Protein AF-A0A7R9UDA8-F1 (afdb_monomer)

pLDDT: mean 71.73, std 18.83, range [32.84, 98.44]

Radius of gyration: 114.07 Å; Cα contacts (8 Å, |Δi|>4): 348; chains: 1; bounding box: 176×74×273 Å

Organism: NCBI:txid172671

Solvent-accessible surface area (backbone atoms only — not comparable to full-atom values): 27029 Å² total; per-residue (Å²): 139,82,84,81,83,89,74,96,81,90,88,86,89,82,79,84,80,85,74,85,75,61,75,66,60,62,48,55,53,52,56,51,51,52,54,54,52,52,52,50,54,52,49,57,59,60,64,73,51,57,72,69,60,62,49,51,56,56,52,55,59,50,58,61,54,57,66,71,72,62,65,92,50,64,70,59,53,66,65,70,74,67,72,68,72,77,65,58,56,64,74,73,64,74,66,51,79,62,58,55,47,50,55,50,51,56,66,73,43,57,65,68,59,62,54,54,62,73,73,48,59,72,71,56,43,43,68,76,46,40,70,61,43,54,52,52,51,55,54,36,59,74,71,72,54,50,73,68,57,50,53,52,50,50,50,52,52,53,36,63,72,34,79,79,38,42,58,55,49,52,53,49,53,51,49,53,51,49,50,53,50,51,51,52,50,52,52,50,52,48,52,55,53,49,51,54,50,50,54,51,50,52,53,51,51,52,51,50,51,53,52,52,53,50,52,53,50,55,49,50,53,51,49,55,54,48,55,50,50,52,52,54,49,52,55,49,53,67,55,45,56,61,49,53,56,48,50,54,54,48,51,54,52,50,51,52,51,50,51,50,52,52,52,51,52,52,52,51,51,52,52,51,53,50,51,53,51,51,52,50,50,51,48,51,52,56,68,63,52,56,57,68,58,54,51,52,49,51,53,50,51,50,55,49,52,53,50,50,52,52,51,50,52,49,51,50,52,53,47,52,51,48,52,62,57,71,25,69,64,50,53,49,51,51,50,52,54,50,56,52,51,53,57,53,50,61,65,58,71,76,72,68,67,60,74,43,74,49,97,61,66,44,78,65,40,78,66,49,50,54,62,46,75,52,75,32,77,57,96,64,65,81,57,36,43,29,37,32,36,38,38,43,39,46,39,61,46,69,38,82,52,64,39,36,34,33,42,28,29,63,42,90,85,41,76,54,69,43,76,79,40,77,56,74,43,90,56,76,56,79,51,80,48,82,49,77,42,81,41,72,47,43,80,63,91,80,73,60,40,46,33,39,36,43,48,46,77,59,65,80,38,40,32,40,36,35,27,43,41,30,35,31,36,67,126

Nearest PDB structures (foldseek):
  2zex-assembly1_A  TM=4.967E-01  e=1.883E-04  Caldanaerobius polysaccharolyticus
  2wze-assembly2_B  TM=4.282E-01  e=2.076E-03  Acetivibrio thermocellus
  3a7q-assembly1_A  TM=5.296E-01  e=6.608E-02  Mus musculus
  7uai-assembly1_D  TM=3.730E-01  e=2.861E-02  Homo sapiens

Structure (mmCIF, N/CA/C/O backbone):
data_AF-A0A7R9UDA8-F1
#
_entry.id   AF-A0A7R9UDA8-F1
#
loop_
_atom_site.group_PDB
_atom_site.id
_atom_site.type_symbol
_atom_site.label_atom_id
_atom_site.label_alt_id
_atom_site.label_comp_id
_atom_site.label_asym_id
_atom_site.label_entity_id
_atom_site.label_seq_id
_atom_site.pdbx_PDB_ins_code
_atom_site.Cartn_x
_atom_site.Cartn_y
_atom_site.Cartn_z
_atom_site.occupancy
_atom_site.B_iso_or_equiv
_atom_site.auth_seq_id
_atom_site.auth_comp_id
_atom_site.auth_asym_id
_atom_site.auth_atom_id
_atom_site.pdbx_PDB_model_num
ATOM 1 N N . MET A 1 1 ? -3.929 13.753 -5.496 1.00 44.19 1 MET A N 1
ATOM 2 C CA . MET A 1 1 ? -4.239 14.978 -6.263 1.00 44.19 1 MET A CA 1
ATOM 3 C C . MET A 1 1 ? -2.923 15.658 -6.591 1.00 44.19 1 MET A C 1
ATOM 5 O O . MET A 1 1 ? -2.402 16.424 -5.796 1.00 44.19 1 MET A O 1
ATOM 9 N N . THR A 1 2 ? -2.322 15.245 -7.699 1.00 35.75 2 THR A N 1
ATOM 10 C CA . THR A 1 2 ? -0.999 15.651 -8.178 1.00 35.75 2 THR A CA 1
ATOM 11 C C . THR A 1 2 ? -1.151 16.843 -9.120 1.00 35.75 2 THR A C 1
ATOM 13 O O . THR A 1 2 ? -1.861 16.753 -10.118 1.00 35.75 2 THR A O 1
ATOM 16 N N . GLN A 1 3 ? -0.514 17.969 -8.791 1.00 41.00 3 GLN A N 1
ATOM 17 C CA . GLN A 1 3 ? -0.331 19.085 -9.719 1.00 41.00 3 GLN A CA 1
ATOM 18 C C . GLN A 1 3 ? 0.902 18.803 -10.579 1.00 41.00 3 GLN A C 1
ATOM 20 O O . GLN A 1 3 ? 2.000 18.615 -10.059 1.00 41.00 3 GLN A O 1
ATOM 25 N N . GLY A 1 4 ? 0.674 18.717 -11.889 1.00 33.25 4 GLY A N 1
ATOM 26 C CA . GLY A 1 4 ? 1.687 18.466 -12.901 1.00 33.25 4 GLY A CA 1
ATOM 27 C C . GLY A 1 4 ? 2.492 19.717 -13.234 1.00 33.25 4 GLY A C 1
ATOM 28 O O . GLY A 1 4 ? 1.940 20.780 -13.516 1.00 33.25 4 GLY A O 1
ATOM 29 N N . THR A 1 5 ? 3.807 19.554 -13.232 1.00 37.69 5 THR A N 1
ATOM 30 C CA . THR A 1 5 ? 4.772 20.430 -13.887 1.00 37.69 5 THR A CA 1
ATOM 31 C C . THR A 1 5 ? 4.790 20.123 -15.384 1.00 37.69 5 THR A C 1
ATOM 33 O O . THR A 1 5 ? 4.957 18.981 -15.807 1.00 37.69 5 THR A O 1
ATOM 36 N N . GLN A 1 6 ? 4.574 21.163 -16.185 1.00 36.44 6 GLN A N 1
ATOM 37 C CA . GLN A 1 6 ? 4.659 21.144 -17.641 1.00 36.44 6 GLN A CA 1
ATOM 38 C C . GLN A 1 6 ? 6.121 21.020 -18.089 1.00 36.44 6 GLN A C 1
ATOM 40 O O . GLN A 1 6 ? 6.982 21.751 -17.604 1.00 36.44 6 GLN A O 1
ATOM 45 N N . ASN A 1 7 ? 6.373 20.132 -19.049 1.00 34.03 7 ASN A N 1
ATOM 46 C CA . ASN A 1 7 ? 7.594 20.076 -19.847 1.00 34.03 7 ASN A CA 1
ATOM 47 C C . ASN A 1 7 ? 7.190 20.306 -21.318 1.00 34.03 7 ASN A C 1
ATOM 49 O O . ASN A 1 7 ? 6.292 19.599 -21.782 1.00 34.03 7 ASN A O 1
ATOM 53 N N . PRO A 1 8 ? 7.767 21.278 -22.050 1.00 44.12 8 PRO A N 1
ATOM 54 C CA . PRO A 1 8 ? 7.424 21.539 -23.439 1.00 44.12 8 PRO A CA 1
ATOM 55 C C . PRO A 1 8 ? 8.455 20.869 -24.349 1.00 44.12 8 PRO A C 1
ATOM 57 O O . PRO A 1 8 ? 9.471 21.462 -24.694 1.00 44.12 8 PRO A O 1
ATOM 60 N N . LEU A 1 9 ? 8.205 19.626 -24.742 1.00 38.12 9 LEU A N 1
ATOM 61 C CA . LEU A 1 9 ? 8.928 18.985 -25.835 1.00 38.12 9 LEU A CA 1
ATOM 62 C C . LEU A 1 9 ? 7.934 18.074 -26.555 1.00 38.12 9 LEU A C 1
ATOM 64 O O . LEU A 1 9 ? 7.404 17.166 -25.922 1.00 38.12 9 LEU A O 1
ATOM 68 N N . CYS A 1 10 ? 7.702 18.382 -27.835 1.00 41.44 10 CYS A N 1
ATOM 69 C CA . CYS A 1 10 ? 6.831 17.740 -28.836 1.00 41.44 10 CYS A CA 1
ATOM 70 C C . CYS A 1 10 ? 5.704 18.669 -29.305 1.00 41.44 10 CYS A C 1
ATOM 72 O O . CYS A 1 10 ? 4.589 18.577 -28.816 1.00 41.44 10 CYS A O 1
ATOM 74 N N . ASP A 1 11 ? 6.043 19.571 -30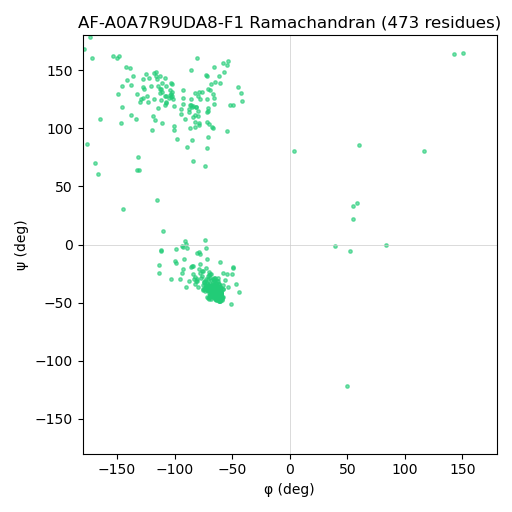.233 1.00 40.41 11 ASP A N 1
ATOM 75 C CA . ASP A 1 11 ? 5.172 20.054 -31.320 1.00 40.41 11 ASP A CA 1
ATOM 76 C C . ASP A 1 11 ? 5.986 21.007 -32.216 1.00 40.41 11 ASP A C 1
ATOM 78 O O . ASP A 1 11 ? 6.030 22.213 -31.987 1.00 40.41 11 ASP A O 1
ATOM 82 N N . ALA A 1 12 ? 6.698 20.456 -33.207 1.00 36.91 12 ALA A N 1
ATOM 83 C CA . ALA A 1 12 ? 7.261 21.209 -34.339 1.00 36.91 12 ALA A CA 1
ATOM 84 C C . ALA A 1 12 ? 7.729 20.261 -35.464 1.00 36.91 12 ALA A C 1
ATOM 86 O O . ALA A 1 12 ? 8.903 20.224 -35.822 1.00 36.91 12 ALA A O 1
ATOM 87 N N . LEU A 1 13 ? 6.805 19.482 -36.027 1.00 39.75 13 LEU A N 1
ATOM 88 C CA . LEU A 1 13 ? 6.967 18.848 -37.340 1.00 39.75 13 LEU A CA 1
ATOM 89 C C . LEU A 1 13 ? 5.710 19.119 -38.168 1.00 39.75 13 LEU A C 1
ATOM 91 O O . LEU A 1 13 ? 4.952 18.214 -38.481 1.00 39.75 13 LEU A O 1
ATOM 95 N N . ASP A 1 14 ? 5.475 20.392 -38.474 1.00 44.47 14 ASP A N 1
ATOM 96 C CA . ASP A 1 14 ? 4.739 20.788 -39.674 1.00 44.47 14 ASP A CA 1
ATOM 97 C C . ASP A 1 14 ? 4.971 22.280 -39.925 1.00 44.47 14 ASP A C 1
ATOM 99 O O . ASP A 1 14 ? 4.534 23.150 -39.173 1.00 44.47 14 ASP A O 1
ATOM 103 N N . GLY A 1 15 ? 5.749 22.583 -40.959 1.00 34.72 15 GLY A N 1
ATOM 104 C CA . GLY A 1 15 ? 6.199 23.938 -41.258 1.00 34.72 15 GLY A CA 1
ATOM 105 C C . GLY A 1 15 ? 6.841 23.992 -42.631 1.00 34.72 15 GLY A C 1
ATOM 106 O O . GLY A 1 15 ? 8.056 24.109 -42.757 1.00 34.72 15 GLY A O 1
ATOM 107 N N . GLY A 1 16 ? 6.002 23.841 -43.657 1.00 36.88 16 GLY A N 1
ATOM 108 C CA . GLY A 1 16 ? 6.375 23.895 -45.064 1.00 36.88 16 GLY A CA 1
ATOM 109 C C . GLY A 1 16 ? 7.160 25.157 -45.419 1.00 36.88 16 GLY A C 1
ATOM 110 O O . GLY A 1 16 ? 6.670 26.279 -45.299 1.00 36.88 16 GLY A O 1
ATOM 111 N N . GLY A 1 17 ? 8.382 24.953 -45.908 1.00 32.84 17 GLY A N 1
ATOM 112 C CA . GLY A 1 17 ? 9.182 25.992 -46.534 1.00 32.84 17 GLY A CA 1
ATOM 113 C C . GLY A 1 17 ? 8.607 26.355 -47.900 1.00 32.84 17 GLY A C 1
ATOM 114 O O . GLY A 1 17 ? 8.781 25.622 -48.871 1.00 32.84 17 GLY A O 1
ATOM 115 N N . GLN A 1 18 ? 7.951 27.512 -47.988 1.00 42.88 18 GLN A N 1
ATOM 116 C CA . GLN A 1 18 ? 7.746 28.202 -49.256 1.00 42.88 18 GLN A CA 1
ATOM 117 C C . GLN A 1 18 ? 9.106 28.684 -49.781 1.00 42.88 18 GLN A C 1
ATOM 119 O O . GLN A 1 18 ? 9.616 29.718 -49.357 1.00 42.88 18 GLN A O 1
ATOM 124 N N . ARG A 1 19 ? 9.688 27.946 -50.731 1.00 39.59 19 ARG A N 1
ATOM 125 C CA . ARG A 1 19 ? 10.575 28.534 -51.739 1.00 39.59 19 ARG A CA 1
ATOM 126 C C . ARG A 1 19 ? 9.711 28.920 -52.930 1.00 39.59 19 ARG A C 1
ATOM 128 O O . ARG A 1 19 ? 9.198 28.067 -53.644 1.00 39.59 19 ARG A O 1
ATOM 135 N N . THR A 1 20 ? 9.520 30.219 -53.105 1.00 44.69 20 THR A N 1
ATOM 136 C CA . THR A 1 20 ? 9.028 30.806 -54.347 1.00 44.69 20 THR A CA 1
ATOM 137 C C . THR A 1 20 ? 10.139 30.686 -55.387 1.00 44.69 20 THR A C 1
ATOM 139 O O . THR A 1 20 ? 11.029 31.531 -55.438 1.00 44.69 20 THR A O 1
ATOM 142 N N . GLU A 1 21 ? 10.129 29.607 -56.165 1.00 45.47 21 GLU A N 1
ATOM 143 C CA . GLU A 1 21 ? 10.860 29.561 -57.430 1.00 45.47 21 GLU A CA 1
ATOM 144 C C . GLU A 1 21 ? 9.999 30.257 -58.485 1.00 45.47 21 GLU A C 1
ATOM 146 O O . GLU A 1 21 ? 8.851 29.879 -58.732 1.00 45.47 21 GLU A O 1
ATOM 151 N N . ASP A 1 22 ? 10.539 31.343 -59.030 1.00 52.31 22 ASP A N 1
ATOM 152 C CA . ASP A 1 22 ? 9.915 32.165 -60.056 1.00 52.31 22 ASP A CA 1
ATOM 153 C C . ASP A 1 22 ? 9.775 31.35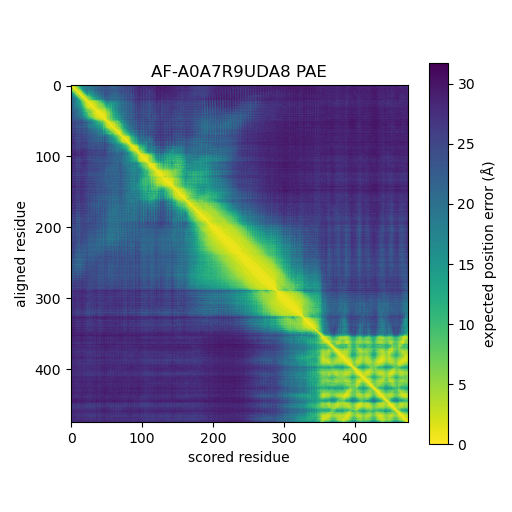0 -61.365 1.00 52.31 22 ASP A C 1
ATOM 155 O O . ASP A 1 22 ? 10.781 30.867 -61.900 1.00 52.31 22 ASP A O 1
ATOM 159 N N . PRO A 1 23 ? 8.556 31.156 -61.908 1.00 52.59 23 PRO A N 1
ATOM 160 C CA . PRO A 1 23 ? 8.326 30.353 -63.111 1.00 52.59 23 PRO A CA 1
ATOM 161 C C . PRO A 1 23 ? 9.038 30.858 -64.380 1.00 52.59 23 PRO A C 1
ATOM 163 O O . PRO A 1 23 ? 9.117 30.114 -65.363 1.00 52.59 23 PRO A O 1
ATOM 166 N N . GLU A 1 24 ? 9.543 32.098 -64.399 1.00 49.47 24 GLU A N 1
ATOM 167 C CA . GLU A 1 24 ? 10.284 32.641 -65.546 1.00 49.47 24 GLU A CA 1
ATOM 168 C C . GLU A 1 24 ? 11.756 32.193 -65.598 1.00 49.47 24 GLU A C 1
ATOM 170 O O . GLU A 1 24 ? 12.274 31.949 -66.694 1.00 49.47 24 GLU A O 1
ATOM 175 N N . GLU A 1 25 ? 12.418 31.960 -64.458 1.00 48.84 25 GLU A N 1
ATOM 176 C CA . GLU A 1 25 ? 13.809 31.470 -64.441 1.00 48.84 25 GLU A CA 1
ATOM 177 C C . GLU A 1 25 ? 13.907 30.018 -64.927 1.00 48.84 25 GLU A C 1
ATOM 179 O O . GLU A 1 25 ? 14.788 29.689 -65.731 1.00 48.84 25 GLU A O 1
ATOM 184 N N . LEU A 1 26 ? 12.942 29.172 -64.545 1.00 47.81 26 LEU A N 1
ATOM 185 C CA . LEU A 1 26 ? 12.867 27.773 -64.980 1.00 47.81 26 LEU A CA 1
ATOM 186 C C . LEU A 1 26 ? 12.613 27.633 -66.493 1.00 47.81 26 LEU A C 1
ATOM 188 O O . LEU A 1 26 ? 13.113 26.697 -67.119 1.00 47.81 26 LEU A O 1
ATOM 192 N N . ARG A 1 27 ? 11.889 28.581 -67.111 1.00 49.62 27 ARG A N 1
ATOM 193 C CA . ARG A 1 27 ? 11.684 28.623 -68.572 1.00 49.62 27 ARG A CA 1
ATOM 194 C C . ARG A 1 27 ? 12.949 29.018 -69.330 1.00 49.62 27 ARG A C 1
ATOM 196 O O . ARG A 1 27 ? 13.252 28.395 -70.344 1.00 49.62 27 ARG A O 1
ATOM 203 N N . SER A 1 28 ? 13.731 29.967 -68.812 1.00 50.25 28 SER A N 1
ATOM 204 C CA . SER A 1 28 ? 15.009 30.353 -69.432 1.00 50.25 28 SER A CA 1
ATOM 205 C C . SER A 1 28 ? 16.046 29.217 -69.405 1.00 50.25 28 SER A C 1
ATOM 207 O O . SER A 1 28 ? 16.807 29.037 -70.358 1.00 50.25 28 SER A O 1
ATOM 209 N N . PHE A 1 29 ? 16.025 28.395 -68.350 1.00 45.19 29 PHE A N 1
ATOM 210 C CA . PHE A 1 29 ? 16.909 27.238 -68.204 1.00 45.19 29 PHE A CA 1
ATOM 211 C C . PHE A 1 29 ? 16.524 26.086 -69.144 1.00 45.19 29 PHE A C 1
ATOM 213 O O . PHE A 1 29 ? 17.400 25.415 -69.695 1.00 45.19 29 PHE A O 1
ATOM 220 N N . LEU A 1 30 ? 15.223 25.882 -69.375 1.00 46.91 30 LEU A N 1
ATOM 221 C CA . LEU A 1 30 ? 14.712 24.878 -70.313 1.00 46.91 30 LEU A CA 1
ATOM 222 C C . LEU A 1 30 ? 14.959 25.270 -71.782 1.00 46.91 30 LEU A C 1
ATOM 224 O O . LEU A 1 30 ? 15.402 24.424 -72.560 1.00 46.91 30 LEU A O 1
ATOM 228 N N . ASP A 1 31 ? 14.812 26.548 -72.146 1.00 50.12 31 ASP A N 1
ATOM 229 C CA . ASP A 1 31 ? 15.118 27.034 -73.503 1.00 50.12 31 ASP A CA 1
ATOM 230 C C . ASP A 1 31 ? 16.634 27.005 -73.810 1.00 50.12 31 ASP A C 1
ATOM 232 O O . ASP A 1 31 ? 17.054 26.704 -74.935 1.00 50.12 31 ASP A O 1
ATOM 236 N N . ALA A 1 32 ? 17.486 27.231 -72.801 1.00 48.50 32 ALA A N 1
ATOM 237 C CA . ALA A 1 32 ? 18.937 27.061 -72.918 1.00 48.50 32 ALA A CA 1
ATOM 238 C C . ALA A 1 32 ? 19.347 25.579 -73.050 1.00 48.50 32 ALA A C 1
ATOM 240 O O . ALA A 1 32 ? 20.240 25.248 -73.840 1.00 48.50 32 ALA A O 1
ATOM 241 N N . ALA A 1 33 ? 18.670 24.670 -72.341 1.00 46.75 33 ALA A N 1
ATOM 242 C CA . ALA A 1 33 ? 18.905 23.230 -72.441 1.00 46.75 33 ALA A CA 1
ATOM 243 C C . ALA A 1 33 ? 18.505 22.663 -73.821 1.00 46.75 33 ALA A C 1
ATOM 245 O O . ALA A 1 33 ? 19.214 21.808 -74.366 1.00 46.75 33 ALA A O 1
ATOM 246 N N . ASP A 1 34 ? 17.443 23.182 -74.444 1.00 48.72 34 ASP A N 1
ATOM 247 C CA . ASP A 1 34 ? 17.029 22.788 -75.798 1.00 48.72 34 ASP A CA 1
ATOM 248 C C . ASP A 1 34 ? 17.975 23.304 -76.896 1.00 48.72 34 ASP A C 1
ATOM 250 O O . ASP A 1 34 ? 18.251 22.591 -77.872 1.00 48.72 34 ASP A O 1
ATOM 254 N N . GLY A 1 35 ? 18.576 24.484 -76.713 1.00 52.16 35 GLY A N 1
ATOM 255 C CA . GLY A 1 35 ? 19.642 24.993 -77.583 1.00 52.16 35 GLY A CA 1
ATOM 256 C C . GLY A 1 35 ? 20.900 24.115 -77.563 1.00 52.16 35 GLY A C 1
ATOM 257 O O . GLY A 1 35 ? 21.436 23.758 -78.620 1.00 52.16 35 GLY A O 1
ATOM 258 N N . VAL A 1 36 ? 21.332 23.689 -76.372 1.00 48.44 36 VAL A N 1
ATOM 259 C CA . VAL A 1 36 ? 22.502 22.810 -76.185 1.00 48.44 36 VAL A CA 1
ATOM 260 C C . VAL A 1 36 ? 22.250 21.417 -76.769 1.00 48.44 36 VAL A C 1
ATOM 262 O O . VAL A 1 36 ? 23.113 20.859 -77.454 1.00 48.44 36 VAL A O 1
ATOM 265 N N . ASN A 1 37 ? 21.042 20.877 -76.599 1.00 53.38 37 ASN A N 1
ATOM 266 C CA . ASN A 1 37 ? 20.671 19.584 -77.169 1.00 53.38 37 ASN A CA 1
ATOM 267 C C . ASN A 1 37 ? 20.568 19.612 -78.705 1.00 53.38 37 ASN A C 1
ATOM 269 O O . ASN A 1 37 ? 20.891 18.615 -79.351 1.00 53.38 37 ASN A O 1
ATOM 273 N N . ASN A 1 38 ? 20.194 20.742 -79.316 1.00 51.59 38 ASN A N 1
ATOM 274 C CA . ASN A 1 38 ? 20.154 20.902 -80.776 1.00 51.59 38 ASN A CA 1
ATOM 275 C C . ASN A 1 38 ? 21.566 20.993 -81.395 1.00 51.59 38 ASN A C 1
ATOM 277 O O . ASN A 1 38 ? 21.828 20.412 -82.451 1.00 51.59 38 ASN A O 1
ATOM 281 N N . VAL A 1 39 ? 22.511 21.647 -80.709 1.00 46.28 39 VAL A N 1
ATOM 282 C CA . VAL A 1 39 ? 23.929 21.680 -81.116 1.00 46.28 39 VAL A CA 1
ATOM 283 C C . VAL A 1 39 ? 24.576 20.300 -80.967 1.00 46.28 39 VAL A C 1
ATOM 285 O O . VAL A 1 39 ? 25.240 19.839 -81.898 1.00 46.28 39 VAL A O 1
ATOM 288 N N . ARG A 1 40 ? 24.306 19.588 -79.863 1.00 51.34 40 ARG A N 1
ATOM 289 C CA . ARG A 1 40 ? 24.783 18.213 -79.637 1.00 51.34 40 ARG A CA 1
ATOM 290 C C . ARG A 1 40 ? 24.278 17.246 -80.714 1.00 51.34 40 ARG A C 1
ATOM 292 O O . ARG A 1 40 ? 25.077 16.513 -81.289 1.00 51.34 40 ARG A O 1
ATOM 299 N N . ARG A 1 41 ? 22.992 17.317 -81.086 1.00 59.09 41 ARG A N 1
ATOM 300 C CA . ARG A 1 41 ? 22.403 16.478 -82.152 1.00 59.09 41 ARG A CA 1
ATOM 301 C C . ARG A 1 41 ? 23.014 16.754 -83.532 1.00 59.09 41 ARG A C 1
ATOM 303 O O . ARG A 1 41 ? 23.193 15.826 -84.318 1.00 59.09 41 ARG A O 1
ATOM 310 N N . LYS A 1 42 ? 23.363 18.011 -83.836 1.00 56.53 42 LYS A N 1
ATOM 311 C CA . LYS A 1 42 ? 24.047 18.381 -85.090 1.00 56.53 42 LYS A CA 1
ATOM 312 C C . LYS A 1 42 ? 25.517 17.953 -85.105 1.00 56.53 42 LYS A C 1
ATOM 314 O O . LYS A 1 42 ? 26.006 17.540 -86.155 1.00 56.53 42 LYS A O 1
ATOM 319 N N . MET A 1 43 ? 26.204 17.987 -83.960 1.00 46.56 43 MET A N 1
ATOM 320 C CA . MET A 1 43 ? 27.563 17.450 -83.840 1.00 46.56 43 MET A CA 1
ATOM 321 C C . MET A 1 43 ? 27.591 15.921 -83.967 1.00 46.56 43 MET A C 1
ATOM 323 O O . MET A 1 43 ? 28.394 15.409 -84.741 1.00 46.56 43 MET A O 1
ATOM 327 N N . GLU A 1 44 ? 26.650 15.198 -83.352 1.00 58.28 44 GLU A N 1
ATOM 328 C CA . GLU A 1 44 ? 26.516 13.739 -83.521 1.00 58.28 44 GLU A CA 1
ATOM 329 C C . GLU A 1 44 ? 26.173 13.332 -84.968 1.00 58.28 44 GLU A C 1
ATOM 331 O O . GLU A 1 44 ? 26.593 12.274 -85.442 1.00 58.28 44 GLU A O 1
ATOM 336 N N . GLN A 1 45 ? 25.434 14.167 -85.711 1.00 63.88 45 GLN A N 1
ATOM 337 C CA . GLN A 1 45 ? 25.172 13.943 -87.140 1.00 63.88 45 GLN A CA 1
ATOM 338 C C . GLN A 1 45 ? 26.411 14.185 -88.018 1.00 63.88 45 GLN A C 1
ATOM 340 O O . GLN A 1 45 ? 26.618 13.458 -88.990 1.00 63.88 45 GLN A O 1
ATOM 345 N N . LEU A 1 46 ? 27.263 15.154 -87.668 1.00 52.03 46 LEU A N 1
ATOM 346 C CA . LEU A 1 46 ? 28.547 15.388 -88.341 1.00 52.03 46 LEU A CA 1
ATOM 347 C C . LEU A 1 46 ? 29.581 14.306 -88.007 1.00 52.03 46 LEU A C 1
ATOM 349 O O . LEU A 1 46 ? 30.438 13.989 -88.835 1.00 52.03 46 LEU A O 1
ATOM 353 N N . GLU A 1 47 ? 29.501 13.711 -86.818 1.00 48.38 47 GLU A N 1
ATOM 354 C CA . GLU A 1 47 ? 30.438 12.688 -86.367 1.00 48.38 47 GLU A CA 1
ATOM 355 C C . GLU A 1 47 ? 30.250 11.352 -87.099 1.00 48.38 47 GLU A C 1
ATOM 357 O O . GLU A 1 47 ? 31.244 10.708 -87.436 1.00 48.38 47 GLU A O 1
ATOM 362 N N . LYS A 1 48 ? 29.005 11.024 -87.475 1.00 56.25 48 LYS A N 1
ATOM 363 C CA . LYS A 1 48 ? 28.611 9.813 -88.224 1.00 56.25 48 LYS A CA 1
ATOM 364 C C . LYS A 1 48 ? 29.004 9.804 -89.711 1.00 56.25 48 LYS A C 1
ATOM 366 O O . LYS A 1 48 ? 28.776 8.803 -90.390 1.00 56.25 48 LYS A O 1
ATOM 371 N N . LEU A 1 49 ? 29.594 10.878 -90.243 1.00 51.94 49 LEU A N 1
ATOM 372 C CA . LEU A 1 49 ? 30.087 10.896 -91.625 1.00 51.94 49 LEU A CA 1
ATOM 373 C C . LEU A 1 49 ? 31.415 10.122 -91.753 1.00 51.94 49 LEU A C 1
ATOM 375 O O . LEU A 1 49 ? 32.348 10.393 -90.990 1.00 51.94 49 LEU A O 1
ATOM 379 N N . PRO A 1 50 ? 31.560 9.214 -92.740 1.00 52.44 50 PRO A N 1
ATOM 380 C CA . PRO A 1 50 ? 32.810 8.495 -92.967 1.00 52.44 50 PRO A CA 1
ATOM 381 C C . PRO A 1 50 ? 33.947 9.472 -93.300 1.00 52.44 50 PRO A C 1
ATOM 383 O O . PRO A 1 50 ? 33.734 10.476 -93.981 1.00 52.44 50 PRO A O 1
ATOM 386 N N . ILE A 1 51 ? 35.167 9.155 -92.852 1.00 49.00 51 ILE A N 1
ATOM 387 C CA . ILE A 1 51 ? 36.377 10.008 -92.902 1.00 49.00 51 ILE A CA 1
ATOM 388 C C . ILE A 1 51 ? 36.598 10.667 -94.281 1.00 49.00 51 ILE A C 1
ATOM 390 O O . ILE A 1 51 ? 37.009 11.826 -94.359 1.00 49.00 51 ILE A O 1
ATOM 394 N N . ARG A 1 52 ? 36.235 9.983 -95.378 1.00 42.41 52 ARG A N 1
ATOM 395 C CA . ARG A 1 52 ? 36.276 10.533 -96.746 1.00 42.41 52 ARG A CA 1
ATOM 396 C C . ARG A 1 52 ? 35.399 11.780 -96.933 1.00 42.41 52 ARG A C 1
ATOM 398 O O . ARG A 1 52 ? 35.866 12.734 -97.539 1.00 42.41 52 ARG A O 1
ATOM 405 N N . GLY A 1 53 ? 34.186 11.820 -96.378 1.00 45.53 53 GLY A N 1
ATOM 406 C CA . GLY A 1 53 ? 33.263 12.956 -96.515 1.00 45.53 53 GLY A CA 1
ATOM 407 C C . GLY A 1 53 ? 33.726 14.215 -95.774 1.00 45.53 53 GLY A C 1
ATOM 408 O O . GLY A 1 53 ? 33.579 15.323 -96.291 1.00 45.53 53 GLY A O 1
ATOM 409 N N . LYS A 1 54 ? 34.368 14.050 -94.606 1.00 46.88 54 LYS A N 1
ATOM 410 C CA . LYS A 1 54 ? 34.964 15.161 -93.838 1.00 46.88 54 LYS A CA 1
ATOM 411 C C . LYS A 1 54 ? 36.159 15.786 -94.570 1.00 46.88 54 LYS A C 1
ATOM 413 O O . LYS A 1 54 ? 36.335 17.001 -94.528 1.00 46.88 54 LYS A O 1
ATOM 418 N N . LEU A 1 55 ? 36.942 14.977 -95.290 1.00 41.59 55 LEU A N 1
ATOM 419 C CA . LEU A 1 55 ? 38.091 15.445 -96.069 1.00 41.59 55 LEU A CA 1
ATOM 420 C C . LEU A 1 55 ? 37.660 16.183 -97.352 1.00 41.59 55 LEU A C 1
ATOM 422 O O . LEU A 1 55 ? 38.220 17.228 -97.676 1.00 41.59 55 LEU A O 1
ATOM 426 N N . THR A 1 56 ? 36.624 15.703 -98.052 1.00 43.03 56 THR A N 1
ATOM 427 C CA . THR A 1 56 ? 36.142 16.317 -99.306 1.00 43.03 56 THR A CA 1
ATOM 428 C C . THR A 1 56 ? 35.532 17.707 -99.093 1.00 43.03 56 THR A C 1
ATOM 430 O O . THR A 1 56 ? 35.783 18.606 -99.892 1.00 43.03 56 THR A O 1
ATOM 433 N N . LEU A 1 57 ? 34.800 17.928 -97.993 1.00 46.41 57 LEU A N 1
ATOM 434 C CA . LEU A 1 57 ? 34.224 19.240 -97.653 1.00 46.41 57 LEU A CA 1
ATOM 435 C C . LEU A 1 57 ? 35.292 20.275 -97.253 1.00 46.41 57 LEU A C 1
ATOM 437 O O . LEU A 1 57 ? 35.186 21.443 -97.624 1.00 46.41 57 LEU A O 1
ATOM 441 N N . ARG A 1 58 ? 36.361 19.844 -96.568 1.00 47.78 58 ARG A N 1
ATOM 442 C CA . ARG A 1 58 ? 37.492 20.714 -96.192 1.00 47.78 58 ARG A CA 1
ATOM 443 C C . ARG A 1 58 ? 38.377 21.073 -97.395 1.00 47.78 58 ARG A C 1
ATOM 445 O O . ARG A 1 58 ? 38.837 22.206 -97.497 1.00 47.78 58 ARG A O 1
ATOM 452 N N . ILE A 1 59 ? 38.552 20.146 -98.342 1.00 42.75 59 ILE A N 1
ATOM 453 C CA . ILE A 1 59 ? 39.260 20.392 -99.612 1.00 42.75 59 ILE A CA 1
ATOM 454 C C . ILE A 1 59 ? 38.439 21.317 -100.531 1.00 42.75 59 ILE A C 1
ATOM 456 O O . ILE A 1 59 ? 39.005 22.224 -101.140 1.00 42.75 59 ILE A O 1
ATOM 460 N N . ALA A 1 60 ? 37.110 21.161 -100.583 1.00 40.44 60 ALA A N 1
ATOM 461 C CA . ALA A 1 60 ? 36.231 22.024 -101.377 1.00 40.44 60 ALA A CA 1
ATOM 462 C C . ALA A 1 60 ? 36.185 23.475 -100.856 1.00 40.44 60 ALA A C 1
ATOM 464 O O . ALA A 1 60 ? 36.220 24.410 -101.654 1.00 40.44 60 ALA A O 1
ATOM 465 N N . ALA A 1 61 ? 36.183 23.677 -99.533 1.00 41.03 61 ALA A N 1
ATOM 466 C CA . ALA A 1 61 ? 36.213 25.013 -98.932 1.00 41.03 61 ALA A CA 1
ATOM 467 C C . ALA A 1 61 ? 37.561 25.737 -99.145 1.00 41.03 61 ALA A C 1
ATOM 469 O O . ALA A 1 61 ? 37.581 26.928 -99.454 1.00 41.03 61 ALA A O 1
ATOM 470 N N . ASN A 1 62 ? 38.690 25.018 -99.076 1.00 41.78 62 ASN A N 1
ATOM 471 C CA . ASN A 1 62 ? 40.022 25.600 -99.296 1.00 41.78 62 ASN A CA 1
ATOM 472 C C . ASN A 1 62 ? 40.348 25.840 -100.783 1.00 41.78 62 ASN A C 1
ATOM 474 O O . ASN A 1 62 ? 41.059 26.789 -101.113 1.00 41.78 62 ASN A O 1
ATOM 478 N N . SER A 1 63 ? 39.781 25.050 -101.700 1.00 34.53 63 SER A N 1
ATOM 479 C CA . SER A 1 63 ? 39.934 25.235 -103.151 1.00 34.53 63 SER A CA 1
ATOM 480 C C . SER A 1 63 ? 39.322 26.547 -103.666 1.00 34.53 63 SER A C 1
ATOM 482 O O . SER A 1 63 ? 39.841 27.120 -104.627 1.00 34.53 63 SER A O 1
ATOM 484 N N . VAL A 1 64 ? 38.245 27.034 -103.040 1.00 38.25 64 VAL A N 1
ATOM 485 C CA . VAL A 1 64 ? 37.573 28.290 -103.421 1.00 38.25 64 VAL A CA 1
ATOM 486 C C . VAL A 1 64 ? 38.292 29.513 -102.835 1.00 38.25 64 VAL A C 1
ATOM 488 O O . VAL A 1 64 ? 38.348 30.557 -103.481 1.00 38.25 64 VAL A O 1
ATOM 491 N N . ALA A 1 65 ? 38.923 29.379 -101.664 1.00 39.62 65 ALA A N 1
ATOM 492 C CA . ALA A 1 65 ? 39.675 30.461 -101.025 1.00 39.62 65 ALA A CA 1
ATOM 493 C C . ALA A 1 65 ? 41.039 30.727 -101.695 1.00 39.62 65 ALA A C 1
ATOM 495 O O . ALA A 1 65 ? 41.409 31.880 -101.901 1.00 39.62 65 ALA A O 1
ATOM 496 N N . VAL A 1 66 ? 41.764 29.684 -102.116 1.00 39.88 66 VAL A N 1
ATOM 497 C CA . VAL A 1 66 ? 43.108 29.828 -102.716 1.00 39.88 66 VAL A CA 1
ATOM 498 C C . VAL A 1 66 ? 43.061 30.444 -104.123 1.00 39.88 66 VAL A C 1
ATOM 500 O O . VAL A 1 66 ? 43.966 31.185 -104.505 1.00 39.88 66 VAL A O 1
ATOM 503 N N . LYS A 1 67 ? 41.975 30.231 -104.877 1.00 39.47 67 LYS A N 1
ATOM 504 C CA . LYS A 1 67 ? 41.806 30.797 -106.228 1.00 39.47 67 LYS A CA 1
ATOM 505 C C . LYS A 1 67 ? 41.521 32.309 -106.228 1.00 39.47 67 LYS A C 1
ATOM 507 O O . LYS A 1 67 ? 41.776 32.966 -107.231 1.00 39.47 67 LYS A O 1
ATOM 512 N N . ASN A 1 68 ? 41.048 32.856 -105.106 1.00 41.97 68 ASN A N 1
ATOM 513 C CA . ASN A 1 68 ? 40.767 34.287 -104.945 1.00 41.97 68 ASN A CA 1
ATOM 514 C C . ASN A 1 68 ? 41.955 35.091 -104.382 1.00 41.97 68 ASN A C 1
ATOM 516 O O . ASN A 1 68 ? 41.920 36.316 -104.444 1.00 41.97 68 ASN A O 1
ATOM 520 N N . ILE A 1 69 ? 43.000 34.434 -103.859 1.00 42.50 69 ILE A N 1
ATOM 521 C CA . ILE A 1 69 ? 44.140 35.109 -103.206 1.00 42.50 69 ILE A CA 1
ATOM 522 C C . ILE A 1 69 ? 45.324 35.346 -104.168 1.00 42.50 69 ILE A C 1
ATOM 524 O O . ILE A 1 69 ? 46.021 36.342 -104.019 1.00 42.50 69 ILE A O 1
ATOM 528 N N . PHE A 1 70 ? 45.535 34.505 -105.189 1.00 38.38 70 PHE A N 1
ATOM 529 C CA . PHE A 1 70 ? 46.741 34.551 -106.045 1.00 38.38 70 PHE A CA 1
ATOM 530 C C . PHE A 1 70 ? 46.486 34.914 -107.522 1.00 38.38 70 PHE A C 1
ATOM 532 O O . PHE A 1 70 ? 47.120 34.365 -108.424 1.00 38.38 70 PHE A O 1
ATOM 539 N N . GLY A 1 71 ? 45.563 35.840 -107.806 1.00 52.09 71 GLY A N 1
ATOM 540 C CA . GLY A 1 71 ? 45.397 36.377 -109.169 1.00 52.09 71 GLY A CA 1
ATOM 541 C C . GLY A 1 71 ? 46.708 36.932 -109.763 1.00 52.09 71 GLY A C 1
ATOM 542 O O . GLY A 1 71 ? 47.607 37.273 -109.011 1.00 52.09 71 GLY A O 1
ATOM 543 N N . ASN A 1 72 ? 46.810 37.021 -111.098 1.00 39.47 72 ASN A N 1
ATOM 544 C CA . ASN A 1 72 ? 47.813 37.698 -111.962 1.00 39.47 72 ASN A CA 1
ATOM 545 C C . ASN A 1 72 ? 49.334 37.688 -111.618 1.00 39.47 72 ASN A C 1
ATOM 547 O O . ASN A 1 72 ? 50.119 38.210 -112.410 1.00 39.47 72 ASN A O 1
ATOM 551 N N . GLU A 1 73 ? 49.797 37.092 -110.517 1.00 46.06 73 GLU A N 1
ATOM 552 C CA . GLU A 1 73 ? 51.220 37.022 -110.132 1.00 46.06 73 GLU A CA 1
ATOM 553 C C . GLU A 1 73 ? 51.888 35.685 -110.478 1.00 46.06 73 GLU A C 1
ATOM 555 O O . GLU A 1 73 ? 53.114 35.605 -110.552 1.00 46.06 73 GLU A O 1
ATOM 560 N N . HIS A 1 74 ? 51.098 34.660 -110.802 1.00 43.72 74 HIS A N 1
ATOM 561 C CA . HIS A 1 74 ? 51.592 33.369 -111.285 1.00 43.72 74 HIS A CA 1
ATOM 562 C C . HIS A 1 74 ? 52.444 33.512 -112.568 1.00 43.72 74 HIS A C 1
ATOM 564 O O . HIS A 1 74 ? 53.510 32.908 -112.686 1.00 43.72 74 HIS A O 1
ATOM 570 N N . ASP A 1 75 ? 52.056 34.408 -113.481 1.00 41.47 75 ASP A N 1
ATOM 571 C CA . ASP A 1 75 ? 52.757 34.612 -114.761 1.00 41.47 75 ASP A CA 1
ATOM 572 C C . ASP A 1 75 ? 54.041 35.458 -114.627 1.00 41.47 75 ASP A C 1
ATOM 574 O O . ASP A 1 75 ? 54.963 35.353 -115.445 1.00 41.47 75 ASP A O 1
ATOM 578 N N . LYS A 1 76 ? 54.155 36.255 -113.554 1.00 43.88 76 LYS A N 1
ATOM 579 C CA . LYS A 1 76 ? 55.369 37.023 -113.222 1.00 43.88 76 LYS A CA 1
ATOM 580 C C . LYS A 1 76 ? 56.431 36.163 -112.528 1.00 43.88 76 LYS A C 1
ATOM 582 O O . LYS A 1 76 ? 57.621 36.402 -112.715 1.00 43.88 76 LYS A O 1
ATOM 587 N N . LEU A 1 77 ? 56.025 35.129 -111.786 1.00 41.56 77 LEU A N 1
ATOM 588 C CA . LEU A 1 77 ? 56.960 34.188 -111.157 1.00 41.56 77 LEU A CA 1
ATOM 589 C C . LEU A 1 77 ? 57.589 33.228 -112.181 1.00 41.56 77 LEU A C 1
ATOM 591 O O . LEU A 1 77 ? 58.786 32.949 -112.118 1.00 41.56 77 LEU A O 1
ATOM 595 N N . CYS A 1 78 ? 56.815 32.769 -113.171 1.00 37.44 78 CYS A N 1
ATOM 596 C CA . CYS A 1 78 ? 57.313 31.874 -114.221 1.00 37.44 78 CYS A CA 1
ATOM 597 C C . CYS A 1 78 ? 58.313 32.544 -115.181 1.00 37.44 78 CYS A C 1
ATOM 599 O O . CYS A 1 78 ? 59.162 31.859 -115.746 1.00 37.44 78 CYS A O 1
ATOM 601 N N . SER A 1 79 ? 58.261 33.871 -115.338 1.00 40.72 79 SER A N 1
ATOM 602 C CA . SER A 1 79 ? 59.187 34.635 -116.189 1.00 40.72 79 SER A CA 1
ATOM 603 C C . SER A 1 79 ? 60.492 35.037 -115.478 1.00 40.72 79 SER A C 1
ATOM 605 O O . SER A 1 79 ? 61.499 35.265 -116.146 1.00 40.72 79 SER A O 1
ATOM 607 N N . ALA A 1 80 ? 60.524 35.043 -114.139 1.00 43.66 80 ALA A N 1
ATOM 608 C CA . ALA A 1 80 ? 61.724 35.329 -113.343 1.00 43.66 80 ALA A CA 1
ATOM 609 C C . ALA A 1 80 ? 62.630 34.100 -113.097 1.00 43.66 80 ALA A C 1
ATOM 611 O O . ALA A 1 80 ? 63.803 34.257 -112.764 1.00 43.66 80 ALA A O 1
ATOM 612 N N . LEU A 1 81 ? 62.112 32.878 -113.274 1.00 37.59 81 LEU A N 1
ATOM 613 C CA . LEU A 1 81 ? 62.809 31.629 -112.927 1.00 37.59 81 LEU A CA 1
ATOM 614 C C . LEU A 1 81 ? 63.628 30.988 -114.068 1.00 37.59 81 LEU A C 1
ATOM 616 O O . LEU A 1 81 ? 64.311 29.997 -113.820 1.00 37.59 81 LEU A O 1
ATOM 620 N N . PHE A 1 82 ? 63.630 31.550 -115.286 1.00 39.84 82 PHE A N 1
ATOM 621 C CA . PHE A 1 82 ? 64.374 30.992 -116.431 1.00 39.84 82 PHE A CA 1
ATOM 622 C C . PHE A 1 82 ? 65.232 32.026 -117.197 1.00 39.84 82 PHE A C 1
ATOM 624 O O . PHE A 1 82 ? 64.880 32.422 -118.310 1.00 39.84 82 PHE A O 1
ATOM 631 N N . PRO A 1 83 ? 66.391 32.460 -116.662 1.00 39.97 83 PRO A N 1
ATOM 632 C CA . PRO A 1 83 ? 67.434 33.111 -117.453 1.00 39.97 83 PRO A CA 1
ATOM 633 C C . PRO A 1 83 ? 68.308 32.088 -118.218 1.00 39.97 83 PRO A C 1
ATOM 635 O O . PRO A 1 83 ? 68.339 30.902 -117.901 1.00 39.97 83 PRO A O 1
ATOM 638 N N . LYS A 1 84 ? 69.003 32.564 -119.266 1.00 42.44 84 LYS A N 1
ATOM 639 C CA . LYS A 1 84 ? 69.736 31.781 -120.289 1.00 42.44 84 LYS A CA 1
ATOM 640 C C . LYS A 1 84 ? 70.606 30.631 -119.708 1.00 42.44 84 LYS A C 1
ATOM 642 O O . LYS A 1 84 ? 71.388 30.890 -118.794 1.00 42.44 84 LYS A O 1
ATOM 647 N N . PRO A 1 85 ? 70.588 29.406 -120.284 1.00 37.38 85 PRO A N 1
ATOM 648 C CA . PRO A 1 85 ? 71.103 28.195 -119.618 1.00 37.38 85 PRO A CA 1
ATOM 649 C C . PRO A 1 85 ? 72.617 28.167 -119.358 1.00 37.38 85 PRO A C 1
ATOM 651 O O . PRO A 1 85 ? 73.066 27.533 -118.408 1.00 37.38 85 PRO A O 1
ATOM 654 N N . ALA A 1 86 ? 73.414 28.850 -120.183 1.00 36.41 86 ALA A N 1
ATOM 655 C CA . ALA A 1 86 ? 74.873 28.729 -120.146 1.00 36.41 86 ALA A CA 1
ATOM 656 C C . ALA A 1 86 ? 75.527 29.428 -118.937 1.00 36.41 86 ALA A C 1
ATOM 658 O O . ALA A 1 86 ? 76.529 28.943 -118.427 1.00 36.41 86 ALA A O 1
ATOM 659 N N . ALA A 1 87 ? 74.944 30.523 -118.435 1.00 46.03 87 ALA A N 1
ATOM 660 C CA . ALA A 1 87 ? 75.500 31.262 -117.295 1.00 46.03 87 ALA A CA 1
ATOM 661 C C . ALA A 1 87 ? 75.096 30.660 -115.933 1.00 46.03 87 ALA A C 1
ATOM 663 O O . ALA A 1 87 ? 75.813 30.804 -114.949 1.00 46.03 87 ALA A O 1
ATOM 664 N N . PHE A 1 88 ? 73.965 29.947 -115.872 1.00 46.44 88 PHE A N 1
ATOM 665 C CA . PHE A 1 88 ? 73.438 29.362 -114.633 1.00 46.44 88 PHE A CA 1
ATOM 666 C C . PHE A 1 88 ? 74.221 28.121 -114.171 1.00 46.44 88 PHE A C 1
ATOM 668 O O . PHE A 1 88 ? 74.362 27.883 -112.972 1.00 46.44 88 PHE A O 1
ATOM 675 N N . LEU A 1 89 ? 74.756 27.338 -115.113 1.00 42.84 89 LEU A N 1
ATOM 676 C CA . LEU A 1 89 ? 75.498 26.111 -114.803 1.00 42.84 89 LEU A CA 1
ATOM 677 C C . LEU A 1 89 ? 76.920 26.381 -114.289 1.00 42.84 89 LEU A C 1
ATOM 679 O O . LEU A 1 89 ? 77.441 25.581 -113.517 1.00 42.84 89 LEU A O 1
ATOM 683 N N . GLN A 1 90 ? 77.526 27.509 -114.668 1.00 47.53 90 GLN A N 1
ATOM 684 C CA . GLN A 1 90 ? 78.904 27.850 -114.302 1.00 47.53 90 GLN A CA 1
ATOM 685 C C . GLN A 1 90 ? 79.015 28.459 -112.893 1.00 47.53 90 GLN A C 1
ATOM 687 O O . GLN A 1 90 ? 79.983 28.195 -112.189 1.00 47.53 90 GLN A O 1
ATOM 692 N N . ASP A 1 91 ? 78.006 29.220 -112.455 1.00 44.78 91 ASP A N 1
ATOM 693 C CA . ASP A 1 91 ? 78.096 30.047 -111.241 1.00 44.78 91 ASP A CA 1
ATOM 694 C C . ASP A 1 91 ? 77.566 29.355 -109.965 1.00 44.78 91 ASP A C 1
ATOM 696 O O . ASP A 1 91 ? 77.982 29.678 -108.856 1.00 44.78 91 ASP A O 1
ATOM 700 N N . ARG A 1 92 ? 76.664 28.363 -110.083 1.00 42.09 92 ARG A N 1
ATOM 701 C CA . ARG A 1 92 ? 75.974 27.772 -108.911 1.00 42.09 92 ARG A CA 1
ATOM 702 C C . ARG A 1 92 ? 76.307 26.317 -108.585 1.00 42.09 92 ARG A C 1
ATOM 704 O O . ARG A 1 92 ? 76.023 25.885 -107.471 1.00 42.09 92 ARG A O 1
ATOM 711 N N . LEU A 1 93 ? 76.879 25.560 -109.524 1.00 42.69 93 LEU A N 1
ATOM 712 C CA . LEU A 1 93 ? 77.174 24.132 -109.329 1.00 42.69 93 LEU A CA 1
ATOM 713 C C . LEU A 1 93 ? 78.632 23.838 -108.951 1.00 42.69 93 LEU A C 1
ATOM 715 O O . LEU A 1 93 ? 78.948 22.682 -108.692 1.00 42.69 93 LEU A O 1
ATOM 719 N N . GLY A 1 94 ? 79.512 24.848 -108.899 1.00 42.44 94 GLY A N 1
ATOM 720 C CA . GLY A 1 94 ? 80.916 24.654 -108.514 1.00 42.44 94 GLY A CA 1
ATOM 721 C C . GLY A 1 94 ? 81.630 23.603 -109.370 1.00 42.44 94 GLY A C 1
ATOM 722 O O . GLY A 1 94 ? 82.461 22.852 -108.863 1.00 42.44 94 GLY A O 1
ATOM 723 N N . LEU A 1 95 ? 81.251 23.500 -110.648 1.00 44.22 95 LEU A N 1
ATOM 724 C CA . LEU A 1 95 ? 81.819 22.532 -111.577 1.00 44.22 95 LEU A CA 1
ATOM 725 C C . LEU A 1 95 ? 83.253 22.959 -111.887 1.00 44.22 95 LEU A C 1
ATOM 727 O O . LEU A 1 95 ? 83.495 24.056 -112.388 1.00 44.22 95 LEU A O 1
ATOM 731 N N . THR A 1 96 ? 84.197 22.097 -111.525 1.00 45.31 96 THR A N 1
ATOM 732 C CA . THR A 1 96 ? 85.627 22.291 -111.746 1.00 45.31 96 THR A CA 1
ATOM 733 C C . THR A 1 96 ? 85.929 22.471 -113.234 1.00 45.31 96 THR A C 1
ATOM 735 O O . THR A 1 96 ? 85.188 22.007 -114.106 1.00 45.31 96 THR A O 1
ATOM 738 N N . ASP A 1 97 ? 87.054 23.132 -113.510 1.00 53.97 97 ASP A N 1
ATOM 739 C CA . ASP A 1 97 ? 87.584 23.469 -114.840 1.00 53.97 97 ASP A CA 1
ATOM 740 C C . ASP A 1 97 ? 87.612 22.264 -115.813 1.00 53.97 97 ASP A C 1
ATOM 742 O O . ASP A 1 97 ? 87.612 22.427 -117.031 1.00 53.97 97 ASP A O 1
ATOM 746 N N . ASP A 1 98 ? 87.555 21.041 -115.284 1.00 51.00 98 ASP A N 1
ATOM 747 C CA . ASP A 1 98 ? 87.613 19.790 -116.034 1.00 51.00 98 ASP A CA 1
ATOM 748 C C . ASP A 1 98 ? 86.242 19.299 -116.541 1.00 51.00 98 ASP A C 1
ATOM 750 O O . ASP A 1 98 ? 86.165 18.789 -117.657 1.00 51.00 98 ASP A O 1
ATOM 754 N N . ILE A 1 99 ? 85.125 19.551 -115.840 1.00 49.53 99 ILE A N 1
ATOM 755 C CA . ILE A 1 99 ? 83.778 19.240 -116.376 1.00 49.53 99 ILE A CA 1
ATOM 756 C C . ILE A 1 99 ? 83.378 20.262 -117.450 1.00 49.53 99 ILE A C 1
ATOM 758 O O . ILE A 1 99 ? 82.741 19.907 -118.444 1.00 49.53 99 ILE A O 1
ATOM 762 N N . GLY A 1 100 ? 83.827 21.513 -117.305 1.00 54.72 100 GLY A N 1
ATOM 763 C CA . GLY A 1 100 ? 83.749 22.522 -118.363 1.00 54.72 100 GLY A CA 1
ATOM 764 C C . GLY A 1 100 ? 84.530 22.109 -119.615 1.00 54.72 100 GLY A C 1
ATOM 765 O O . GLY A 1 100 ? 83.999 22.220 -120.717 1.00 54.72 100 GLY A O 1
ATOM 766 N N . LYS A 1 101 ? 85.738 21.543 -119.460 1.00 56.28 101 LYS A N 1
ATOM 767 C CA . LYS A 1 101 ? 86.531 20.985 -120.573 1.00 56.28 101 LYS A CA 1
ATOM 768 C C . LYS A 1 101 ? 85.880 19.764 -121.213 1.00 56.28 101 LYS A C 1
ATOM 770 O O . LYS A 1 101 ? 85.933 19.659 -122.430 1.00 56.28 101 LYS A O 1
ATOM 775 N N . VAL A 1 102 ? 85.223 18.884 -120.452 1.00 52.84 102 VAL A N 1
ATOM 776 C CA . VAL A 1 102 ? 84.467 17.750 -121.021 1.00 52.84 102 VAL A CA 1
ATOM 777 C C . VAL A 1 102 ? 83.239 18.240 -121.790 1.00 52.84 102 VAL A C 1
ATOM 779 O O . VAL A 1 102 ? 83.004 17.787 -122.905 1.00 52.84 102 VAL A O 1
ATOM 782 N N . ALA A 1 103 ? 82.486 19.205 -121.256 1.00 52.66 103 ALA A N 1
ATOM 783 C CA . ALA A 1 103 ? 81.347 19.797 -121.960 1.00 52.66 103 ALA A CA 1
ATOM 784 C C . ALA A 1 103 ? 81.781 20.548 -123.234 1.00 52.66 103 ALA A C 1
ATOM 786 O O . ALA A 1 103 ? 81.130 20.414 -124.269 1.00 52.66 103 ALA A O 1
ATOM 787 N N . GLN A 1 104 ? 82.906 21.270 -123.187 1.00 54.25 104 GLN A N 1
ATOM 788 C CA . GLN A 1 104 ? 83.506 21.946 -124.340 1.00 54.25 104 GLN A CA 1
ATOM 789 C C . GLN A 1 104 ? 84.066 20.938 -125.361 1.00 54.25 104 GLN A C 1
ATOM 791 O O . GLN A 1 104 ? 83.819 21.082 -126.551 1.00 54.25 104 GLN A O 1
ATOM 796 N N . TRP A 1 105 ? 84.722 19.860 -124.916 1.00 63.03 105 TRP A N 1
ATOM 797 C CA . TRP A 1 105 ? 85.193 18.759 -125.767 1.00 63.03 105 TRP A CA 1
ATOM 798 C C . TRP A 1 105 ? 84.030 18.027 -126.454 1.00 63.03 105 TRP A C 1
ATOM 800 O O . TRP A 1 105 ? 84.119 17.697 -127.635 1.00 63.03 105 TRP A O 1
ATOM 810 N N . MET A 1 106 ? 82.912 17.821 -125.747 1.00 54.47 106 MET A N 1
ATOM 811 C CA . MET A 1 106 ? 81.681 17.255 -126.315 1.00 54.47 106 MET A CA 1
ATOM 812 C C . MET A 1 106 ? 80.975 18.213 -127.283 1.00 54.47 106 MET A C 1
ATOM 814 O O . MET A 1 106 ? 80.258 17.747 -128.162 1.00 54.47 106 MET A O 1
ATOM 818 N N . TYR A 1 107 ? 81.162 19.525 -127.127 1.00 56.53 107 TYR A N 1
ATOM 819 C CA . TYR A 1 107 ? 80.642 20.544 -128.040 1.00 56.53 107 TYR A CA 1
ATOM 820 C C . TYR A 1 107 ? 81.516 20.687 -129.301 1.00 56.53 107 TYR A C 1
ATOM 822 O O . TYR A 1 107 ? 80.989 20.861 -130.397 1.00 56.53 107 TYR A O 1
ATOM 830 N N . ASP A 1 108 ? 82.840 20.559 -129.160 1.00 56.38 108 ASP A N 1
ATOM 831 C CA . ASP A 1 108 ? 83.818 20.655 -130.254 1.00 56.38 108 ASP A CA 1
ATOM 832 C C . ASP A 1 108 ? 83.888 19.373 -131.109 1.00 56.38 108 ASP A C 1
ATOM 834 O O . ASP A 1 108 ? 84.260 19.414 -132.286 1.00 56.38 108 ASP A O 1
ATOM 838 N N . LYS A 1 109 ? 83.517 18.214 -130.550 1.00 59.53 109 LYS A N 1
ATOM 839 C CA . LYS A 1 109 ? 83.332 16.968 -131.305 1.00 59.53 109 LYS A CA 1
ATOM 840 C C . LYS A 1 109 ? 81.905 16.912 -131.841 1.00 59.53 109 LYS A C 1
ATOM 842 O O . LYS A 1 109 ? 80.958 16.823 -131.072 1.00 59.53 109 LYS A O 1
ATOM 847 N N . ASP A 1 110 ? 81.770 16.916 -133.169 1.00 54.12 110 ASP A N 1
ATOM 848 C CA . ASP A 1 110 ? 80.487 16.872 -133.879 1.00 54.12 110 ASP A CA 1
ATOM 849 C C . ASP A 1 110 ? 79.516 15.871 -133.222 1.00 54.12 110 ASP A C 1
ATOM 851 O O . ASP A 1 110 ? 79.853 14.690 -133.068 1.00 54.12 110 ASP A O 1
ATOM 855 N N . CYS A 1 111 ? 78.322 16.338 -132.830 1.00 54.88 111 CYS A N 1
ATOM 856 C CA . CYS A 1 111 ? 77.271 15.560 -132.163 1.00 54.88 111 CYS A CA 1
ATOM 857 C C . CYS A 1 111 ? 76.958 14.243 -132.892 1.00 54.88 111 CYS A C 1
ATOM 859 O O . CYS A 1 111 ? 76.514 13.273 -132.272 1.00 54.88 111 CYS A O 1
ATOM 861 N N . HIS A 1 112 ? 77.224 14.181 -134.201 1.00 55.25 112 HIS A N 1
ATOM 862 C CA . HIS A 1 112 ? 77.125 12.954 -134.981 1.00 55.25 112 HIS A CA 1
ATOM 863 C C . HIS A 1 112 ? 78.064 11.841 -134.475 1.00 55.25 112 HIS A C 1
ATOM 865 O O . HIS A 1 112 ? 77.668 10.680 -134.418 1.00 55.25 112 HIS A O 1
ATOM 871 N N . THR A 1 113 ? 79.275 12.182 -134.034 1.00 58.69 113 THR A N 1
ATOM 872 C CA . THR A 1 113 ? 80.291 11.239 -133.537 1.00 58.69 113 THR A CA 1
ATOM 873 C C . THR A 1 113 ? 79.891 10.646 -132.186 1.00 58.69 113 THR A C 1
ATOM 875 O O . THR A 1 113 ? 79.931 9.431 -132.010 1.00 58.69 113 THR A O 1
ATOM 878 N N . LEU A 1 114 ? 79.413 11.478 -131.254 1.00 58.09 114 LEU A N 1
ATOM 879 C CA . LEU A 1 114 ? 78.941 11.023 -129.939 1.00 58.09 114 LEU A CA 1
ATOM 880 C C . LEU A 1 114 ? 77.656 10.186 -130.045 1.00 58.09 114 LEU A C 1
ATOM 882 O O . LEU A 1 114 ? 77.498 9.194 -129.335 1.00 58.09 114 LEU A O 1
ATOM 886 N N . TYR A 1 115 ? 76.765 10.526 -130.980 1.00 57.41 115 TYR A N 1
ATOM 887 C CA . TYR A 1 115 ? 75.589 9.710 -131.279 1.00 57.41 115 TYR A CA 1
ATOM 888 C C . TYR A 1 115 ? 75.961 8.343 -131.875 1.00 57.41 115 TYR A C 1
ATOM 890 O O . TYR A 1 115 ? 75.377 7.327 -131.497 1.00 57.41 115 TYR A O 1
ATOM 898 N N . GLN A 1 116 ? 76.959 8.286 -132.766 1.00 58.56 116 GLN A N 1
ATOM 899 C CA . GLN A 1 116 ? 77.461 7.015 -133.298 1.00 58.56 116 GLN A CA 1
ATOM 900 C C . GLN A 1 116 ? 78.077 6.153 -132.185 1.00 58.56 116 GLN A C 1
ATOM 902 O O . GLN A 1 116 ? 77.827 4.952 -132.169 1.00 58.56 116 GLN A O 1
ATOM 907 N N . LEU A 1 117 ? 78.785 6.740 -131.210 1.00 60.59 117 LEU A N 1
ATOM 908 C CA . LEU A 1 117 ? 79.328 6.002 -130.058 1.00 60.59 117 LEU A CA 1
ATOM 909 C C . LEU A 1 117 ? 78.234 5.359 -129.183 1.00 60.59 117 LEU A C 1
ATOM 911 O O . LEU A 1 117 ? 78.449 4.286 -128.635 1.00 60.59 117 LEU A O 1
ATOM 915 N N . GLY A 1 118 ? 77.045 5.960 -129.084 1.00 63.03 118 GLY A N 1
ATOM 916 C CA . GLY A 1 118 ? 75.916 5.389 -128.335 1.00 63.03 118 GLY A CA 1
ATOM 917 C C . GLY A 1 118 ? 75.156 4.263 -129.053 1.00 63.03 118 GLY A C 1
ATOM 918 O O . GLY A 1 118 ? 74.272 3.658 -128.450 1.00 63.03 118 GLY A O 1
ATOM 919 N N . LYS A 1 119 ? 75.456 3.995 -130.333 1.00 61.56 119 LYS A N 1
ATOM 920 C CA . LYS A 1 119 ? 74.695 3.062 -131.185 1.00 61.56 119 LYS A CA 1
ATOM 921 C C . LYS A 1 119 ? 75.322 1.668 -131.307 1.00 61.56 119 LYS A C 1
ATOM 923 O O . LYS A 1 119 ? 74.648 0.749 -131.767 1.00 61.56 119 LYS A O 1
ATOM 928 N N . TYR A 1 120 ? 76.593 1.513 -130.943 1.00 65.38 120 TYR A N 1
ATOM 929 C CA . TYR A 1 120 ? 77.326 0.254 -131.079 1.00 65.38 120 TYR A CA 1
ATOM 930 C C . TYR A 1 120 ? 77.660 -0.339 -129.708 1.00 65.38 120 TYR A C 1
ATOM 932 O O . TYR A 1 120 ? 77.964 0.394 -128.769 1.00 65.38 120 TYR A O 1
ATOM 940 N N . ASP A 1 121 ? 77.637 -1.668 -129.604 1.00 69.75 121 ASP A N 1
ATOM 941 C CA . ASP A 1 121 ? 78.075 -2.369 -128.397 1.00 69.75 121 ASP A CA 1
ATOM 942 C C . ASP A 1 121 ? 79.586 -2.180 -128.164 1.00 69.75 121 ASP A C 1
ATOM 944 O O . ASP A 1 121 ? 80.363 -2.012 -129.107 1.00 69.75 121 ASP A O 1
ATOM 948 N N . GLU A 1 122 ? 80.012 -2.251 -126.898 1.00 70.50 122 GLU A N 1
ATOM 949 C CA . GLU A 1 122 ? 81.406 -2.065 -126.448 1.00 70.50 122 GLU A CA 1
ATOM 950 C C . GLU A 1 122 ? 82.470 -2.789 -127.311 1.00 70.50 122 GLU A C 1
ATOM 952 O O . GLU A 1 122 ? 83.483 -2.158 -127.628 1.00 70.50 122 GLU A O 1
ATOM 957 N N . PRO A 1 123 ? 82.267 -4.039 -127.791 1.00 73.94 123 PRO A N 1
ATOM 958 C CA . PRO A 1 123 ? 83.232 -4.702 -128.672 1.00 73.94 123 PRO A CA 1
ATOM 959 C C . PRO A 1 123 ? 83.428 -3.981 -130.013 1.00 73.94 123 PRO A C 1
ATOM 961 O O . PRO A 1 123 ? 84.550 -3.875 -130.502 1.00 73.94 123 PRO A O 1
ATOM 964 N N . VAL A 1 124 ? 82.348 -3.444 -130.586 1.00 73.88 124 VAL A N 1
ATOM 965 C CA . VAL A 1 124 ? 82.352 -2.765 -131.892 1.00 73.88 124 VAL A CA 1
ATOM 966 C C . VAL A 1 124 ? 82.973 -1.374 -131.778 1.00 73.88 124 VAL A C 1
ATOM 968 O O . VAL A 1 124 ? 83.666 -0.924 -132.689 1.00 73.88 124 VAL A O 1
ATOM 971 N N . LEU A 1 125 ? 82.771 -0.694 -130.647 1.00 70.50 125 LEU A N 1
ATOM 972 C CA . LEU A 1 125 ? 83.433 0.582 -130.363 1.00 70.50 125 LEU A CA 1
ATOM 973 C C . LEU A 1 125 ? 84.945 0.406 -130.211 1.00 70.50 125 LEU A C 1
ATOM 975 O O . LEU A 1 125 ? 85.712 1.198 -130.759 1.00 70.50 125 LEU A O 1
ATOM 979 N N . LYS A 1 126 ? 85.367 -0.667 -129.535 1.00 76.38 126 LYS A N 1
ATOM 980 C CA . LYS A 1 126 ? 86.780 -1.007 -129.370 1.00 76.38 126 LYS A CA 1
ATOM 981 C C . LYS A 1 126 ? 87.448 -1.382 -130.697 1.00 76.38 126 LYS A C 1
ATOM 983 O O . LYS A 1 126 ? 88.591 -1.001 -130.919 1.00 76.38 126 LYS A O 1
ATOM 988 N N . GLU A 1 127 ? 86.735 -2.061 -131.596 1.00 76.88 127 GLU A N 1
ATOM 989 C CA . GLU A 1 127 ? 87.229 -2.376 -132.944 1.00 76.88 127 GLU A CA 1
ATOM 990 C C . GLU A 1 127 ? 87.343 -1.128 -133.836 1.00 76.88 127 GLU A C 1
ATOM 992 O O . GLU A 1 127 ? 88.358 -0.940 -134.502 1.00 76.88 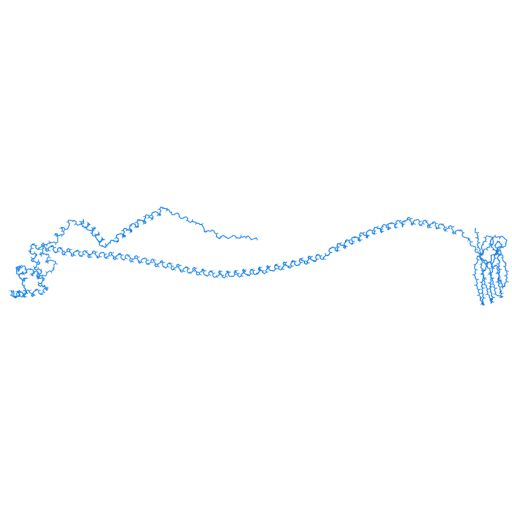127 GLU A O 1
ATOM 997 N N . LYS A 1 128 ? 86.329 -0.248 -133.839 1.00 72.38 128 LYS A N 1
ATOM 998 C CA . LYS A 1 128 ? 86.306 0.933 -134.722 1.00 72.38 128 LYS A CA 1
ATOM 999 C C . LYS A 1 128 ? 87.221 2.070 -134.284 1.00 72.38 128 LYS A C 1
ATOM 1001 O O . LYS A 1 128 ? 87.769 2.754 -135.143 1.00 72.38 128 LYS A O 1
ATOM 1006 N N . PHE A 1 129 ? 87.322 2.317 -132.982 1.00 71.75 129 PHE A N 1
ATOM 1007 C CA . PHE A 1 129 ? 88.009 3.495 -132.441 1.00 71.75 129 PHE A CA 1
ATOM 1008 C C . PHE A 1 129 ? 89.297 3.140 -131.691 1.00 71.75 129 PHE A C 1
ATO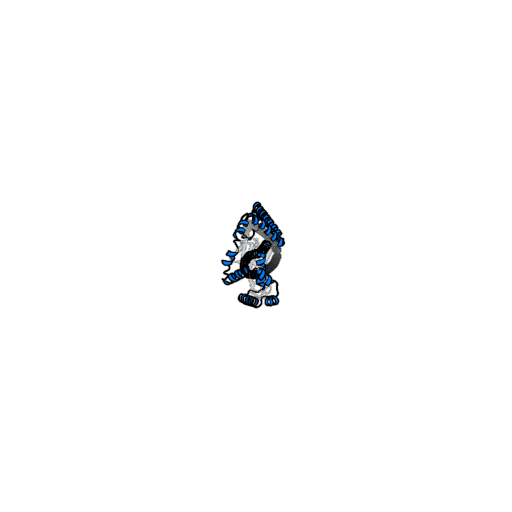M 1010 O O . PHE A 1 129 ? 90.044 4.038 -131.307 1.00 71.75 129 PHE A O 1
ATOM 1017 N N . GLY A 1 130 ? 89.587 1.845 -131.513 1.00 78.62 130 GLY A N 1
ATOM 1018 C CA . GLY A 1 130 ? 90.860 1.350 -130.997 1.00 78.62 130 GLY A CA 1
ATOM 1019 C C . GLY A 1 130 ? 91.307 2.057 -129.717 1.00 78.62 130 GLY A C 1
ATOM 1020 O O . GLY A 1 130 ? 90.606 2.064 -128.704 1.00 78.62 130 GLY A O 1
ATOM 1021 N N . GLU A 1 131 ? 92.492 2.659 -129.784 1.00 72.38 131 GLU A N 1
ATOM 1022 C CA . GLU A 1 131 ? 93.169 3.323 -128.667 1.00 72.38 131 GLU A CA 1
ATOM 1023 C C . GLU A 1 131 ? 92.412 4.561 -128.141 1.00 72.38 131 GLU A C 1
ATOM 1025 O O . GLU A 1 131 ? 92.459 4.847 -126.943 1.00 72.38 131 GLU A O 1
ATOM 1030 N N . GLU A 1 132 ? 91.637 5.256 -128.987 1.00 71.25 132 GLU A N 1
ATOM 1031 C CA . GLU A 1 132 ? 90.836 6.416 -128.562 1.00 71.25 132 GLU A CA 1
ATOM 1032 C C . GLU A 1 132 ? 89.691 6.013 -127.620 1.00 71.25 132 GLU A C 1
ATOM 1034 O O . GLU A 1 132 ? 89.395 6.739 -126.670 1.00 71.25 132 GLU A O 1
ATOM 1039 N N . TYR A 1 133 ? 89.078 4.840 -127.825 1.00 75.44 133 TYR A N 1
ATOM 1040 C CA . TYR A 1 133 ? 88.009 4.340 -126.952 1.00 75.44 133 TYR A CA 1
ATOM 1041 C C . TYR A 1 133 ? 88.529 3.973 -125.556 1.00 75.44 133 TYR A C 1
ATOM 1043 O O . TYR A 1 133 ? 87.896 4.306 -124.553 1.00 75.44 133 TYR A O 1
ATOM 1051 N N . GLU A 1 134 ? 89.696 3.326 -125.469 1.00 77.06 134 GLU A N 1
ATOM 1052 C CA . GLU A 1 134 ? 90.293 2.955 -124.178 1.00 77.06 134 GLU A CA 1
ATOM 1053 C C . GLU A 1 134 ? 90.809 4.176 -123.404 1.00 77.06 134 GLU A C 1
ATOM 1055 O O . GLU A 1 134 ? 90.646 4.233 -122.182 1.00 77.06 134 GLU A O 1
ATOM 1060 N N . ASN A 1 135 ? 91.328 5.204 -124.087 1.00 78.06 135 ASN A N 1
ATOM 1061 C CA . ASN A 1 135 ? 91.640 6.480 -123.436 1.00 78.06 135 ASN A CA 1
ATOM 1062 C C . ASN A 1 135 ? 90.376 7.144 -122.869 1.00 78.06 135 ASN A C 1
ATOM 1064 O O . ASN A 1 135 ? 90.369 7.529 -121.698 1.00 78.06 135 ASN A O 1
ATOM 1068 N N . LEU A 1 136 ? 89.277 7.189 -123.637 1.00 72.38 136 LEU A N 1
ATOM 1069 C CA . LEU A 1 136 ? 88.008 7.754 -123.162 1.00 72.38 136 LEU A CA 1
ATOM 1070 C C . LEU A 1 136 ? 87.448 6.995 -121.956 1.00 72.38 136 LEU A C 1
ATOM 1072 O O . LEU A 1 136 ? 86.982 7.591 -120.986 1.00 72.38 136 LEU A O 1
ATOM 1076 N N . ARG A 1 137 ? 87.504 5.661 -122.007 1.00 75.38 137 ARG A N 1
ATOM 1077 C CA . ARG A 1 137 ? 87.060 4.792 -120.917 1.00 75.38 137 ARG A CA 1
ATOM 1078 C C . ARG A 1 137 ? 87.882 5.024 -119.652 1.00 75.38 137 ARG A C 1
ATOM 1080 O O . ARG A 1 137 ? 87.318 5.052 -118.559 1.00 75.38 137 ARG A O 1
ATOM 1087 N N . THR A 1 138 ? 89.194 5.193 -119.795 1.00 78.88 138 THR A N 1
ATOM 1088 C CA . THR A 1 138 ? 90.105 5.415 -118.667 1.00 78.88 138 THR A CA 1
ATOM 1089 C C . THR A 1 138 ? 89.869 6.779 -118.019 1.00 78.88 138 THR A C 1
ATOM 1091 O O . THR A 1 138 ? 89.900 6.877 -116.793 1.00 78.88 138 THR A O 1
ATOM 1094 N N . GLU A 1 139 ? 89.570 7.820 -118.801 1.00 75.69 139 GLU A N 1
ATOM 1095 C CA . GLU A 1 139 ? 89.180 9.125 -118.250 1.00 75.69 139 GLU A CA 1
ATOM 1096 C C . GLU A 1 139 ? 87.806 9.088 -117.573 1.00 75.69 139 GLU A C 1
ATOM 1098 O O . GLU A 1 139 ? 87.670 9.548 -116.441 1.00 75.69 139 GLU A O 1
ATOM 1103 N N . LEU A 1 140 ? 86.807 8.443 -118.181 1.00 71.19 140 LEU A N 1
ATOM 1104 C CA . LEU A 1 140 ? 85.474 8.298 -117.579 1.00 71.19 140 LEU A CA 1
ATOM 1105 C C . LEU A 1 140 ? 85.486 7.472 -116.285 1.00 71.19 140 LEU A C 1
ATOM 1107 O O . LEU A 1 140 ? 84.734 7.762 -115.351 1.00 71.19 140 LEU A O 1
ATOM 1111 N N . ALA A 1 141 ? 86.362 6.466 -116.197 1.00 72.75 141 ALA A N 1
ATOM 1112 C CA . ALA A 1 141 ? 86.543 5.672 -114.988 1.00 72.75 141 ALA A CA 1
ATOM 1113 C C . ALA A 1 141 ? 87.111 6.493 -113.815 1.00 72.75 141 ALA A C 1
ATOM 1115 O O . ALA A 1 141 ? 86.768 6.202 -112.666 1.00 72.75 141 ALA A O 1
ATOM 1116 N N . LYS A 1 142 ? 87.924 7.533 -114.075 1.00 78.69 142 LYS A N 1
ATOM 1117 C CA . LYS A 1 142 ? 88.457 8.424 -113.024 1.00 78.69 142 LYS A CA 1
ATOM 1118 C C . LYS A 1 142 ? 87.355 9.252 -112.354 1.00 78.69 142 LYS A C 1
ATOM 1120 O O . LYS A 1 142 ? 87.397 9.432 -111.142 1.00 78.69 142 LYS A O 1
ATOM 1125 N N . GLU A 1 143 ? 86.332 9.650 -113.108 1.00 69.50 143 GLU A N 1
ATOM 1126 C CA . GLU A 1 143 ? 85.228 10.499 -112.629 1.00 69.50 143 GLU A CA 1
ATOM 1127 C C . GLU A 1 143 ? 84.025 9.714 -112.064 1.00 69.50 143 GLU A C 1
ATOM 1129 O O . GLU A 1 143 ? 83.010 10.295 -111.685 1.00 69.50 143 GLU A O 1
ATOM 1134 N N . LYS A 1 144 ? 84.099 8.373 -111.990 1.00 72.88 144 LYS A N 1
ATOM 1135 C CA . LYS A 1 144 ? 82.989 7.483 -111.569 1.00 72.88 144 LYS A CA 1
ATOM 1136 C C . LYS A 1 144 ? 81.685 7.668 -112.368 1.00 72.88 144 LYS A C 1
ATOM 1138 O O . LYS A 1 144 ? 80.611 7.274 -111.904 1.00 72.88 144 LYS A O 1
ATOM 1143 N N . ILE A 1 145 ? 81.749 8.211 -113.583 1.00 67.88 145 ILE A N 1
ATOM 1144 C CA . ILE A 1 145 ? 80.573 8.388 -114.440 1.00 67.88 145 ILE A CA 1
ATOM 1145 C C . ILE A 1 145 ? 80.376 7.105 -115.246 1.00 67.88 145 ILE A C 1
ATOM 1147 O O . ILE A 1 145 ? 81.200 6.736 -116.080 1.00 67.88 145 ILE A O 1
ATOM 1151 N N . SER A 1 146 ? 79.274 6.389 -115.002 1.00 69.44 146 SER A N 1
ATOM 1152 C CA . SER A 1 146 ? 78.982 5.185 -115.783 1.00 69.44 146 SER A CA 1
ATOM 1153 C C . SER A 1 146 ? 78.561 5.550 -117.210 1.00 69.44 146 SER A C 1
ATOM 1155 O O . SER A 1 146 ? 77.838 6.522 -117.430 1.00 69.44 146 SER A O 1
ATOM 1157 N N . VAL A 1 147 ? 78.931 4.722 -118.191 1.00 63.59 147 VAL A N 1
ATOM 1158 C CA . VAL A 1 147 ? 78.538 4.883 -119.609 1.00 63.59 147 VAL A CA 1
ATOM 1159 C C . VAL A 1 147 ? 77.003 4.972 -119.778 1.00 63.59 147 VAL A C 1
ATOM 1161 O O . VAL A 1 147 ? 76.500 5.627 -120.692 1.00 63.59 147 VAL A O 1
ATOM 1164 N N . LYS A 1 148 ? 76.227 4.406 -118.836 1.00 63.88 148 LYS A N 1
ATOM 1165 C CA . LYS A 1 148 ? 74.759 4.557 -118.765 1.00 63.88 148 LYS A CA 1
ATOM 1166 C C . LYS A 1 148 ? 74.302 5.978 -118.402 1.00 63.88 148 LYS A C 1
ATOM 1168 O O . LYS A 1 148 ? 73.314 6.453 -118.949 1.00 63.88 148 LYS A O 1
ATOM 1173 N N . HIS A 1 149 ? 75.014 6.675 -117.516 1.00 67.06 149 HIS A N 1
ATOM 1174 C CA . HIS A 1 149 ? 74.731 8.087 -117.233 1.00 67.06 149 HIS A CA 1
ATOM 1175 C C . HIS A 1 149 ? 75.085 8.970 -118.428 1.00 67.06 149 HIS A C 1
ATOM 1177 O O . HIS A 1 149 ? 74.356 9.912 -118.722 1.00 67.06 149 HIS A O 1
ATOM 1183 N N . MET A 1 150 ? 76.148 8.630 -119.160 1.00 63.62 150 MET A N 1
ATOM 1184 C CA . MET A 1 150 ? 76.544 9.359 -120.363 1.00 63.62 150 MET A CA 1
ATOM 1185 C C . MET A 1 150 ? 75.518 9.209 -121.490 1.00 63.62 150 MET A C 1
ATOM 1187 O O . MET A 1 150 ? 75.133 10.199 -122.096 1.00 63.62 150 MET A O 1
ATOM 1191 N N . THR A 1 151 ? 74.992 8.003 -121.715 1.00 66.19 151 THR A N 1
ATOM 1192 C CA . THR A 1 151 ? 73.918 7.775 -122.700 1.00 66.19 151 THR A CA 1
ATOM 1193 C C . THR A 1 151 ? 72.613 8.473 -122.312 1.00 66.19 151 THR A C 1
ATOM 1195 O O . THR A 1 151 ? 71.962 9.053 -123.179 1.00 66.19 151 THR A O 1
ATOM 1198 N N . TRP A 1 152 ? 72.260 8.508 -121.021 1.00 69.38 152 TRP A N 1
ATOM 1199 C CA . TRP A 1 152 ? 71.102 9.269 -120.536 1.00 69.38 152 TRP A CA 1
ATOM 1200 C C . TRP A 1 152 ? 71.295 10.787 -120.697 1.00 69.38 152 TRP A C 1
ATOM 1202 O O . TRP A 1 152 ? 70.402 11.468 -121.198 1.00 69.38 152 TRP A O 1
ATOM 1212 N N . MET A 1 153 ? 72.480 11.317 -120.371 1.00 66.12 153 MET A N 1
ATOM 1213 C CA . MET A 1 153 ? 72.801 12.739 -120.552 1.00 66.12 153 MET A CA 1
ATOM 1214 C C . MET A 1 153 ? 72.930 13.138 -122.028 1.00 66.12 153 MET A C 1
ATOM 1216 O O . MET A 1 153 ? 72.456 14.207 -122.397 1.00 66.12 153 MET A O 1
ATOM 1220 N N . SER A 1 154 ? 73.468 12.277 -122.897 1.00 65.12 154 SER A N 1
ATOM 1221 C CA . SER A 1 154 ? 73.468 12.483 -124.351 1.00 65.12 154 SER A CA 1
ATOM 1222 C C . SER A 1 154 ? 72.055 12.460 -124.928 1.00 65.12 154 SER A C 1
ATOM 1224 O O . SER A 1 154 ? 71.766 13.239 -125.831 1.00 65.12 154 SER A O 1
ATOM 1226 N N . TRP A 1 155 ? 71.152 11.629 -124.395 1.00 70.69 155 TRP A N 1
ATOM 1227 C CA . TRP A 1 155 ? 69.746 11.641 -124.802 1.00 70.69 155 TRP A CA 1
ATOM 1228 C C . TRP A 1 155 ? 69.046 12.935 -124.370 1.00 70.69 155 TRP A C 1
ATOM 1230 O O . TRP A 1 155 ? 68.318 13.524 -125.163 1.00 70.69 155 TRP A O 1
ATOM 1240 N N . ILE A 1 156 ? 69.327 13.435 -123.161 1.00 63.19 156 ILE A N 1
ATOM 1241 C CA . ILE A 1 156 ? 68.822 14.732 -122.680 1.00 63.19 156 ILE A CA 1
ATOM 1242 C C . ILE A 1 156 ? 69.398 15.895 -123.489 1.00 63.19 156 ILE A C 1
ATOM 1244 O O . ILE A 1 156 ? 68.651 16.799 -123.848 1.00 63.19 156 ILE A O 1
ATOM 1248 N N . ALA A 1 157 ? 70.693 15.873 -123.813 1.00 63.00 157 ALA A N 1
ATOM 1249 C CA . ALA A 1 157 ? 71.340 16.891 -124.638 1.00 63.00 157 ALA A CA 1
ATOM 1250 C C . ALA A 1 157 ? 70.813 16.878 -126.085 1.00 63.00 157 ALA A C 1
ATOM 1252 O O . ALA A 1 157 ? 70.573 17.925 -126.681 1.00 63.00 157 ALA A O 1
ATOM 1253 N N . TRP A 1 158 ? 70.564 15.693 -126.647 1.00 71.12 158 TRP A N 1
ATOM 1254 C CA . TRP A 1 158 ? 69.970 15.546 -127.976 1.00 71.12 158 TRP A CA 1
ATOM 1255 C C . TRP A 1 158 ? 68.500 15.992 -128.008 1.00 71.12 158 TRP A C 1
ATOM 1257 O O . TRP A 1 158 ? 68.088 16.709 -128.925 1.00 71.12 158 TRP A O 1
ATOM 1267 N N . ALA A 1 159 ? 67.720 15.626 -126.986 1.00 59.50 159 ALA A N 1
ATOM 1268 C CA . ALA A 1 159 ? 66.330 16.045 -126.828 1.00 59.50 159 ALA A CA 1
ATOM 1269 C C . ALA A 1 159 ? 66.209 17.553 -126.542 1.00 59.50 159 ALA A C 1
ATOM 1271 O O . ALA A 1 159 ? 65.281 18.195 -127.025 1.00 59.50 159 ALA A O 1
ATOM 1272 N N . SER A 1 160 ? 67.156 18.156 -125.818 1.00 59.59 160 SER A N 1
ATOM 1273 C CA . SER A 1 160 ? 67.176 19.603 -125.584 1.00 59.59 160 SER A CA 1
ATOM 1274 C C . SER A 1 160 ? 67.628 20.399 -126.811 1.00 59.59 160 SER A C 1
ATOM 1276 O O . SER A 1 160 ? 67.243 21.557 -126.940 1.00 59.59 160 SER A O 1
ATOM 1278 N N . ALA A 1 161 ? 68.363 19.796 -127.752 1.00 61.75 161 ALA A N 1
ATOM 1279 C CA . ALA A 1 161 ? 68.730 20.425 -129.023 1.00 61.75 161 ALA A CA 1
ATOM 1280 C C . ALA A 1 161 ? 67.591 20.433 -130.066 1.00 61.75 161 ALA A C 1
ATOM 1282 O O . ALA A 1 161 ? 67.647 21.200 -131.026 1.00 61.75 161 ALA A O 1
ATOM 1283 N N . HIS A 1 162 ? 66.548 19.611 -129.889 1.00 61.44 162 HIS A N 1
ATOM 1284 C CA . HIS A 1 162 ? 65.412 19.539 -130.813 1.00 61.44 162 HIS A CA 1
ATOM 1285 C C . HIS A 1 162 ? 64.198 20.326 -130.279 1.00 61.44 162 HIS A C 1
ATOM 1287 O O . HIS A 1 162 ? 63.638 19.960 -129.242 1.00 61.44 162 HIS A O 1
ATOM 1293 N N . PRO A 1 163 ? 63.709 21.357 -131.000 1.00 66.69 163 PRO A N 1
ATOM 1294 C CA . PRO A 1 163 ? 62.608 22.214 -130.539 1.00 66.69 163 PRO A CA 1
ATOM 1295 C C . PRO A 1 163 ? 61.317 21.460 -130.184 1.00 66.69 163 PRO A C 1
ATOM 1297 O O . PRO A 1 163 ? 60.581 21.866 -129.288 1.00 66.69 163 PRO A O 1
ATOM 1300 N N . SER A 1 164 ? 61.046 20.336 -130.853 1.00 67.62 164 SER A N 1
ATOM 1301 C CA . SER A 1 164 ? 59.866 19.500 -130.603 1.00 67.62 164 SER A CA 1
ATOM 1302 C C . SER A 1 164 ? 59.907 18.765 -129.258 1.00 67.62 164 SER A C 1
ATOM 1304 O O . SER A 1 164 ? 58.858 18.514 -128.667 1.00 67.62 164 SER A O 1
ATOM 1306 N N . TYR A 1 165 ? 61.097 18.445 -128.745 1.00 63.38 165 TYR A N 1
ATOM 1307 C CA . TYR A 1 165 ? 61.270 17.699 -127.495 1.00 63.38 165 TYR A CA 1
ATOM 1308 C C . TYR A 1 165 ? 61.430 18.606 -126.273 1.00 63.38 165 TYR A C 1
ATOM 1310 O O . TYR A 1 165 ? 61.105 18.180 -125.166 1.00 63.38 165 TYR A O 1
ATOM 1318 N N . GLN A 1 166 ? 61.827 19.869 -126.458 1.00 61.03 166 GLN A N 1
ATOM 1319 C CA . GLN A 1 166 ? 61.855 20.862 -125.377 1.00 61.03 166 GLN A CA 1
ATOM 1320 C C . GLN A 1 166 ? 60.473 21.060 -124.735 1.00 61.03 166 GLN A C 1
ATOM 1322 O O . GLN A 1 166 ? 60.368 21.161 -123.514 1.00 61.03 166 GLN A O 1
ATOM 1327 N N . ILE A 1 167 ? 59.402 21.038 -125.538 1.00 64.50 167 ILE A N 1
ATOM 1328 C CA . ILE A 1 167 ? 58.024 21.158 -125.039 1.00 64.50 167 ILE A CA 1
ATOM 1329 C C . ILE A 1 167 ? 57.635 19.913 -124.227 1.00 64.50 167 ILE A C 1
ATOM 1331 O O . ILE A 1 167 ? 57.130 20.034 -123.114 1.00 64.50 167 ILE A O 1
ATOM 1335 N N . ALA A 1 168 ? 57.918 18.711 -124.738 1.00 61.97 168 ALA A N 1
ATOM 1336 C CA . ALA A 1 168 ? 57.593 17.458 -124.052 1.00 61.97 168 ALA A CA 1
ATOM 1337 C C . ALA A 1 168 ? 58.391 17.274 -122.747 1.00 61.97 168 ALA A C 1
ATOM 1339 O O . ALA A 1 168 ? 57.835 16.848 -121.735 1.00 61.97 168 ALA A O 1
ATOM 1340 N N . PHE A 1 169 ? 59.675 17.640 -122.743 1.00 63.31 169 PHE A N 1
ATOM 1341 C CA . PHE A 1 169 ? 60.524 17.567 -121.556 1.00 63.31 169 PHE A CA 1
ATOM 1342 C C . PHE A 1 169 ? 60.148 18.633 -120.520 1.00 63.31 169 PHE A C 1
ATOM 1344 O O . PHE A 1 169 ? 60.110 18.331 -119.331 1.00 63.31 169 PHE A O 1
ATOM 1351 N N . GLY A 1 170 ? 59.783 19.844 -120.956 1.00 64.12 170 GLY A N 1
ATOM 1352 C CA . GLY A 1 170 ? 59.222 20.874 -120.080 1.00 64.12 170 GLY A CA 1
ATOM 1353 C C . GLY A 1 170 ? 57.928 20.417 -119.401 1.00 64.12 170 GLY A C 1
ATOM 1354 O O . GLY A 1 170 ? 57.780 20.580 -118.191 1.00 64.12 170 GLY A O 1
ATOM 1355 N N . LEU A 1 171 ? 57.032 19.755 -120.143 1.00 65.75 171 LEU A N 1
ATOM 1356 C CA . LEU A 1 171 ? 55.800 19.175 -119.596 1.00 65.75 171 LEU A CA 1
ATOM 1357 C C . LEU A 1 171 ? 56.079 18.013 -118.627 1.00 65.75 171 LEU A C 1
ATOM 1359 O O . LEU A 1 171 ? 55.435 17.924 -117.581 1.00 65.75 171 LEU A O 1
ATOM 1363 N N . PHE A 1 172 ? 57.055 17.149 -118.920 1.00 66.88 172 PHE A N 1
ATOM 1364 C CA . PHE A 1 172 ? 57.426 16.038 -118.038 1.00 66.88 172 PHE A CA 1
ATOM 1365 C C . PHE A 1 172 ? 58.114 16.518 -116.753 1.00 66.88 172 PHE A C 1
ATOM 1367 O O . PHE A 1 172 ? 57.718 16.122 -115.659 1.00 66.88 172 PHE A O 1
ATOM 1374 N N . ALA A 1 173 ? 59.090 17.421 -116.859 1.00 63.72 173 ALA A N 1
ATOM 1375 C CA . ALA A 1 173 ? 59.764 18.016 -115.708 1.00 63.72 173 ALA A CA 1
ATOM 1376 C C . ALA A 1 173 ? 58.780 18.810 -114.833 1.00 63.72 173 ALA A C 1
ATOM 1378 O O . ALA A 1 173 ? 58.793 18.665 -113.613 1.00 63.72 173 ALA A O 1
ATOM 1379 N N . SER A 1 174 ? 57.862 19.566 -115.448 1.00 67.75 174 SER A N 1
ATOM 1380 C CA . SER A 1 174 ? 56.768 20.237 -114.738 1.00 67.75 174 SER A CA 1
ATOM 1381 C C . SER A 1 174 ? 55.863 19.236 -114.008 1.00 67.75 174 SER A C 1
ATOM 1383 O O . SER A 1 174 ? 55.527 19.456 -112.846 1.00 67.75 174 SER A O 1
ATOM 1385 N N . SER A 1 175 ? 55.546 18.096 -114.630 1.00 70.44 175 SER A N 1
ATOM 1386 C CA . SER A 1 175 ? 54.726 17.041 -114.017 1.00 70.44 175 SER A CA 1
ATOM 1387 C C . SER A 1 175 ? 55.425 16.362 -112.834 1.00 70.44 175 SER A C 1
ATOM 1389 O O . SER A 1 175 ? 54.802 16.141 -111.799 1.00 70.44 175 SER A O 1
ATOM 1391 N N . VAL A 1 176 ? 56.724 16.065 -112.942 1.00 69.94 176 VAL A N 1
ATOM 1392 C CA . VAL A 1 176 ? 57.508 15.450 -111.854 1.00 69.94 176 VAL A CA 1
ATOM 1393 C C . VAL A 1 176 ? 57.677 16.417 -110.682 1.00 69.94 176 VAL A C 1
ATOM 1395 O O . VAL A 1 176 ? 57.488 16.020 -109.533 1.00 69.94 176 VAL A O 1
ATOM 1398 N N . VAL A 1 177 ? 57.964 17.693 -110.952 1.00 70.75 177 VAL A N 1
ATOM 1399 C CA . VAL A 1 177 ? 58.038 18.732 -109.913 1.00 70.75 177 VAL A CA 1
ATOM 1400 C C . VAL A 1 177 ? 56.667 18.952 -109.268 1.00 70.75 177 VAL A C 1
ATOM 1402 O O . VAL A 1 177 ? 56.583 19.047 -108.048 1.00 70.75 177 VAL A O 1
ATOM 1405 N N . SER A 1 178 ? 55.585 18.951 -110.051 1.00 72.75 178 SER A N 1
ATOM 1406 C CA . SER A 1 178 ? 54.214 19.067 -109.541 1.00 72.75 178 SER A CA 1
ATOM 1407 C C . SER A 1 178 ? 53.823 17.882 -108.649 1.00 72.75 178 SER A C 1
ATOM 1409 O O . SER A 1 178 ? 53.252 18.086 -107.576 1.00 72.75 178 SER A O 1
ATOM 1411 N N . LEU A 1 179 ? 54.186 16.651 -109.026 1.00 75.56 179 LEU A N 1
ATOM 1412 C CA . LEU A 1 179 ? 53.962 15.454 -108.208 1.00 75.56 179 LEU A CA 1
ATOM 1413 C C . LEU A 1 179 ? 54.801 15.469 -106.925 1.00 75.56 179 LEU A C 1
ATOM 1415 O O . LEU A 1 179 ? 54.266 15.202 -105.850 1.00 75.56 179 LEU A O 1
ATOM 1419 N N . GLY A 1 180 ? 56.086 15.826 -107.010 1.00 76.88 180 GLY A N 1
ATOM 1420 C CA . GLY A 1 180 ? 56.961 15.954 -105.841 1.00 76.88 180 GLY A CA 1
ATOM 1421 C C . GLY A 1 180 ? 56.475 17.031 -104.869 1.00 76.88 180 GLY A C 1
ATOM 1422 O O . GLY A 1 180 ? 56.399 16.793 -103.666 1.00 76.88 180 GLY A O 1
ATOM 1423 N N . PHE A 1 181 ? 56.052 18.182 -105.392 1.00 74.69 181 PHE A N 1
ATOM 1424 C CA . PHE A 1 181 ? 55.465 19.260 -104.601 1.00 74.69 181 PHE A CA 1
ATOM 1425 C C . PHE A 1 181 ? 54.127 18.849 -103.972 1.00 74.69 181 PHE A C 1
ATOM 1427 O O . PHE A 1 181 ? 53.888 19.131 -102.802 1.00 74.69 181 PHE A O 1
ATOM 1434 N N . SER A 1 182 ? 53.289 18.103 -104.698 1.00 76.50 182 SER A N 1
ATOM 1435 C CA . SER A 1 182 ? 52.029 17.564 -104.168 1.00 76.50 182 SER A CA 1
ATOM 1436 C C . SER A 1 182 ? 52.258 16.561 -103.032 1.00 76.50 182 SER A C 1
ATOM 1438 O O . SER A 1 182 ? 51.544 16.592 -102.032 1.00 76.50 182 SER A O 1
ATOM 1440 N N . LEU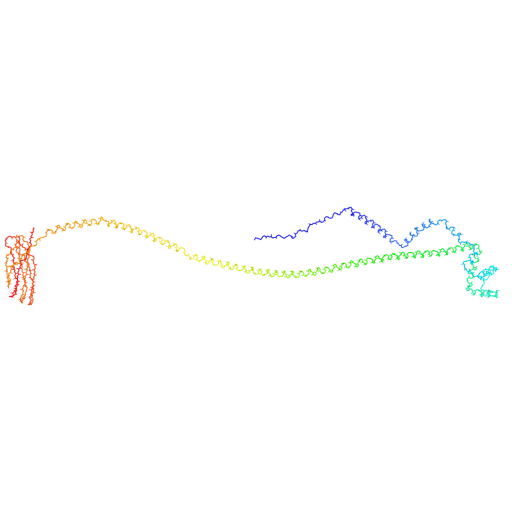 A 1 183 ? 53.266 15.688 -103.145 1.00 80.00 183 LEU A N 1
ATOM 1441 C CA . LEU A 1 183 ? 53.646 14.765 -102.071 1.00 80.00 183 LEU A CA 1
ATOM 1442 C C . LEU A 1 183 ? 54.195 15.509 -100.850 1.00 80.00 183 LEU A C 1
ATOM 1444 O O . LEU A 1 183 ? 53.825 15.175 -99.726 1.00 80.00 183 LEU A O 1
ATOM 1448 N N . LEU A 1 184 ? 55.018 16.539 -101.061 1.00 78.06 184 LEU A N 1
ATOM 1449 C CA . LEU A 1 184 ? 55.562 17.360 -99.981 1.00 78.06 184 LEU A CA 1
ATOM 1450 C C . LEU A 1 184 ? 54.460 18.144 -99.260 1.00 78.06 184 LEU A C 1
ATOM 1452 O O . LEU A 1 184 ? 54.432 18.152 -98.034 1.00 78.06 184 LEU A O 1
ATOM 1456 N N . LEU A 1 185 ? 53.508 18.727 -99.995 1.00 80.44 185 LEU A N 1
ATOM 1457 C CA . LEU A 1 185 ? 52.336 19.379 -99.409 1.00 80.44 185 LEU A CA 1
ATOM 1458 C C . LEU A 1 185 ? 51.465 18.394 -98.622 1.00 80.44 185 LEU A C 1
ATOM 1460 O O . LEU A 1 185 ? 51.051 18.714 -97.512 1.00 80.44 185 LEU A O 1
ATOM 1464 N N . ASN A 1 186 ? 51.223 17.188 -99.144 1.00 79.81 186 ASN A N 1
ATOM 1465 C CA . ASN A 1 186 ? 50.471 16.158 -98.420 1.00 79.81 186 ASN A CA 1
ATOM 1466 C C . ASN A 1 186 ? 51.187 15.711 -97.138 1.00 79.81 186 ASN A C 1
ATOM 1468 O O . ASN A 1 186 ? 50.536 15.543 -96.108 1.00 79.81 186 ASN A O 1
ATOM 1472 N N . TYR A 1 187 ? 52.513 15.556 -97.178 1.00 83.19 187 TYR A N 1
ATOM 1473 C CA . TYR A 1 187 ? 53.315 15.252 -95.993 1.00 83.19 187 TYR A CA 1
ATOM 1474 C C . TYR A 1 187 ? 53.236 16.383 -94.961 1.00 83.19 187 TYR A C 1
ATOM 1476 O O . TYR A 1 187 ? 53.010 16.127 -93.784 1.00 83.19 187 TYR A O 1
ATOM 1484 N N . LEU A 1 188 ? 53.341 17.637 -95.399 1.00 81.38 188 LEU A N 1
ATOM 1485 C CA . LEU A 1 188 ? 53.288 18.806 -94.521 1.00 81.38 188 LEU A CA 1
ATOM 1486 C C . LEU A 1 188 ? 51.896 18.963 -93.883 1.00 81.38 188 LEU A C 1
ATOM 1488 O O . LEU A 1 188 ? 51.792 19.193 -92.681 1.00 81.38 188 LEU A O 1
ATOM 1492 N N . VAL A 1 189 ? 50.821 18.730 -94.646 1.00 83.88 189 VAL A N 1
ATOM 1493 C CA . VAL A 1 189 ? 49.445 18.671 -94.121 1.00 83.88 189 VAL A CA 1
ATOM 1494 C C . VAL A 1 189 ? 49.276 17.529 -93.117 1.00 83.88 189 VAL A C 1
ATOM 1496 O O . VAL A 1 189 ? 48.620 17.719 -92.095 1.00 83.88 189 VAL A O 1
ATOM 1499 N N . PHE A 1 190 ? 49.869 16.358 -93.370 1.00 86.00 190 PHE A N 1
ATOM 1500 C CA . PHE A 1 190 ? 49.838 15.238 -92.429 1.00 86.00 190 PHE A CA 1
ATOM 1501 C C . PHE A 1 190 ? 50.572 15.568 -91.124 1.00 86.00 190 PHE A C 1
ATOM 1503 O O . PHE A 1 190 ? 50.022 15.329 -90.053 1.00 86.00 190 PHE A O 1
ATOM 1510 N N . VAL A 1 191 ? 51.764 16.168 -91.200 1.00 84.56 191 VAL A N 1
ATOM 1511 C CA . VAL A 1 191 ? 52.536 16.588 -90.020 1.00 84.56 191 VAL A CA 1
ATOM 1512 C C . VAL A 1 191 ? 51.762 17.626 -89.207 1.00 84.56 191 VAL A C 1
ATOM 1514 O O . VAL A 1 191 ? 51.564 17.413 -88.016 1.00 84.56 191 VAL A O 1
ATOM 1517 N N . ILE A 1 192 ? 51.219 18.669 -89.847 1.00 84.00 192 ILE A N 1
ATOM 1518 C CA . ILE A 1 192 ? 50.374 19.669 -89.171 1.00 84.00 192 ILE A CA 1
ATOM 1519 C C . ILE A 1 192 ? 49.138 19.005 -88.544 1.00 84.00 192 ILE A C 1
ATOM 1521 O O . ILE A 1 192 ? 48.734 19.335 -87.431 1.00 84.00 192 ILE A O 1
ATOM 1525 N N . SER A 1 193 ? 48.503 18.057 -89.238 1.00 86.31 193 SER A N 1
ATOM 1526 C CA . SER A 1 193 ? 47.351 17.329 -88.694 1.00 86.31 193 SER A CA 1
ATOM 1527 C C . SER A 1 193 ? 47.731 16.454 -87.496 1.00 86.31 193 SER A C 1
ATOM 1529 O O . SER A 1 193 ? 46.924 16.302 -86.578 1.00 86.31 193 SER A O 1
ATOM 1531 N N . SER A 1 194 ? 48.929 15.869 -87.502 1.00 84.62 194 SER A N 1
ATOM 1532 C CA . SER A 1 194 ? 49.451 15.071 -86.393 1.00 84.62 194 SER A CA 1
ATOM 1533 C C . SER A 1 194 ? 49.784 15.943 -85.187 1.00 84.62 194 SER A C 1
ATOM 1535 O O . SER A 1 194 ? 49.454 15.558 -84.073 1.00 84.62 194 SER A O 1
ATOM 1537 N N . GLU A 1 195 ? 50.384 17.115 -85.396 1.00 87.81 195 GLU A N 1
ATOM 1538 C CA . GLU A 1 195 ? 50.694 18.082 -84.336 1.00 87.81 195 GLU A CA 1
ATOM 1539 C C . GLU A 1 195 ? 49.414 18.555 -83.638 1.00 87.81 195 GLU A C 1
ATOM 1541 O O . GLU A 1 195 ? 49.278 18.390 -82.431 1.00 87.81 195 GLU A O 1
ATOM 1546 N N . ASN A 1 196 ? 48.396 18.951 -84.412 1.00 87.00 196 ASN A N 1
ATOM 1547 C CA . ASN A 1 196 ? 47.081 19.287 -83.854 1.00 87.00 196 ASN A CA 1
ATOM 1548 C C . ASN A 1 196 ? 46.450 18.120 -83.069 1.00 87.00 196 ASN A C 1
ATOM 1550 O O . ASN A 1 196 ? 45.757 18.344 -82.082 1.00 87.00 196 ASN A O 1
ATOM 1554 N N . SER A 1 197 ? 46.666 16.872 -83.506 1.00 88.94 197 SER A N 1
ATOM 1555 C CA . SER A 1 197 ? 46.149 15.692 -82.794 1.00 88.94 197 SER A CA 1
ATOM 1556 C C . SER A 1 197 ? 46.883 15.465 -81.468 1.00 88.94 197 SER A C 1
ATOM 1558 O O . SER A 1 197 ? 46.262 15.094 -80.472 1.00 88.94 197 SER A O 1
ATOM 1560 N N . ILE A 1 198 ? 48.194 15.716 -81.436 1.00 90.81 198 ILE A N 1
ATOM 1561 C CA . ILE A 1 198 ? 49.012 15.644 -80.220 1.00 90.81 198 ILE A CA 1
ATOM 1562 C C . ILE A 1 198 ? 48.570 16.719 -79.224 1.00 90.81 198 ILE A C 1
ATOM 1564 O O . ILE A 1 198 ? 48.351 16.390 -78.061 1.00 90.81 198 ILE A O 1
ATOM 1568 N N . ASP A 1 199 ? 48.337 17.951 -79.679 1.00 92.06 199 ASP A N 1
ATOM 1569 C CA . ASP A 1 199 ? 47.843 19.038 -78.825 1.00 92.06 199 ASP A CA 1
ATOM 1570 C C . ASP A 1 199 ? 46.481 18.698 -78.205 1.00 92.06 199 ASP A C 1
ATOM 1572 O O . ASP A 1 199 ? 46.266 18.901 -77.007 1.00 92.06 199 ASP A O 1
ATOM 1576 N N . THR A 1 200 ? 45.565 18.113 -78.991 1.00 90.75 200 THR A N 1
ATOM 1577 C CA . THR A 1 200 ? 44.266 17.665 -78.462 1.00 90.75 200 THR A CA 1
ATOM 1578 C C . THR A 1 200 ? 44.412 16.548 -77.433 1.00 90.75 200 THR A C 1
ATOM 1580 O O . THR A 1 200 ? 43.778 16.607 -76.382 1.00 90.75 200 THR A O 1
ATOM 1583 N N . LEU A 1 201 ? 45.293 15.573 -77.675 1.00 92.19 201 LEU A N 1
ATOM 1584 C CA . LEU A 1 201 ? 45.555 14.499 -76.715 1.00 92.19 201 LEU A CA 1
ATOM 1585 C C . LEU A 1 201 ? 46.191 15.037 -75.432 1.00 92.19 201 LEU A C 1
ATOM 1587 O O . LEU A 1 201 ? 45.843 14.586 -74.346 1.00 92.19 201 LEU A O 1
ATOM 1591 N N . GLN A 1 202 ? 47.090 16.016 -75.530 1.00 92.62 202 GLN A N 1
ATOM 1592 C CA . GLN A 1 202 ? 47.695 16.645 -74.362 1.00 92.62 202 GLN A CA 1
ATOM 1593 C C . GLN A 1 202 ? 46.657 17.418 -73.540 1.00 92.62 202 GLN A C 1
ATOM 1595 O O . GLN A 1 202 ? 46.664 17.336 -72.310 1.00 92.62 202 GLN A O 1
ATOM 1600 N N . ALA A 1 203 ? 45.729 18.119 -74.198 1.00 92.69 203 ALA A N 1
ATOM 1601 C CA . ALA A 1 203 ? 44.611 18.775 -73.528 1.00 92.69 203 ALA A CA 1
ATOM 1602 C C . ALA A 1 203 ? 43.692 17.765 -72.816 1.00 92.69 203 ALA A C 1
ATOM 1604 O O . ALA A 1 203 ? 43.329 17.983 -71.658 1.00 92.69 203 ALA A O 1
ATOM 1605 N N . ASP A 1 204 ? 43.371 16.641 -73.462 1.00 92.94 204 ASP A N 1
ATOM 1606 C CA . ASP A 1 204 ? 42.552 15.578 -72.870 1.00 92.94 204 ASP A CA 1
ATOM 1607 C C . ASP A 1 204 ? 43.255 14.897 -71.687 1.00 92.94 204 ASP A C 1
ATOM 1609 O O . ASP A 1 204 ? 42.633 14.673 -70.648 1.00 92.94 204 ASP A O 1
ATOM 1613 N N . VAL A 1 205 ? 44.561 14.629 -71.790 1.00 93.94 205 VAL A N 1
ATOM 1614 C CA . VAL A 1 205 ? 45.371 14.086 -70.686 1.00 93.94 205 VAL A CA 1
ATOM 1615 C C . VAL A 1 205 ? 45.407 15.055 -69.507 1.00 93.94 205 VAL A C 1
ATOM 1617 O O . VAL A 1 205 ? 45.217 14.630 -68.369 1.00 93.94 205 VAL A O 1
ATOM 1620 N N . ASN A 1 206 ? 45.584 16.354 -69.756 1.00 93.88 206 ASN A N 1
ATOM 1621 C CA . ASN A 1 206 ? 45.550 17.364 -68.697 1.00 93.88 206 ASN A CA 1
ATOM 1622 C C . ASN A 1 206 ? 44.176 17.412 -68.017 1.00 93.88 206 ASN A C 1
ATOM 1624 O O . ASN A 1 206 ? 44.098 17.438 -66.789 1.00 93.88 206 ASN A O 1
ATOM 1628 N N . LYS A 1 207 ? 43.091 17.355 -68.800 1.00 94.06 207 LYS A N 1
ATOM 1629 C CA . LYS A 1 207 ? 41.721 17.312 -68.278 1.00 94.06 207 LYS A CA 1
ATOM 1630 C C . LYS A 1 207 ? 41.475 16.067 -67.425 1.00 94.06 207 LYS A C 1
ATOM 1632 O O . LYS A 1 207 ? 40.920 16.190 -66.335 1.00 94.06 207 LYS A O 1
ATOM 1637 N N . LEU A 1 208 ? 41.908 14.892 -67.886 1.00 95.19 208 LEU A N 1
ATOM 1638 C CA . LEU A 1 208 ? 41.836 13.651 -67.110 1.00 95.19 208 LEU A CA 1
ATOM 1639 C C . LEU A 1 208 ? 42.661 13.750 -65.825 1.00 95.19 208 LEU A C 1
ATOM 1641 O O . LEU A 1 208 ? 42.187 13.334 -64.774 1.00 95.19 208 LEU A O 1
ATOM 1645 N N . GLY A 1 209 ? 43.850 14.356 -65.879 1.00 94.38 209 GLY A N 1
ATOM 1646 C CA . GLY A 1 209 ? 44.675 14.617 -64.700 1.00 94.38 209 GLY A CA 1
ATOM 1647 C C . GLY A 1 209 ? 43.949 15.468 -63.656 1.00 94.38 209 GLY A C 1
ATOM 1648 O O . GLY A 1 209 ? 43.925 15.111 -62.481 1.00 94.38 209 GLY A O 1
ATOM 1649 N N . THR A 1 210 ? 43.283 16.547 -64.080 1.00 94.81 210 THR A N 1
ATOM 1650 C CA . THR A 1 210 ? 42.460 17.374 -63.183 1.00 94.81 210 THR A CA 1
ATOM 1651 C C . THR A 1 210 ? 41.267 16.601 -62.615 1.00 94.81 210 THR A C 1
ATOM 1653 O O . THR A 1 210 ? 40.995 16.701 -61.423 1.00 94.81 210 THR A O 1
ATOM 1656 N N . GLN A 1 211 ? 40.573 15.803 -63.433 1.00 95.31 211 GLN A N 1
ATOM 1657 C CA . GLN A 1 211 ? 39.440 14.987 -62.976 1.00 95.31 211 GLN A CA 1
ATOM 1658 C C . GLN A 1 211 ? 39.864 13.919 -61.962 1.00 95.31 211 GLN A C 1
ATOM 1660 O O . GLN A 1 211 ? 39.183 13.731 -60.959 1.00 95.31 211 GLN A O 1
ATOM 1665 N N . ILE A 1 212 ? 40.999 13.254 -62.191 1.00 95.38 212 ILE A N 1
ATOM 1666 C CA . ILE A 1 212 ? 41.572 12.289 -61.245 1.00 95.38 212 ILE A CA 1
ATOM 1667 C C . ILE A 1 212 ? 41.939 12.987 -59.933 1.00 95.38 212 ILE A C 1
ATOM 1669 O O . ILE A 1 212 ? 41.630 12.460 -58.869 1.00 95.38 212 ILE A O 1
ATOM 1673 N N . GLY A 1 213 ? 42.537 14.181 -59.997 1.00 96.06 213 GLY A N 1
ATOM 1674 C CA . GLY A 1 213 ? 42.841 14.975 -58.805 1.00 96.06 213 GLY A CA 1
ATOM 1675 C C . GLY A 1 213 ? 41.590 15.330 -57.996 1.00 96.06 213 GLY A C 1
ATOM 1676 O O . GLY A 1 213 ? 41.592 15.182 -56.778 1.00 96.06 213 GLY A O 1
ATOM 1677 N N . GLN A 1 214 ? 40.499 15.723 -58.661 1.00 95.38 214 GLN A N 1
ATOM 1678 C CA . GLN A 1 214 ? 39.231 16.004 -57.981 1.00 95.38 214 GLN A CA 1
ATOM 1679 C C . GLN A 1 214 ? 38.644 14.746 -57.330 1.00 95.38 214 GLN A C 1
ATOM 1681 O O . GLN A 1 214 ? 38.274 14.786 -56.164 1.00 95.38 214 GLN A O 1
ATOM 1686 N N . LEU A 1 215 ? 38.633 13.613 -58.039 1.00 95.69 215 LEU A N 1
ATOM 1687 C CA . LEU A 1 215 ? 38.140 12.347 -57.488 1.00 95.69 215 LEU A CA 1
ATOM 1688 C C . LEU A 1 215 ? 38.945 11.881 -56.268 1.00 95.69 215 LEU A C 1
ATOM 1690 O O . LEU A 1 215 ? 38.380 11.286 -55.357 1.00 95.69 215 LEU A O 1
ATOM 1694 N N . GLN A 1 216 ? 40.253 12.146 -56.231 1.00 95.44 216 GLN A N 1
ATOM 1695 C CA . GLN A 1 216 ? 41.079 11.853 -55.057 1.00 95.44 216 GLN A CA 1
ATOM 1696 C C . GLN A 1 216 ? 40.693 12.714 -53.850 1.00 95.44 216 GLN A C 1
ATOM 1698 O O . GLN A 1 216 ? 40.669 12.202 -52.734 1.00 95.44 216 GLN A O 1
ATOM 1703 N N . LEU A 1 217 ? 40.374 13.995 -54.063 1.00 95.75 217 LEU A N 1
ATOM 1704 C CA . LEU A 1 217 ? 39.891 14.875 -52.997 1.00 95.75 217 LEU A CA 1
ATOM 1705 C C . LEU A 1 217 ? 38.507 14.448 -52.500 1.00 95.75 217 LEU A C 1
ATOM 1707 O O . LEU A 1 217 ? 38.310 14.344 -51.293 1.00 95.75 217 LEU A O 1
ATOM 1711 N N . ASP A 1 218 ? 37.588 14.132 -53.413 1.00 96.00 218 ASP A N 1
ATOM 1712 C CA . ASP A 1 218 ? 36.245 13.664 -53.062 1.00 96.00 218 ASP A CA 1
ATOM 1713 C C . ASP A 1 218 ? 36.307 12.340 -52.272 1.00 96.00 218 ASP A C 1
ATOM 1715 O O . ASP A 1 218 ? 35.558 12.146 -51.316 1.00 96.00 218 ASP A O 1
ATOM 1719 N N . LEU A 1 219 ? 37.235 11.440 -52.626 1.00 95.94 219 LEU A N 1
ATOM 1720 C CA . LEU A 1 219 ? 37.463 10.190 -51.897 1.00 95.94 219 LEU A CA 1
ATOM 1721 C C . LEU A 1 219 ? 38.017 10.430 -50.484 1.00 95.94 219 LEU A C 1
ATOM 1723 O O . LEU A 1 219 ? 37.604 9.746 -49.551 1.00 95.94 219 LEU A O 1
ATOM 1727 N N . LEU A 1 220 ? 38.937 11.385 -50.317 1.00 96.62 220 LEU A N 1
ATOM 1728 C CA . LEU A 1 220 ? 39.471 11.748 -49.000 1.00 96.62 220 LEU A CA 1
ATOM 1729 C C . LEU A 1 220 ? 38.390 12.349 -48.097 1.00 96.62 220 LEU A C 1
ATOM 1731 O O . LEU A 1 220 ? 38.321 12.002 -46.922 1.00 96.62 220 LEU A O 1
ATOM 1735 N N . GLU A 1 221 ? 37.529 13.204 -48.648 1.00 96.50 221 GLU A N 1
ATOM 1736 C CA . GLU A 1 221 ? 36.389 13.764 -47.917 1.00 96.50 221 GLU A CA 1
ATOM 1737 C C . GLU A 1 221 ? 35.394 12.668 -47.513 1.00 96.50 221 GLU A C 1
ATOM 1739 O O . GLU A 1 221 ? 34.949 12.622 -46.368 1.00 96.50 221 GLU A O 1
ATOM 1744 N N . ALA A 1 222 ? 35.090 11.733 -48.418 1.00 95.56 222 ALA A N 1
ATOM 1745 C CA . ALA A 1 222 ? 34.230 10.595 -48.106 1.00 95.56 222 ALA A CA 1
ATOM 1746 C C . ALA A 1 222 ? 34.823 9.705 -46.999 1.00 95.56 222 ALA A C 1
ATOM 1748 O O . ALA A 1 222 ? 34.088 9.269 -46.115 1.00 95.56 222 ALA A O 1
ATOM 1749 N N . GLN A 1 223 ? 36.139 9.464 -47.012 1.00 96.69 223 GLN A N 1
ATOM 1750 C CA . GLN A 1 223 ? 36.815 8.714 -45.951 1.00 96.69 223 GLN A CA 1
ATOM 1751 C C . GLN A 1 223 ? 36.719 9.443 -44.608 1.00 96.69 223 GLN A C 1
ATOM 1753 O O . GLN A 1 223 ? 36.373 8.829 -43.608 1.00 96.69 223 GLN A O 1
ATOM 1758 N N . PHE A 1 224 ? 36.941 10.758 -44.591 1.00 96.12 224 PHE A N 1
ATOM 1759 C CA . PHE A 1 224 ? 36.809 11.556 -43.374 1.00 96.12 224 PHE A CA 1
ATOM 1760 C C . PHE A 1 224 ? 35.384 11.514 -42.797 1.00 96.12 224 PHE A C 1
ATOM 1762 O O . PHE A 1 224 ? 35.198 11.412 -41.585 1.00 96.12 224 PHE A O 1
ATOM 1769 N N . GLN A 1 225 ? 34.363 11.556 -43.657 1.00 96.88 225 GLN A N 1
ATOM 1770 C CA . GLN A 1 225 ? 32.969 11.420 -43.230 1.00 96.88 225 GLN A CA 1
ATOM 1771 C C . GLN A 1 225 ? 32.656 10.020 -42.690 1.00 96.88 225 GLN A C 1
ATOM 1773 O O . GLN A 1 225 ? 31.892 9.908 -41.734 1.00 96.88 225 GLN A O 1
ATOM 1778 N N . LEU A 1 226 ? 33.244 8.969 -43.272 1.00 96.75 226 LEU A N 1
ATOM 1779 C CA . LEU A 1 226 ? 33.116 7.603 -42.763 1.00 96.75 226 LEU A CA 1
ATOM 1780 C C . LEU A 1 226 ? 33.757 7.452 -41.383 1.00 96.75 226 LEU A C 1
ATOM 1782 O O . LEU A 1 226 ? 33.100 6.932 -40.488 1.00 96.75 226 LEU A O 1
ATOM 1786 N N . ASP A 1 227 ? 34.973 7.964 -41.194 1.00 97.00 227 ASP A N 1
ATOM 1787 C CA . ASP A 1 227 ? 35.672 7.904 -39.906 1.00 97.00 227 ASP A CA 1
ATOM 1788 C C . ASP A 1 227 ? 34.857 8.621 -38.810 1.00 97.00 227 ASP A C 1
ATOM 1790 O O . ASP A 1 227 ? 34.717 8.126 -37.693 1.00 97.00 227 ASP A O 1
ATOM 1794 N N . LYS A 1 228 ? 34.242 9.764 -39.145 1.00 96.56 228 LYS A N 1
ATOM 1795 C CA . LYS A 1 228 ? 33.357 10.484 -38.222 1.00 96.56 228 LYS A CA 1
ATOM 1796 C C . LYS A 1 228 ? 32.079 9.704 -37.900 1.00 96.56 228 LYS A C 1
ATOM 1798 O O . LYS A 1 228 ? 31.641 9.704 -36.756 1.00 96.56 228 LYS A O 1
ATOM 1803 N N . LEU A 1 229 ? 31.467 9.058 -38.893 1.00 96.94 229 LEU A N 1
ATOM 1804 C CA . LEU A 1 229 ? 30.289 8.219 -38.664 1.00 96.94 229 LEU A CA 1
ATOM 1805 C C . LEU A 1 229 ? 30.617 7.012 -37.781 1.00 96.94 229 LEU A C 1
ATOM 1807 O O . LEU A 1 229 ? 29.785 6.625 -36.969 1.00 96.94 229 LEU A O 1
ATOM 1811 N N . GLU A 1 230 ? 31.806 6.427 -37.923 1.00 97.19 230 GLU A N 1
ATOM 1812 C CA . GLU A 1 230 ? 32.277 5.339 -37.062 1.00 97.19 230 GLU A CA 1
ATOM 1813 C C . GLU A 1 230 ? 32.446 5.811 -35.608 1.00 97.19 230 GLU A C 1
ATOM 1815 O O . GLU A 1 230 ? 31.977 5.140 -34.691 1.00 97.19 230 GLU A O 1
ATOM 1820 N N . GLU A 1 231 ? 33.010 7.004 -35.395 1.00 97.19 231 GLU A N 1
ATOM 1821 C CA . GLU A 1 231 ? 33.088 7.633 -34.068 1.00 97.19 231 GLU A CA 1
ATOM 1822 C C . GLU A 1 231 ? 31.695 7.926 -33.480 1.00 97.19 231 GLU A C 1
ATOM 1824 O O . GLU A 1 231 ? 31.433 7.616 -32.317 1.00 97.19 231 GLU A O 1
ATOM 1829 N N . ASP A 1 232 ? 30.778 8.482 -34.278 1.00 97.06 232 ASP A N 1
ATOM 1830 C CA . ASP A 1 232 ? 29.402 8.755 -33.851 1.00 97.06 232 ASP A CA 1
ATOM 1831 C C . ASP A 1 232 ? 28.664 7.454 -33.473 1.00 97.06 232 ASP A C 1
ATOM 1833 O O . ASP A 1 232 ? 27.941 7.428 -32.476 1.00 97.06 232 ASP A O 1
ATOM 1837 N N . ILE A 1 233 ? 28.863 6.363 -34.226 1.00 96.38 233 ILE A N 1
ATOM 1838 C CA . ILE A 1 233 ? 28.297 5.041 -33.911 1.00 96.38 233 ILE A CA 1
ATOM 1839 C C . ILE A 1 233 ? 28.863 4.507 -32.595 1.00 96.38 233 ILE A C 1
ATOM 1841 O O . ILE A 1 233 ? 28.078 4.086 -31.748 1.00 96.38 233 ILE A O 1
ATOM 1845 N N . GLN A 1 234 ? 30.181 4.572 -32.387 1.00 97.12 234 GLN A N 1
ATOM 1846 C CA . GLN A 1 234 ? 30.796 4.105 -31.142 1.00 97.12 234 GLN A CA 1
ATOM 1847 C C . GLN A 1 234 ? 30.263 4.873 -29.927 1.00 97.12 234 GLN A C 1
ATOM 1849 O O . GLN A 1 234 ? 29.939 4.270 -28.910 1.00 97.12 234 GLN A O 1
ATOM 1854 N N . ASN A 1 235 ? 30.107 6.196 -30.040 1.00 96.19 235 ASN A N 1
ATOM 1855 C CA . ASN A 1 235 ? 29.528 7.007 -28.967 1.00 96.19 235 ASN A CA 1
ATOM 1856 C C . ASN A 1 235 ? 28.070 6.615 -28.670 1.00 96.19 235 ASN A C 1
ATOM 1858 O O . ASN A 1 235 ? 27.658 6.602 -27.513 1.00 96.19 235 ASN A O 1
ATOM 1862 N N . ILE A 1 236 ? 27.284 6.286 -29.703 1.00 97.06 236 ILE A N 1
ATOM 1863 C CA . ILE A 1 236 ? 25.910 5.797 -29.523 1.00 97.06 236 ILE A CA 1
ATOM 1864 C C . ILE A 1 236 ? 25.907 4.438 -28.818 1.00 97.06 236 ILE A C 1
ATOM 1866 O O . ILE A 1 236 ? 25.095 4.239 -27.919 1.00 97.06 236 ILE A O 1
ATOM 1870 N N . GLU A 1 237 ? 26.786 3.510 -29.200 1.00 95.75 237 GLU A N 1
ATOM 1871 C CA . GLU A 1 237 ? 26.914 2.207 -28.533 1.00 95.75 237 GLU A CA 1
ATOM 1872 C C . GLU A 1 237 ? 27.286 2.377 -27.051 1.00 95.75 237 GLU A C 1
ATOM 1874 O O . GLU A 1 237 ? 26.610 1.825 -26.180 1.00 95.75 237 GLU A O 1
ATOM 1879 N N . ASP A 1 238 ? 28.262 3.240 -26.759 1.00 96.00 238 ASP A N 1
ATOM 1880 C CA . ASP A 1 238 ? 28.699 3.561 -25.395 1.00 96.00 238 ASP A CA 1
ATOM 1881 C C . ASP A 1 238 ? 27.583 4.210 -24.544 1.00 96.00 238 ASP A C 1
ATOM 1883 O O . ASP A 1 238 ? 27.567 4.049 -23.321 1.00 96.00 238 ASP A O 1
ATOM 1887 N N . ASP A 1 239 ? 26.636 4.926 -25.164 1.00 96.75 239 ASP A N 1
ATOM 1888 C CA . ASP A 1 239 ? 25.463 5.518 -24.502 1.00 96.75 239 ASP A CA 1
ATOM 1889 C C . ASP A 1 239 ? 24.297 4.523 -24.332 1.00 96.75 239 ASP A C 1
ATOM 1891 O O . ASP A 1 239 ? 23.513 4.633 -23.380 1.00 96.75 239 ASP A O 1
ATOM 1895 N N . VAL A 1 240 ? 24.156 3.546 -25.232 1.00 96.88 240 VAL A N 1
ATOM 1896 C CA . VAL A 1 240 ? 23.084 2.538 -25.190 1.00 96.88 240 VAL A CA 1
ATOM 1897 C C . VAL A 1 240 ? 23.305 1.543 -24.051 1.00 96.88 240 VAL A C 1
ATOM 1899 O O . VAL A 1 240 ? 22.377 1.309 -23.274 1.00 96.88 240 VAL A O 1
ATOM 1902 N N . ASP A 1 241 ? 24.524 1.038 -23.870 1.00 96.25 241 ASP A N 1
ATOM 1903 C CA . ASP A 1 241 ? 24.873 0.093 -22.798 1.00 96.25 241 ASP A CA 1
ATOM 1904 C C . ASP A 1 241 ? 24.432 0.551 -21.382 1.00 96.25 241 ASP A C 1
ATOM 1906 O O . ASP A 1 241 ? 23.747 -0.194 -20.666 1.00 96.25 241 ASP A O 1
ATOM 1910 N N . PRO A 1 242 ? 24.747 1.780 -20.917 1.00 95.94 242 PRO A N 1
ATOM 1911 C CA . PRO A 1 242 ? 24.300 2.251 -19.610 1.00 95.94 242 PRO A CA 1
ATOM 1912 C C . PRO A 1 242 ? 22.789 2.506 -19.556 1.00 95.94 242 PRO A C 1
ATOM 1914 O O . PRO A 1 242 ? 22.209 2.453 -18.465 1.00 95.94 242 PRO A O 1
ATOM 1917 N N . LEU A 1 243 ? 22.128 2.793 -20.683 1.00 96.75 243 LEU A N 1
ATOM 1918 C CA . LEU A 1 243 ? 20.669 2.900 -20.733 1.00 96.75 243 LEU A CA 1
ATOM 1919 C C . LEU A 1 243 ? 20.001 1.536 -20.549 1.00 96.75 243 LEU A C 1
ATOM 1921 O O . LEU A 1 243 ? 19.048 1.455 -19.770 1.00 96.75 243 LEU A O 1
ATOM 1925 N N . GLU A 1 244 ? 20.517 0.479 -21.175 1.00 96.31 244 GLU A N 1
ATOM 1926 C CA . GLU A 1 244 ? 20.047 -0.896 -20.964 1.00 96.31 244 GLU A CA 1
ATOM 1927 C C . GLU A 1 244 ? 20.218 -1.313 -19.498 1.00 96.31 244 GLU A C 1
ATOM 1929 O O . GLU A 1 244 ? 19.250 -1.711 -18.847 1.00 96.31 244 GLU A O 1
ATOM 1934 N N . ALA A 1 245 ? 21.392 -1.072 -18.906 1.00 95.88 245 ALA A N 1
ATOM 1935 C CA . ALA A 1 245 ? 21.629 -1.363 -17.490 1.00 95.88 245 ALA A CA 1
ATOM 1936 C C . ALA A 1 245 ? 20.686 -0.582 -16.547 1.00 95.88 245 ALA A C 1
ATOM 1938 O O . ALA A 1 245 ? 20.237 -1.093 -15.514 1.00 95.88 245 ALA A O 1
ATOM 1939 N N . ARG A 1 246 ? 20.355 0.675 -16.883 1.00 96.81 246 ARG A N 1
ATOM 1940 C CA . ARG A 1 246 ? 19.369 1.473 -16.132 1.00 96.81 246 ARG A CA 1
ATOM 1941 C C . ARG A 1 246 ? 17.956 0.922 -16.286 1.00 96.81 246 ARG A C 1
ATOM 1943 O O . ARG A 1 246 ? 17.209 0.956 -15.307 1.00 96.81 246 ARG A O 1
ATOM 1950 N N . LEU A 1 247 ? 17.586 0.452 -17.475 1.00 97.44 247 LEU A N 1
ATOM 1951 C CA . LEU A 1 247 ? 16.285 -0.155 -17.742 1.00 97.44 247 LEU A CA 1
ATOM 1952 C C . LEU A 1 247 ? 16.113 -1.459 -16.954 1.00 97.44 247 LEU A C 1
ATOM 1954 O O . LEU A 1 247 ? 15.083 -1.640 -16.302 1.00 97.44 247 LEU A O 1
ATOM 1958 N N . ASP A 1 248 ? 17.141 -2.305 -16.917 1.00 97.44 248 ASP A N 1
ATOM 1959 C CA . ASP A 1 248 ? 17.163 -3.522 -16.100 1.00 97.44 248 ASP A CA 1
ATOM 1960 C C . ASP A 1 248 ? 17.022 -3.193 -14.608 1.00 97.44 248 ASP A C 1
ATOM 1962 O O . ASP A 1 248 ? 16.188 -3.763 -13.899 1.00 97.44 248 ASP A O 1
ATOM 1966 N N . GLY A 1 249 ? 17.771 -2.194 -14.129 1.00 97.19 249 GLY A N 1
ATOM 1967 C CA . GLY A 1 249 ? 17.664 -1.715 -12.752 1.00 97.19 249 GLY A CA 1
ATOM 1968 C C . GLY A 1 249 ? 16.281 -1.144 -12.409 1.00 97.19 249 GLY A C 1
ATOM 1969 O O . GLY A 1 249 ? 15.802 -1.324 -11.287 1.00 97.19 249 GLY A O 1
ATOM 1970 N N . LEU A 1 250 ? 15.619 -0.462 -13.350 1.00 97.06 250 LEU A N 1
ATOM 1971 C CA . LEU A 1 250 ? 14.236 -0.008 -13.177 1.00 97.06 250 LEU A CA 1
ATOM 1972 C C . LEU A 1 250 ? 13.263 -1.185 -13.120 1.00 97.06 250 LEU A C 1
ATOM 1974 O O . LEU A 1 250 ? 12.381 -1.184 -12.265 1.00 97.06 250 LEU A O 1
ATOM 1978 N N . THR A 1 251 ? 13.436 -2.176 -13.991 1.00 97.12 251 THR A N 1
ATOM 1979 C CA . THR A 1 251 ? 12.590 -3.376 -14.046 1.00 97.12 251 THR A CA 1
ATOM 1980 C C . THR A 1 251 ? 12.624 -4.117 -12.711 1.00 97.12 251 THR A C 1
ATOM 1982 O O . THR A 1 251 ? 11.574 -4.348 -12.117 1.00 97.12 251 THR A O 1
ATOM 1985 N N . LEU A 1 252 ? 13.817 -4.342 -12.149 1.00 96.69 252 LEU A N 1
ATOM 1986 C CA . LEU A 1 252 ? 13.966 -4.966 -10.829 1.00 96.69 252 LEU A CA 1
ATOM 1987 C C . LEU A 1 252 ? 13.284 -4.169 -9.709 1.00 96.69 252 LEU A C 1
ATOM 1989 O O . LEU A 1 252 ? 12.641 -4.750 -8.837 1.00 96.69 252 LEU A O 1
ATOM 1993 N N . LYS A 1 253 ? 13.385 -2.833 -9.730 1.00 97.25 253 LYS A N 1
ATOM 1994 C CA . LYS A 1 253 ? 12.696 -1.980 -8.745 1.00 97.25 253 LYS A CA 1
ATOM 1995 C C . LYS A 1 253 ? 11.178 -2.043 -8.886 1.00 97.25 253 LYS A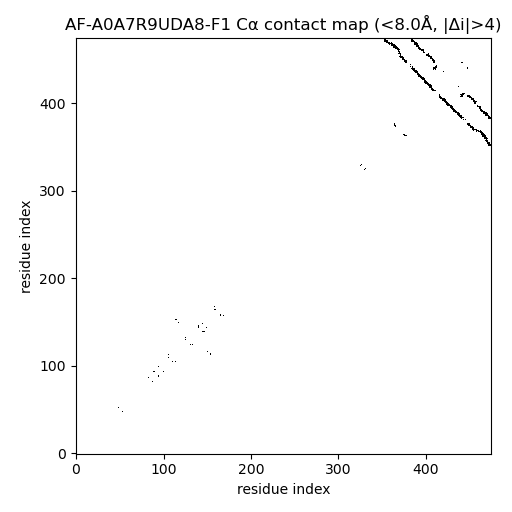 C 1
ATOM 1997 O O . LYS A 1 253 ? 10.475 -1.985 -7.876 1.00 97.25 253 LYS A O 1
ATOM 2002 N N . VAL A 1 254 ? 10.665 -2.121 -10.113 1.00 97.88 254 VAL A N 1
ATOM 2003 C CA . VAL A 1 254 ? 9.228 -2.276 -10.371 1.00 97.88 254 VAL A CA 1
ATOM 2004 C C . VAL A 1 254 ? 8.747 -3.621 -9.835 1.00 97.88 254 VAL A C 1
ATOM 2006 O O . VAL A 1 254 ? 7.741 -3.645 -9.128 1.00 97.88 254 VAL A O 1
ATOM 2009 N N . ASP A 1 255 ? 9.489 -4.700 -10.079 1.00 97.69 255 ASP A N 1
ATOM 2010 C CA . ASP A 1 255 ? 9.167 -6.036 -9.570 1.00 97.69 255 ASP A CA 1
ATOM 2011 C C . ASP A 1 255 ? 9.166 -6.080 -8.034 1.00 97.69 255 ASP A C 1
ATOM 2013 O O . ASP A 1 255 ? 8.216 -6.575 -7.425 1.00 97.69 255 ASP A O 1
ATOM 2017 N N . GLU A 1 256 ? 10.178 -5.492 -7.387 1.00 97.81 256 GLU A N 1
ATOM 2018 C CA . GLU A 1 256 ? 10.235 -5.360 -5.924 1.00 97.81 256 GLU A CA 1
ATOM 2019 C C . GLU A 1 256 ? 9.046 -4.550 -5.384 1.00 97.81 256 GLU A C 1
ATOM 2021 O O . GLU A 1 256 ? 8.389 -4.942 -4.416 1.00 97.81 256 GLU A O 1
ATOM 2026 N N . THR A 1 257 ? 8.716 -3.435 -6.040 1.00 97.44 257 THR A N 1
ATOM 2027 C CA . THR A 1 257 ? 7.573 -2.600 -5.653 1.00 97.44 257 THR A CA 1
ATOM 2028 C C . THR A 1 257 ? 6.251 -3.355 -5.801 1.00 97.44 257 THR A C 1
ATOM 2030 O O . THR A 1 257 ? 5.386 -3.253 -4.931 1.00 97.44 257 THR A O 1
ATOM 2033 N N . LEU A 1 258 ? 6.089 -4.142 -6.868 1.00 97.38 258 LEU A N 1
ATOM 2034 C CA . LEU A 1 258 ? 4.902 -4.959 -7.108 1.00 97.38 258 LEU A CA 1
ATOM 2035 C C . LEU A 1 258 ? 4.764 -6.079 -6.067 1.00 97.38 258 LEU A C 1
ATOM 2037 O O . LEU A 1 258 ? 3.663 -6.323 -5.564 1.00 97.38 258 LEU A O 1
ATOM 2041 N N . ALA A 1 259 ? 5.873 -6.726 -5.702 1.00 97.12 259 ALA A N 1
ATOM 2042 C CA . ALA A 1 259 ? 5.902 -7.736 -4.650 1.00 97.12 259 ALA A CA 1
ATOM 2043 C C . ALA A 1 259 ? 5.489 -7.139 -3.294 1.00 97.12 259 ALA A C 1
ATOM 2045 O O . ALA A 1 259 ? 4.609 -7.682 -2.624 1.00 97.12 259 ALA A O 1
ATOM 2046 N N . ASN A 1 260 ? 6.039 -5.974 -2.938 1.00 97.75 260 ASN A N 1
ATOM 2047 C CA . ASN A 1 260 ? 5.679 -5.254 -1.714 1.00 97.75 260 ASN A CA 1
ATOM 2048 C C . ASN A 1 260 ? 4.202 -4.830 -1.705 1.00 97.75 260 ASN A C 1
ATOM 2050 O O . ASN A 1 260 ? 3.516 -5.004 -0.700 1.00 97.75 260 ASN A O 1
ATOM 2054 N N . ALA A 1 261 ? 3.682 -4.319 -2.825 1.00 97.06 261 ALA A N 1
ATOM 2055 C CA . ALA A 1 261 ? 2.270 -3.956 -2.948 1.00 97.06 261 ALA A CA 1
ATOM 2056 C C . ALA A 1 261 ? 1.343 -5.172 -2.783 1.00 97.06 261 ALA A C 1
ATOM 2058 O O . ALA A 1 261 ? 0.301 -5.074 -2.137 1.00 97.06 261 ALA A O 1
ATOM 2059 N N . THR A 1 262 ? 1.740 -6.328 -3.322 1.00 97.69 262 THR A N 1
ATOM 2060 C CA . THR A 1 262 ? 0.997 -7.588 -3.179 1.00 97.69 262 THR A CA 1
ATOM 2061 C C . THR A 1 262 ? 0.993 -8.074 -1.728 1.00 97.69 262 THR A C 1
ATOM 2063 O O . THR A 1 262 ? -0.054 -8.473 -1.220 1.00 97.69 262 THR A O 1
ATOM 2066 N N . ALA A 1 263 ? 2.136 -7.997 -1.037 1.00 97.75 263 ALA A N 1
ATOM 2067 C CA . ALA A 1 263 ? 2.238 -8.346 0.379 1.00 97.75 263 ALA A CA 1
ATOM 2068 C C . ALA A 1 263 ? 1.355 -7.438 1.253 1.00 97.75 263 ALA A C 1
ATOM 2070 O O . ALA A 1 263 ? 0.560 -7.936 2.048 1.00 97.75 263 ALA A O 1
ATOM 2071 N N . LEU A 1 264 ? 1.411 -6.120 1.034 1.00 98.19 264 LEU A N 1
ATOM 2072 C CA . LEU A 1 264 ? 0.562 -5.153 1.738 1.00 98.19 264 LEU A CA 1
ATOM 2073 C C . LEU A 1 264 ? -0.931 -5.392 1.487 1.00 98.19 264 LEU A C 1
ATOM 2075 O O . LEU A 1 264 ? -1.734 -5.278 2.409 1.00 98.19 264 LEU A O 1
ATOM 2079 N N . ALA A 1 265 ? -1.323 -5.741 0.259 1.00 97.69 265 ALA A N 1
ATOM 2080 C CA . ALA A 1 265 ? -2.712 -6.072 -0.046 1.00 97.69 265 ALA A CA 1
ATOM 2081 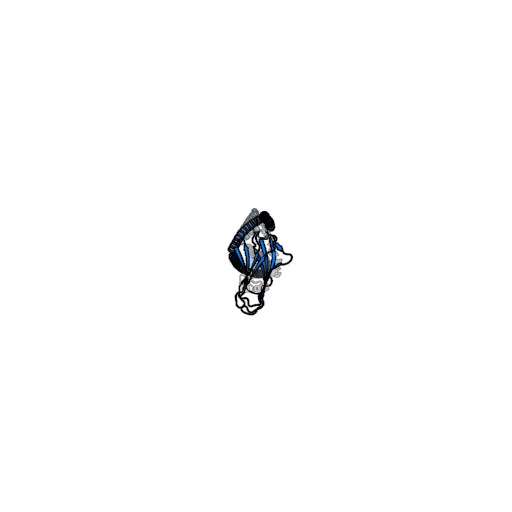C C . ALA A 1 265 ? -3.196 -7.301 0.747 1.00 97.69 265 ALA A C 1
ATOM 2083 O O . ALA A 1 265 ? -4.316 -7.296 1.255 1.00 97.69 265 ALA A O 1
ATOM 2084 N N . ALA A 1 266 ? -2.345 -8.322 0.899 1.00 97.44 266 ALA A N 1
ATOM 2085 C CA . ALA A 1 266 ? -2.658 -9.499 1.705 1.00 97.44 266 ALA A CA 1
ATOM 2086 C C . ALA A 1 266 ? -2.765 -9.167 3.206 1.00 97.44 266 ALA A C 1
ATOM 2088 O O . ALA A 1 266 ? -3.680 -9.648 3.873 1.00 97.44 266 ALA A O 1
ATOM 2089 N N . GLU A 1 267 ? -1.878 -8.316 3.734 1.00 98.44 267 GLU A N 1
ATOM 2090 C CA . GLU A 1 267 ? -1.950 -7.841 5.124 1.00 98.44 267 GLU A CA 1
ATOM 2091 C C . GLU A 1 267 ? -3.234 -7.044 5.401 1.00 98.44 267 GLU A C 1
ATOM 2093 O O . GLU A 1 267 ? -3.877 -7.251 6.430 1.00 98.44 267 GLU A O 1
ATOM 2098 N N . ILE A 1 268 ? -3.643 -6.166 4.477 1.00 98.12 268 ILE A N 1
ATOM 2099 C CA . ILE A 1 268 ? -4.890 -5.394 4.595 1.00 98.12 268 ILE A CA 1
ATOM 2100 C C . ILE A 1 268 ? -6.105 -6.322 4.662 1.00 98.12 268 ILE A C 1
ATOM 2102 O O . ILE A 1 268 ? -6.987 -6.100 5.493 1.00 98.12 268 ILE A O 1
ATOM 2106 N N . GLU A 1 269 ? -6.156 -7.359 3.823 1.00 98.44 269 GLU A N 1
ATOM 2107 C CA . GLU A 1 269 ? -7.270 -8.311 3.837 1.00 98.44 269 GLU A CA 1
ATOM 2108 C C . GLU A 1 269 ? -7.302 -9.113 5.147 1.00 98.44 269 GLU A C 1
ATOM 2110 O O . GLU A 1 269 ? -8.356 -9.233 5.767 1.00 98.44 269 GLU A O 1
ATOM 2115 N N . ALA A 1 270 ? -6.144 -9.547 5.656 1.00 97.94 270 ALA A N 1
ATOM 2116 C CA . ALA A 1 270 ? -6.062 -10.224 6.950 1.00 97.94 270 ALA A CA 1
ATOM 2117 C C . ALA A 1 270 ? -6.538 -9.336 8.119 1.00 97.94 270 ALA A C 1
ATOM 2119 O O . ALA A 1 270 ? -7.272 -9.795 8.995 1.00 97.94 270 ALA A O 1
ATOM 2120 N N . ILE A 1 271 ? -6.163 -8.050 8.130 1.00 98.12 271 ILE A N 1
ATOM 2121 C CA . ILE A 1 271 ? -6.640 -7.082 9.134 1.00 98.12 271 ILE A CA 1
ATOM 2122 C C . ILE A 1 271 ? -8.153 -6.884 9.022 1.00 98.12 271 ILE A C 1
ATOM 2124 O O . ILE A 1 271 ? -8.843 -6.767 10.039 1.00 98.12 271 ILE A O 1
ATOM 2128 N N . ARG A 1 272 ? -8.682 -6.836 7.797 1.00 98.25 272 ARG A N 1
ATOM 2129 C CA . ARG A 1 272 ? -10.116 -6.689 7.547 1.00 98.25 272 ARG A CA 1
ATOM 2130 C C . ARG A 1 272 ? -10.899 -7.880 8.091 1.00 98.25 272 ARG A C 1
ATOM 2132 O O . ARG A 1 272 ? -11.893 -7.667 8.783 1.00 98.25 272 ARG A O 1
ATOM 2139 N N . ASP A 1 273 ? -10.429 -9.094 7.824 1.00 98.00 273 ASP A N 1
ATOM 2140 C CA . ASP A 1 273 ? -11.030 -10.326 8.335 1.00 98.00 273 ASP A CA 1
ATOM 2141 C C . ASP A 1 273 ? -11.000 -10.367 9.866 1.00 98.00 273 ASP A C 1
ATOM 2143 O O . ASP A 1 273 ? -12.024 -10.641 10.496 1.00 98.00 273 ASP A O 1
ATOM 2147 N N . GLN A 1 274 ? -9.866 -10.005 10.478 1.00 98.31 274 GLN A N 1
ATOM 2148 C CA . GLN A 1 274 ? -9.755 -9.914 11.935 1.00 98.31 274 GLN A CA 1
ATOM 2149 C C . GLN A 1 274 ? -10.729 -8.881 12.513 1.00 98.31 274 GLN A C 1
ATOM 2151 O O . GLN A 1 274 ? -11.435 -9.166 13.474 1.00 98.31 274 GLN A O 1
ATOM 2156 N N . THR A 1 275 ? -10.826 -7.699 11.901 1.00 97.88 275 THR A N 1
ATOM 2157 C CA . THR A 1 275 ? -11.748 -6.641 12.344 1.00 97.88 275 THR A CA 1
ATOM 2158 C C . THR A 1 275 ? -13.206 -7.095 12.247 1.00 97.88 275 THR A C 1
ATOM 2160 O O . THR A 1 275 ? -14.013 -6.787 13.123 1.00 97.88 275 THR A O 1
ATOM 2163 N N . ALA A 1 276 ? -13.561 -7.837 11.194 1.00 97.94 276 ALA A N 1
ATOM 2164 C CA . ALA A 1 276 ? -14.896 -8.404 11.045 1.00 97.94 276 ALA A CA 1
ATOM 2165 C C . ALA A 1 276 ? -15.192 -9.450 12.132 1.00 97.94 276 ALA A C 1
ATOM 2167 O O . ALA A 1 276 ? -16.288 -9.442 12.696 1.00 97.94 276 ALA A O 1
ATOM 2168 N N . ALA A 1 277 ? -14.218 -10.306 12.457 1.00 97.62 277 ALA A N 1
ATOM 2169 C CA . ALA A 1 277 ? -14.331 -11.282 13.538 1.00 97.62 277 ALA A CA 1
ATOM 2170 C C . ALA A 1 277 ? -14.482 -10.605 14.911 1.00 97.62 277 ALA A C 1
ATOM 2172 O O . ALA A 1 277 ? -15.410 -10.931 15.649 1.00 97.62 277 ALA A O 1
ATOM 2173 N N . ASP A 1 278 ? -13.641 -9.615 15.216 1.00 97.81 278 ASP A N 1
ATOM 2174 C CA . ASP A 1 278 ? -13.700 -8.851 16.467 1.00 97.81 278 ASP A CA 1
ATOM 2175 C C . ASP A 1 278 ? -15.033 -8.103 16.598 1.00 97.81 278 ASP A C 1
ATOM 2177 O O . ASP A 1 278 ? -15.656 -8.103 17.658 1.00 97.81 278 ASP A O 1
ATOM 2181 N N . SER A 1 279 ? -15.522 -7.501 15.509 1.00 97.81 279 SER A N 1
ATOM 2182 C CA . SER A 1 279 ? -16.826 -6.833 15.501 1.00 97.81 279 SER A CA 1
ATOM 2183 C C . SER A 1 279 ? -17.976 -7.808 15.756 1.00 97.81 279 SER A C 1
ATOM 2185 O O . SER A 1 279 ? -18.944 -7.433 16.418 1.00 97.81 279 SER A O 1
ATOM 2187 N N . ALA A 1 280 ? -17.899 -9.031 15.227 1.00 97.00 280 ALA A N 1
ATOM 2188 C CA . ALA A 1 280 ? -18.901 -10.060 15.476 1.00 97.00 280 ALA A CA 1
ATOM 2189 C C . ALA A 1 280 ? -18.867 -10.537 16.937 1.00 97.00 280 ALA A C 1
ATOM 2191 O O . ALA A 1 280 ? -19.927 -10.717 17.534 1.00 97.00 280 ALA A O 1
ATOM 2192 N N . ASP A 1 281 ? -17.677 -10.688 17.526 1.00 97.62 281 ASP A N 1
ATOM 2193 C CA . ASP A 1 281 ? -17.519 -11.041 18.941 1.00 97.62 281 ASP A CA 1
ATOM 2194 C C . ASP A 1 281 ? -18.071 -9.947 19.862 1.00 97.62 281 ASP A C 1
ATOM 2196 O O . ASP A 1 281 ? -18.879 -10.229 20.744 1.00 97.62 281 ASP A O 1
ATOM 2200 N N . VAL A 1 282 ? -17.733 -8.678 19.606 1.00 96.88 282 VAL A N 1
ATOM 2201 C CA . VAL A 1 282 ? -18.281 -7.539 20.360 1.00 96.88 282 VAL A CA 1
ATOM 2202 C C . VAL A 1 282 ? -19.803 -7.485 20.249 1.00 96.88 282 VAL A C 1
ATOM 2204 O O . VAL A 1 282 ? -20.475 -7.249 21.252 1.00 96.88 282 VAL A O 1
ATOM 2207 N N . GLN A 1 283 ? -20.365 -7.730 19.061 1.00 95.31 283 GLN A N 1
ATOM 2208 C CA . GLN A 1 283 ? -21.816 -7.784 18.896 1.00 95.31 283 GLN A CA 1
ATOM 2209 C C . GLN A 1 283 ? -22.427 -8.942 19.691 1.00 95.31 283 GLN A C 1
ATOM 2211 O O . GLN A 1 283 ? -23.421 -8.738 20.380 1.00 95.31 283 GLN A O 1
ATOM 2216 N N . ALA A 1 284 ? -21.815 -10.128 19.671 1.00 92.69 284 ALA A N 1
ATOM 2217 C CA . ALA A 1 284 ? -22.274 -11.264 20.465 1.00 92.69 284 ALA A CA 1
ATOM 2218 C C . ALA A 1 284 ? -22.204 -10.979 21.976 1.00 92.69 284 ALA A C 1
ATOM 2220 O O . ALA A 1 284 ? -23.122 -11.338 22.715 1.00 92.69 284 ALA A O 1
ATOM 2221 N N . GLN A 1 285 ? -21.154 -10.295 22.443 1.00 93.88 285 GLN A N 1
ATOM 2222 C CA . GLN A 1 285 ? -21.056 -9.839 23.830 1.00 93.88 285 GLN A CA 1
ATOM 2223 C C . GLN A 1 285 ? -22.168 -8.839 24.162 1.00 93.88 285 GLN A C 1
ATOM 2225 O O . GLN A 1 285 ? -22.809 -8.977 25.203 1.00 93.88 285 GLN A O 1
ATOM 2230 N N . LEU A 1 286 ? -22.440 -7.877 23.277 1.00 90.56 286 LEU A N 1
ATOM 2231 C CA . LEU A 1 286 ? -23.520 -6.905 23.445 1.00 90.56 286 LEU A CA 1
ATOM 2232 C C . LEU A 1 286 ? -24.893 -7.589 23.511 1.00 90.56 286 LEU A C 1
ATOM 2234 O O . LEU A 1 286 ? -25.685 -7.267 24.388 1.00 90.56 286 LEU A O 1
ATOM 2238 N N . ASP A 1 287 ? -25.144 -8.565 22.639 1.00 90.19 287 ASP A N 1
ATOM 2239 C CA . ASP A 1 287 ? -26.385 -9.344 22.622 1.00 90.19 287 ASP A CA 1
ATOM 2240 C C . ASP A 1 287 ? -26.519 -10.227 23.877 1.00 90.19 287 ASP A C 1
ATOM 2242 O O . ASP A 1 287 ? -27.627 -10.497 24.341 1.00 90.19 287 ASP A O 1
ATOM 2246 N N . SER A 1 288 ? -25.394 -10.669 24.452 1.00 89.19 288 SER A N 1
ATOM 2247 C CA . SER A 1 288 ? -25.365 -11.429 25.708 1.00 89.19 288 SER A CA 1
ATOM 2248 C C . SER A 1 288 ? -25.584 -10.566 26.951 1.00 89.19 288 SER A C 1
ATOM 2250 O O . SER A 1 288 ? -26.005 -11.083 27.990 1.00 89.19 288 SER A O 1
ATOM 2252 N N . LEU A 1 289 ? -25.313 -9.257 26.866 1.00 90.69 289 LEU A N 1
ATOM 2253 C CA . LEU A 1 289 ? -25.682 -8.322 27.918 1.00 90.69 289 LEU A CA 1
ATOM 2254 C C . LEU A 1 289 ? -27.204 -8.253 27.939 1.00 90.69 289 LEU A C 1
ATOM 2256 O O . LEU A 1 289 ? -27.843 -7.609 27.112 1.00 90.69 289 LEU A O 1
ATOM 2260 N N . ASN A 1 290 ? -27.779 -8.967 28.899 1.00 82.94 290 ASN A N 1
ATOM 2261 C CA . ASN A 1 290 ? -29.209 -9.165 29.048 1.00 82.94 290 ASN A CA 1
ATOM 2262 C C . ASN A 1 290 ? -29.875 -7.878 29.569 1.00 82.94 290 ASN A C 1
ATOM 2264 O O . ASN A 1 290 ? -30.335 -7.810 30.709 1.00 82.94 290 ASN A O 1
ATOM 2268 N N . ILE A 1 291 ? -29.893 -6.824 28.745 1.00 88.25 291 ILE A N 1
ATOM 2269 C CA . ILE A 1 291 ? -30.506 -5.524 29.059 1.00 88.25 291 ILE A CA 1
ATOM 2270 C C . ILE A 1 291 ? -31.959 -5.732 29.490 1.00 88.25 291 ILE A C 1
ATOM 2272 O O . ILE A 1 291 ? -32.403 -5.110 30.448 1.00 88.25 291 ILE A O 1
ATOM 2276 N N . THR A 1 292 ? -32.654 -6.693 28.880 1.00 84.12 292 THR A N 1
ATOM 2277 C CA . THR A 1 292 ? -34.020 -7.076 29.249 1.00 84.12 292 THR A CA 1
ATOM 2278 C C . THR A 1 292 ? -34.138 -7.554 30.700 1.00 84.12 292 THR A C 1
ATOM 2280 O O . THR A 1 292 ? -35.119 -7.247 31.369 1.00 84.12 292 THR A O 1
ATOM 2283 N N . GLU A 1 293 ? -33.152 -8.278 31.233 1.00 86.81 293 GLU A N 1
ATOM 2284 C CA . GLU A 1 293 ? -33.159 -8.706 32.639 1.00 86.81 293 GLU A CA 1
ATOM 2285 C C . GLU A 1 293 ? -32.921 -7.532 33.590 1.00 86.81 293 GLU A C 1
ATOM 2287 O O . GLU A 1 293 ? -33.586 -7.433 34.621 1.00 86.81 293 GLU A O 1
ATOM 2292 N N . ILE A 1 294 ? -32.038 -6.600 33.220 1.00 88.69 294 ILE A N 1
ATOM 2293 C CA . ILE A 1 294 ? -31.836 -5.362 33.982 1.00 88.69 294 ILE A CA 1
ATOM 2294 C C . ILE A 1 294 ? -33.114 -4.515 33.971 1.00 88.69 294 ILE A C 1
ATOM 2296 O O . ILE A 1 294 ? -33.527 -4.042 35.026 1.00 88.69 294 ILE A O 1
ATOM 2300 N N . GLU A 1 295 ? -33.768 -4.357 32.820 1.00 91.75 295 GLU A N 1
ATOM 2301 C CA . GLU A 1 295 ? -35.045 -3.643 32.698 1.00 91.75 295 GLU A CA 1
ATOM 2302 C C . GLU A 1 295 ? -36.126 -4.276 33.586 1.00 91.75 295 GLU A C 1
ATOM 2304 O O . GLU A 1 295 ? -36.783 -3.574 34.353 1.00 91.75 295 GLU A O 1
ATOM 2309 N N . LEU A 1 296 ? -36.248 -5.609 33.582 1.00 90.69 296 LEU A N 1
ATOM 2310 C CA . LEU A 1 296 ? -37.184 -6.327 34.452 1.00 90.69 296 LEU A CA 1
ATOM 2311 C C . LEU A 1 296 ? -36.864 -6.152 35.944 1.00 90.69 296 LEU A C 1
ATOM 2313 O O . LEU A 1 296 ? -37.781 -6.018 36.760 1.00 90.69 296 LEU A O 1
ATOM 2317 N N . LEU A 1 297 ? -35.580 -6.145 36.316 1.00 93.19 297 LEU A N 1
ATOM 2318 C CA . LEU A 1 297 ? -35.151 -5.878 37.689 1.00 93.19 297 LEU A CA 1
ATOM 2319 C C . LEU A 1 297 ? -35.485 -4.443 38.108 1.00 93.19 297 LEU A C 1
ATOM 2321 O O . LEU A 1 297 ? -35.997 -4.242 39.209 1.00 93.19 297 LEU A O 1
ATOM 2325 N N . VAL A 1 298 ? -35.243 -3.458 37.239 1.00 95.75 298 VAL A N 1
ATOM 2326 C CA . VAL A 1 298 ? -35.586 -2.048 37.482 1.00 95.75 298 VAL A CA 1
ATOM 2327 C C . VAL A 1 298 ? -37.095 -1.883 37.661 1.00 95.75 298 VAL A C 1
ATOM 2329 O O . VAL A 1 298 ? -37.523 -1.266 38.638 1.00 95.75 298 VAL A O 1
ATOM 2332 N N . ASP A 1 299 ? -37.907 -2.502 36.804 1.00 95.25 299 ASP A N 1
ATOM 2333 C CA . ASP A 1 299 ? -39.367 -2.507 36.935 1.00 95.25 299 ASP A CA 1
ATOM 2334 C C . ASP A 1 299 ? -39.826 -3.145 38.255 1.00 95.25 299 ASP A C 1
ATOM 2336 O O . ASP A 1 299 ? -40.739 -2.645 38.920 1.00 95.25 299 ASP A O 1
ATOM 2340 N N . GLY A 1 300 ? -39.193 -4.248 38.663 1.00 95.31 300 GLY A N 1
ATOM 2341 C CA . GLY A 1 300 ? -39.468 -4.918 39.935 1.00 95.31 300 GLY A CA 1
ATOM 2342 C C . GLY A 1 300 ? -39.132 -4.050 41.150 1.00 95.31 300 GLY A C 1
ATOM 2343 O O . GLY A 1 300 ? -39.933 -3.948 42.087 1.00 95.31 300 GLY A O 1
ATOM 2344 N N . VAL A 1 301 ? -37.978 -3.380 41.124 1.00 96.25 301 VAL A N 1
ATOM 2345 C CA . VAL A 1 301 ? -37.580 -2.406 42.149 1.00 96.25 301 VAL A CA 1
ATOM 2346 C C . VAL A 1 301 ? -38.572 -1.247 42.195 1.00 96.25 301 VAL A C 1
ATOM 2348 O O . VAL A 1 301 ? -39.010 -0.883 43.285 1.00 96.25 301 VAL A O 1
ATOM 2351 N N . ASN A 1 302 ? -38.992 -0.716 41.043 1.00 96.06 302 ASN A N 1
ATOM 2352 C CA . ASN A 1 302 ? -39.941 0.392 40.988 1.00 96.06 302 ASN A CA 1
ATOM 2353 C C . ASN A 1 302 ? -41.304 0.011 41.597 1.00 96.06 302 ASN A C 1
ATOM 2355 O O . ASN A 1 302 ? -41.808 0.716 42.467 1.00 96.06 302 ASN A O 1
ATOM 2359 N N . LYS A 1 303 ? -41.849 -1.166 41.258 1.00 95.88 303 LYS A N 1
ATOM 2360 C CA . LYS A 1 303 ? -43.092 -1.687 41.870 1.00 95.88 303 LYS A CA 1
ATOM 2361 C C . LYS A 1 303 ? -42.975 -1.886 43.382 1.00 95.88 303 LYS A C 1
ATOM 2363 O O . LYS A 1 303 ? -43.928 -1.648 44.130 1.00 95.88 303 LYS A O 1
ATOM 2368 N N . THR A 1 304 ? -41.809 -2.338 43.842 1.00 96.00 304 THR A N 1
ATOM 2369 C CA . THR A 1 304 ? -41.531 -2.509 45.274 1.00 96.00 304 THR A CA 1
ATOM 2370 C C . THR A 1 304 ? -41.486 -1.154 45.980 1.00 96.00 304 THR A C 1
ATOM 2372 O O . THR A 1 304 ? -42.093 -0.996 47.038 1.00 96.00 304 THR A O 1
ATOM 2375 N N . ALA A 1 305 ? -40.822 -0.164 45.380 1.00 96.12 305 ALA A N 1
ATOM 2376 C CA . ALA A 1 305 ? -40.756 1.197 45.897 1.00 96.12 305 ALA A CA 1
ATOM 2377 C C . ALA A 1 305 ? -42.148 1.846 45.975 1.00 96.12 305 ALA A C 1
ATOM 2379 O O . ALA A 1 305 ? -42.496 2.401 47.014 1.00 96.12 305 ALA A O 1
ATOM 2380 N N . GLU A 1 306 ? -42.974 1.708 44.932 1.00 97.19 306 GLU A N 1
ATOM 2381 C CA . GLU A 1 306 ? -44.366 2.182 44.923 1.00 97.19 306 GLU A CA 1
ATOM 2382 C C . GLU A 1 306 ? -45.193 1.545 46.050 1.00 97.19 306 GLU A C 1
ATOM 2384 O O . GLU A 1 306 ? -45.887 2.245 46.788 1.00 97.19 306 GLU A O 1
ATOM 2389 N N . SER A 1 307 ? -45.069 0.227 46.243 1.00 96.25 307 SER A N 1
ATOM 2390 C CA . SER A 1 307 ? -45.773 -0.489 47.315 1.00 96.25 307 SER A CA 1
ATOM 2391 C C . SER A 1 307 ? -45.347 -0.004 48.705 1.00 96.25 307 SER A C 1
ATOM 2393 O O . SER A 1 307 ? -46.197 0.244 49.559 1.00 96.25 307 SER A O 1
ATOM 2395 N N . LEU A 1 308 ? -44.041 0.182 48.930 1.00 96.75 308 LEU A N 1
ATOM 2396 C CA . LEU A 1 308 ? -43.512 0.711 50.190 1.00 96.75 308 LEU A CA 1
ATOM 2397 C C . LEU A 1 308 ? -43.980 2.141 50.457 1.00 96.75 308 LEU A C 1
ATOM 2399 O O . LEU A 1 308 ? -44.276 2.473 51.602 1.00 96.75 308 LEU A O 1
ATOM 2403 N N . LEU A 1 309 ? -44.071 2.979 49.423 1.00 96.69 309 LEU A N 1
ATOM 2404 C CA . LEU A 1 309 ? -44.540 4.357 49.548 1.00 96.69 309 LEU A CA 1
ATOM 2405 C C . LEU A 1 309 ? -46.018 4.407 49.962 1.00 96.69 309 LEU A C 1
ATOM 2407 O O . LEU A 1 309 ? -46.391 5.184 50.839 1.00 96.69 309 LEU A O 1
ATOM 2411 N N . ILE A 1 310 ? -46.839 3.514 49.401 1.00 95.94 310 ILE A N 1
ATOM 2412 C CA . ILE A 1 310 ? -48.231 3.315 49.819 1.00 95.94 310 ILE A CA 1
ATOM 2413 C C . ILE A 1 310 ? -48.292 2.857 51.283 1.00 95.94 310 ILE A C 1
ATOM 2415 O O . ILE A 1 310 ? -49.023 3.444 52.079 1.00 95.94 310 ILE A O 1
ATOM 2419 N N . THR A 1 311 ? -47.507 1.846 51.674 1.00 95.75 311 THR A N 1
ATOM 2420 C CA . THR A 1 311 ? -47.460 1.375 53.071 1.00 95.75 311 THR A CA 1
ATOM 2421 C C . THR A 1 311 ? -47.011 2.474 54.033 1.00 95.75 311 THR A C 1
ATOM 2423 O O . THR A 1 311 ? -47.610 2.632 55.092 1.00 95.75 311 THR A O 1
ATOM 2426 N N . ALA A 1 312 ? -45.998 3.260 53.670 1.00 94.12 312 ALA A N 1
ATOM 2427 C CA . ALA A 1 312 ? -45.534 4.388 54.469 1.00 94.12 312 ALA A CA 1
ATOM 2428 C C . ALA A 1 312 ? -46.625 5.457 54.628 1.00 94.12 312 ALA A C 1
ATOM 2430 O O . ALA A 1 312 ? -46.800 5.981 55.723 1.00 94.12 312 ALA A O 1
ATOM 2431 N N . SER A 1 313 ? -47.400 5.731 53.573 1.00 95.88 313 SER A N 1
ATOM 2432 C CA . SER A 1 313 ? -48.551 6.637 53.649 1.00 95.88 313 SER A CA 1
ATOM 2433 C C . SER A 1 313 ? -49.624 6.124 54.610 1.00 95.88 313 SER A C 1
ATOM 2435 O O . SER A 1 313 ? -50.166 6.916 55.378 1.00 95.88 313 SER A O 1
ATOM 2437 N N . TYR A 1 314 ? -49.927 4.822 54.590 1.00 93.94 314 TYR A N 1
ATOM 2438 C CA . TYR A 1 314 ? -50.867 4.226 55.543 1.00 93.94 314 TYR A CA 1
ATOM 2439 C C . TYR A 1 314 ? -50.352 4.316 56.979 1.00 93.94 314 TYR A C 1
ATOM 2441 O O . TYR A 1 314 ? -51.079 4.772 57.851 1.00 93.94 314 TYR A O 1
ATOM 2449 N N . LEU A 1 315 ? -49.085 3.964 57.217 1.00 95.12 315 LEU A N 1
ATOM 2450 C CA . LEU A 1 315 ? -48.477 4.063 58.547 1.00 95.12 315 LEU A CA 1
ATOM 2451 C C . LEU A 1 315 ? -48.433 5.503 59.064 1.00 95.12 315 LEU A C 1
ATOM 2453 O O . LEU A 1 315 ? -48.636 5.720 60.253 1.00 95.12 315 LEU A O 1
ATOM 2457 N N . SER A 1 316 ? -48.180 6.481 58.190 1.00 96.06 316 SER A N 1
ATOM 2458 C CA . SER A 1 316 ? -48.243 7.898 58.554 1.00 96.06 316 SER A CA 1
ATOM 2459 C C . SER A 1 316 ? -49.654 8.288 58.989 1.00 96.06 316 SER A C 1
ATOM 2461 O O . SER A 1 316 ? -49.811 8.908 60.031 1.00 96.06 316 SER A O 1
ATOM 2463 N N . SER A 1 317 ? -50.678 7.869 58.239 1.00 94.69 317 SER A N 1
ATOM 2464 C CA . SER A 1 317 ? -52.078 8.117 58.600 1.00 94.69 317 SER A CA 1
ATOM 2465 C C . SER A 1 317 ? -52.463 7.448 59.922 1.00 94.69 317 SER A C 1
ATOM 2467 O O . SER A 1 317 ? -53.131 8.066 60.742 1.00 94.69 317 SER A O 1
ATOM 2469 N N . ASP A 1 318 ? -52.041 6.200 60.146 1.00 93.94 318 ASP A N 1
ATOM 2470 C CA . ASP A 1 318 ? -52.284 5.487 61.405 1.00 93.94 318 ASP A CA 1
ATOM 2471 C C . ASP A 1 318 ? -51.590 6.186 62.584 1.00 93.94 318 ASP A C 1
ATOM 2473 O O . ASP A 1 318 ? -52.116 6.208 63.698 1.00 93.94 318 ASP A O 1
ATOM 2477 N N . PHE A 1 319 ? -50.402 6.754 62.351 1.00 94.00 319 PHE A N 1
ATOM 2478 C CA . PHE A 1 319 ? -49.682 7.531 63.352 1.00 94.00 319 PHE A CA 1
ATOM 2479 C C . PHE A 1 319 ? -50.419 8.831 63.688 1.00 94.00 319 PHE A C 1
ATOM 2481 O O . PHE A 1 319 ? -50.601 9.111 64.871 1.00 94.00 319 PHE A O 1
ATOM 2488 N N . ASP A 1 320 ? -50.912 9.563 62.686 1.00 91.75 320 ASP A N 1
ATOM 2489 C CA . ASP A 1 320 ? -51.721 10.773 62.884 1.00 91.75 320 ASP A CA 1
ATOM 2490 C C . ASP A 1 320 ? -53.018 10.458 63.662 1.00 91.75 320 ASP A C 1
ATOM 2492 O O . ASP A 1 320 ? -53.403 11.185 64.581 1.00 91.75 320 ASP A O 1
ATOM 2496 N N . ASP A 1 321 ? -53.675 9.335 63.356 1.00 88.62 321 ASP A N 1
ATOM 2497 C CA . ASP A 1 321 ? -54.858 8.862 64.086 1.00 88.62 321 ASP A CA 1
ATOM 2498 C C . ASP A 1 321 ? -54.531 8.487 65.538 1.00 88.62 321 ASP A C 1
ATOM 2500 O O . ASP A 1 321 ? -55.288 8.808 66.462 1.00 88.62 321 ASP A O 1
ATOM 2504 N N . LEU A 1 322 ? -53.403 7.808 65.773 1.00 87.38 322 LEU A N 1
ATOM 2505 C CA . LEU A 1 322 ? -52.924 7.518 67.123 1.00 87.38 322 LEU A CA 1
ATOM 2506 C C . LEU A 1 322 ? -52.604 8.806 67.880 1.00 87.38 322 LEU A C 1
ATOM 2508 O O . LEU A 1 322 ? -52.996 8.921 69.039 1.00 87.38 322 LEU A O 1
ATOM 2512 N N . GLU A 1 323 ? -51.955 9.775 67.243 1.00 88.25 323 GLU A N 1
ATOM 2513 C CA . GLU A 1 323 ? -51.668 11.085 67.825 1.00 88.25 323 GLU A CA 1
ATOM 2514 C C . GLU A 1 323 ? -52.963 11.827 68.187 1.00 88.25 323 GLU A C 1
ATOM 2516 O O . GLU A 1 323 ? -53.079 12.357 69.292 1.00 88.25 323 GLU A O 1
ATOM 2521 N N . MET A 1 324 ? -53.991 11.777 67.333 1.00 80.88 324 MET A N 1
ATOM 2522 C CA . MET A 1 324 ? -55.315 12.324 67.650 1.00 80.88 324 MET A CA 1
ATOM 2523 C C . MET A 1 324 ? -56.001 11.601 68.812 1.00 80.88 324 MET A C 1
ATOM 2525 O O . MET A 1 324 ? -56.666 12.245 69.624 1.00 80.88 324 MET A O 1
ATOM 2529 N N . ARG A 1 325 ? -55.868 10.278 68.932 1.00 81.06 325 ARG A N 1
ATOM 2530 C CA . ARG A 1 325 ? -56.454 9.526 70.057 1.00 81.06 325 ARG A CA 1
ATOM 2531 C C . ARG A 1 325 ? -55.729 9.814 71.365 1.00 81.06 325 ARG A C 1
ATOM 2533 O O . ARG A 1 325 ? -56.366 10.153 72.352 1.00 81.06 325 ARG A O 1
ATOM 2540 N N . PHE A 1 326 ? -54.400 9.796 71.339 1.00 74.06 326 PHE A N 1
ATOM 2541 C CA . PHE A 1 326 ? -53.559 10.205 72.463 1.00 74.06 326 PHE A CA 1
ATOM 2542 C C . PHE A 1 326 ? -53.522 11.717 72.683 1.00 74.06 326 PHE A C 1
ATOM 2544 O O . PHE A 1 326 ? -52.803 12.182 73.572 1.00 74.06 326 PHE A O 1
ATOM 2551 N N . SER A 1 327 ? -54.300 12.482 71.914 1.00 73.25 327 SER A N 1
ATOM 2552 C CA . SER A 1 327 ? -54.406 13.915 72.106 1.00 73.25 327 SER A CA 1
ATOM 2553 C C . SER A 1 327 ? -54.807 14.229 73.540 1.00 73.25 327 SER A C 1
ATOM 2555 O O . SER A 1 327 ? -55.455 13.450 74.252 1.00 73.25 327 SER A O 1
ATOM 2557 N N . GLU A 1 328 ? -54.429 15.433 73.951 1.00 64.50 328 GLU A N 1
ATOM 2558 C CA . GLU A 1 328 ? -54.661 15.982 75.281 1.00 64.50 328 GLU A CA 1
ATOM 2559 C C . GLU A 1 328 ? -56.117 15.836 75.752 1.00 64.50 328 GLU A C 1
ATOM 2561 O O . GLU A 1 328 ? -56.361 15.851 76.952 1.00 64.50 328 GLU A O 1
ATOM 2566 N N . ALA A 1 329 ? -57.079 15.630 74.845 1.00 66.19 329 ALA A N 1
ATOM 2567 C CA . ALA A 1 329 ? -58.478 15.378 75.159 1.00 66.19 329 ALA A CA 1
ATOM 2568 C C . ALA A 1 329 ? -58.734 14.038 75.879 1.00 66.19 329 ALA A C 1
ATOM 2570 O O . ALA A 1 329 ? -59.496 14.020 76.849 1.00 66.19 329 ALA A O 1
ATOM 2571 N N . GLU A 1 330 ? -58.129 12.922 75.451 1.00 72.50 330 GLU A N 1
ATOM 2572 C CA . GLU A 1 330 ? -58.334 11.622 76.117 1.00 72.50 330 GLU A CA 1
ATOM 2573 C C . GLU A 1 330 ? -57.588 11.584 77.458 1.00 72.50 330 GLU A C 1
ATOM 2575 O O . GLU A 1 330 ? -58.139 11.130 78.466 1.00 72.50 330 GLU A O 1
ATOM 2580 N N . ILE A 1 331 ? -56.394 12.185 77.505 1.00 75.69 331 ILE A N 1
ATOM 2581 C CA . ILE A 1 331 ? -55.647 12.410 78.749 1.00 75.69 331 ILE A CA 1
ATOM 2582 C C . ILE A 1 331 ? -56.456 13.299 79.702 1.00 75.69 331 ILE A C 1
ATOM 2584 O O . ILE A 1 331 ? -56.660 12.913 80.848 1.00 75.69 331 ILE A O 1
ATOM 2588 N N . ALA A 1 332 ? -57.001 14.429 79.243 1.00 75.12 332 ALA A N 1
ATOM 2589 C CA . ALA A 1 332 ? -57.821 15.321 80.063 1.00 75.12 332 ALA A CA 1
ATOM 2590 C C . ALA A 1 332 ? -59.097 14.636 80.574 1.00 75.12 332 ALA A C 1
ATOM 2592 O O . ALA A 1 332 ? -59.475 14.819 81.731 1.00 75.12 332 ALA A O 1
ATOM 2593 N N . ASN A 1 333 ? -59.744 13.808 79.749 1.00 81.56 333 ASN A N 1
ATOM 2594 C CA . ASN A 1 333 ? -60.901 13.012 80.158 1.00 81.56 333 ASN A CA 1
ATOM 2595 C C . ASN A 1 333 ? -60.528 12.007 81.261 1.00 81.56 333 ASN A C 1
ATOM 2597 O O . ASN A 1 333 ? -61.188 11.943 82.301 1.00 81.56 333 ASN A O 1
ATOM 2601 N N . LEU A 1 334 ? -59.432 11.265 81.082 1.00 82.19 334 LEU A N 1
ATOM 2602 C CA . LEU A 1 334 ? -58.931 10.340 82.098 1.00 82.19 334 LEU A CA 1
ATOM 2603 C C . LEU A 1 334 ? -58.528 11.066 83.388 1.00 82.19 334 LEU A C 1
ATOM 2605 O O . LEU A 1 334 ? -58.884 10.600 84.470 1.00 82.19 334 LEU A O 1
ATOM 2609 N N . THR A 1 335 ? -57.870 12.224 83.294 1.00 82.69 335 THR A N 1
ATOM 2610 C CA . THR A 1 335 ? -57.538 13.067 84.449 1.00 82.69 335 THR A CA 1
ATOM 2611 C C . THR A 1 335 ? -58.796 13.489 85.206 1.00 82.69 335 THR A C 1
ATOM 2613 O O . THR A 1 335 ? -58.849 13.306 86.418 1.00 82.69 335 THR A O 1
ATOM 2616 N N . MET A 1 336 ? -59.844 13.955 84.516 1.00 80.56 336 MET A N 1
ATOM 2617 C CA . MET A 1 336 ? -61.116 14.310 85.162 1.00 80.56 336 MET A CA 1
ATOM 2618 C C . MET A 1 336 ? -61.756 13.120 85.887 1.00 80.56 336 MET A C 1
ATOM 2620 O O . MET A 1 336 ? -62.198 13.261 87.027 1.00 80.56 336 MET A O 1
ATOM 2624 N N . ARG A 1 337 ? -61.767 11.933 85.263 1.00 84.19 337 ARG A N 1
ATOM 2625 C CA . ARG A 1 337 ? -62.306 10.711 85.886 1.00 84.19 337 ARG A CA 1
ATOM 2626 C C . ARG A 1 337 ? -61.530 10.310 87.138 1.00 84.19 337 ARG A C 1
ATOM 2628 O O . ARG A 1 337 ? -62.148 9.891 88.112 1.00 84.19 337 ARG A O 1
ATOM 2635 N N . ILE A 1 338 ? -60.202 10.439 87.126 1.00 83.06 338 ILE A N 1
ATOM 2636 C CA . ILE A 1 338 ? -59.358 10.183 88.301 1.00 83.06 338 ILE A CA 1
ATOM 2637 C C . ILE A 1 338 ? -59.698 11.175 89.419 1.00 83.06 338 ILE A C 1
ATOM 2639 O O . ILE A 1 338 ? -59.973 10.745 90.536 1.00 83.06 338 ILE A O 1
ATOM 2643 N N . THR A 1 339 ? -59.800 12.471 89.112 1.00 81.75 339 THR A N 1
ATOM 2644 C CA . THR A 1 339 ? -60.158 13.499 90.104 1.00 81.75 339 THR A CA 1
ATOM 2645 C C . THR A 1 339 ? -61.552 13.280 90.714 1.00 81.75 339 THR A C 1
ATOM 2647 O O . THR A 1 339 ? -61.769 13.572 91.890 1.00 81.75 339 THR A O 1
ATOM 2650 N N . ASP A 1 340 ? -62.521 12.770 89.948 1.00 79.62 340 ASP A N 1
ATOM 2651 C CA . ASP A 1 340 ? -63.847 12.409 90.473 1.00 79.62 340 ASP A CA 1
ATOM 2652 C C . ASP A 1 340 ? -63.800 11.183 91.399 1.00 79.62 340 ASP A C 1
ATOM 2654 O O . ASP A 1 340 ? -64.464 11.169 92.439 1.00 79.62 340 ASP A O 1
ATOM 2658 N N . VAL A 1 341 ? -62.997 10.169 91.059 1.00 78.75 341 VAL A N 1
ATOM 2659 C CA . VAL A 1 341 ? -62.801 8.979 91.904 1.00 78.75 341 VAL A CA 1
ATOM 2660 C C . VAL A 1 341 ? -62.111 9.348 93.217 1.00 78.75 341 VAL A C 1
ATOM 2662 O O . VAL A 1 341 ? -62.538 8.886 94.274 1.00 78.75 341 VAL A O 1
ATOM 2665 N N . GLU A 1 342 ? -61.098 10.213 93.174 1.00 75.81 342 GLU A N 1
ATOM 2666 C CA . GLU A 1 342 ? -60.410 10.721 94.367 1.00 75.81 342 GLU A CA 1
ATOM 2667 C C . GLU A 1 342 ? -61.381 11.457 95.304 1.00 75.81 342 GLU A C 1
ATOM 2669 O O . GLU A 1 342 ? -61.441 11.144 96.494 1.00 75.81 342 GLU A O 1
ATOM 2674 N N . ARG A 1 343 ? -62.244 12.332 94.762 1.00 68.62 343 ARG A N 1
ATOM 2675 C CA . ARG A 1 343 ? -63.316 12.995 95.533 1.00 68.62 343 ARG A CA 1
ATOM 2676 C C . ARG A 1 343 ? -64.312 12.005 96.148 1.00 68.62 343 ARG A C 1
ATOM 2678 O O . ARG A 1 343 ? -64.779 12.213 97.267 1.00 68.62 343 ARG A O 1
ATOM 2685 N N . GLY A 1 344 ? -64.650 10.931 95.435 1.00 64.88 344 GLY A N 1
ATOM 2686 C CA . GLY A 1 344 ? -65.524 9.874 95.950 1.00 64.88 344 GLY A CA 1
ATOM 2687 C C . GLY A 1 344 ? -64.902 9.094 97.113 1.00 64.88 344 GLY A C 1
ATOM 2688 O O . GLY A 1 344 ? -65.602 8.725 98.057 1.00 64.88 344 GLY A O 1
ATOM 2689 N N . LEU A 1 345 ? -63.586 8.878 97.077 1.00 63.84 345 LEU A N 1
ATOM 2690 C CA . LEU A 1 345 ? -62.858 8.131 98.101 1.00 63.84 345 LEU A CA 1
ATOM 2691 C C . LEU A 1 345 ? -62.740 8.916 99.420 1.00 63.84 345 LEU A C 1
ATOM 2693 O O . LEU A 1 345 ? -62.933 8.338 100.492 1.00 63.84 345 LEU A O 1
ATOM 2697 N N . GLU A 1 346 ? -62.525 10.233 99.353 1.00 57.44 346 GLU A N 1
ATOM 2698 C CA . GLU A 1 346 ? -62.507 11.114 100.534 1.00 57.44 346 GLU A CA 1
ATOM 2699 C C . GLU A 1 346 ? -63.855 11.123 101.283 1.00 57.44 346 GLU A C 1
ATOM 2701 O O . GLU A 1 346 ? -63.886 11.153 102.517 1.00 57.44 346 GLU A O 1
ATOM 2706 N N . GLY A 1 347 ? -64.974 11.006 100.557 1.00 53.19 347 GLY A N 1
ATOM 2707 C CA . GLY A 1 347 ? -66.316 10.915 101.145 1.00 53.19 347 GLY A CA 1
ATOM 2708 C C . GLY A 1 347 ? -66.610 9.591 101.865 1.00 53.19 347 GLY A C 1
ATOM 2709 O O . GLY A 1 347 ? -67.399 9.561 102.808 1.00 53.19 347 GLY A O 1
ATOM 2710 N N . VAL A 1 348 ? -65.963 8.490 101.469 1.00 54.50 348 VAL A N 1
ATOM 2711 C CA . VAL A 1 348 ? -66.134 7.170 102.111 1.00 54.50 348 VAL A CA 1
ATOM 2712 C C . VAL A 1 348 ? -65.267 7.043 103.369 1.00 54.50 348 VAL A C 1
ATOM 2714 O O . VAL A 1 348 ? -65.642 6.363 104.327 1.00 54.50 348 VAL A O 1
ATOM 2717 N N . GLN A 1 349 ? -64.136 7.747 103.424 1.00 50.06 349 GLN A N 1
ATOM 2718 C CA . GLN A 1 349 ? -63.205 7.679 104.552 1.00 50.06 349 GLN A CA 1
ATOM 2719 C C . GLN A 1 349 ? -63.732 8.364 105.833 1.00 50.06 349 GLN A C 1
ATOM 2721 O O . GLN A 1 349 ? -63.207 8.121 106.918 1.00 50.06 349 GLN A O 1
ATOM 2726 N N . THR A 1 350 ? -64.811 9.151 105.745 1.00 50.75 350 THR A N 1
ATOM 2727 C CA . THR A 1 350 ? -65.444 9.854 106.879 1.00 50.75 350 THR A CA 1
ATOM 2728 C C . THR A 1 350 ? -66.602 9.095 107.553 1.00 50.75 350 THR A C 1
ATOM 2730 O O . THR A 1 350 ? -67.130 9.584 108.548 1.00 50.75 350 THR A O 1
ATOM 2733 N N . GLN A 1 351 ? -66.990 7.899 107.080 1.00 47.94 351 GLN A N 1
ATOM 2734 C CA . GLN A 1 351 ? -68.131 7.131 107.626 1.00 47.94 351 GLN A CA 1
ATOM 2735 C C . GLN A 1 351 ? -67.769 5.844 108.396 1.00 47.94 351 GLN A C 1
ATOM 2737 O O . GLN A 1 351 ? -68.657 5.056 108.721 1.00 47.94 351 GLN A O 1
ATOM 2742 N N . ASN A 1 352 ? -66.496 5.606 108.731 1.00 46.38 352 ASN A N 1
ATOM 2743 C CA . ASN A 1 352 ? -66.087 4.366 109.404 1.00 46.38 352 ASN A CA 1
ATOM 2744 C C . ASN A 1 352 ? -65.878 4.555 110.923 1.00 46.38 352 ASN A C 1
ATOM 2746 O O . ASN A 1 352 ? -65.116 5.414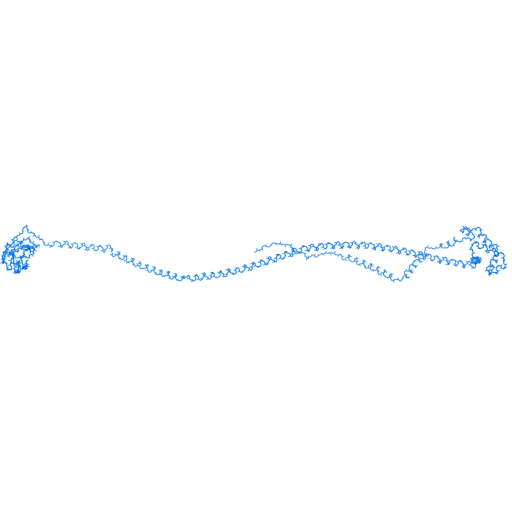 111.359 1.00 46.38 352 ASN A O 1
ATOM 2750 N N . SER A 1 353 ? -66.578 3.735 111.714 1.00 53.66 353 SER A N 1
ATOM 2751 C CA . SER A 1 353 ? -66.719 3.764 113.182 1.00 53.66 353 SER A CA 1
ATOM 2752 C C . SER A 1 353 ? -65.428 4.052 113.964 1.00 53.66 353 SER A C 1
ATOM 2754 O O . SER A 1 353 ? -64.422 3.358 113.790 1.00 53.66 353 SER A O 1
ATOM 2756 N N . THR A 1 354 ? -65.484 5.004 114.900 1.00 61.62 354 THR A N 1
ATOM 2757 C CA . THR A 1 354 ? -64.379 5.346 115.802 1.00 61.62 354 THR A CA 1
ATOM 2758 C C . THR A 1 354 ? -64.173 4.255 116.854 1.00 61.62 354 THR A C 1
ATOM 2760 O O . THR A 1 354 ? -65.011 3.983 117.715 1.00 61.62 354 THR A O 1
ATOM 2763 N N . TRP A 1 355 ? -63.021 3.597 116.766 1.00 71.38 355 TRP A N 1
ATOM 2764 C CA . TRP A 1 355 ? -62.533 2.683 117.789 1.00 71.38 355 TRP A CA 1
ATOM 2765 C C . TRP A 1 355 ? -62.139 3.457 119.051 1.00 71.38 355 TRP A C 1
ATOM 2767 O O . TRP A 1 355 ? -61.419 4.452 118.963 1.00 71.38 355 TRP A O 1
ATOM 2777 N N . VAL A 1 356 ? -62.573 2.984 120.221 1.00 74.19 356 VAL A N 1
ATOM 2778 C CA . VAL A 1 356 ? -62.201 3.561 121.516 1.00 74.19 356 VAL A CA 1
ATOM 2779 C C . VAL A 1 356 ? -61.453 2.509 122.336 1.00 74.19 356 VAL A C 1
ATOM 2781 O O . VAL A 1 356 ? -62.032 1.523 122.795 1.00 74.19 356 VAL A O 1
ATOM 2784 N N . SER A 1 357 ? -60.148 2.721 122.528 1.00 77.44 357 SER A N 1
ATOM 2785 C CA . SER A 1 357 ? -59.337 1.933 123.467 1.00 77.44 357 SER A CA 1
ATOM 2786 C C . SER A 1 357 ? -59.751 2.230 124.904 1.00 77.44 357 SER A C 1
ATOM 2788 O O . SER A 1 357 ? -59.880 3.399 125.277 1.00 77.44 357 SER A O 1
ATOM 2790 N N . LEU A 1 358 ? -59.848 1.207 125.754 1.00 74.75 358 LEU A N 1
ATOM 2791 C CA . LEU A 1 358 ? -59.833 1.436 127.198 1.00 74.75 358 LEU A CA 1
ATOM 2792 C C . LEU A 1 358 ? -58.411 1.814 127.632 1.00 74.75 358 LEU A C 1
ATOM 2794 O O . LEU A 1 358 ? -57.430 1.333 127.064 1.00 74.75 358 LEU A O 1
ATOM 2798 N N . ARG A 1 359 ? -58.284 2.695 128.635 1.00 72.19 359 ARG A N 1
ATOM 2799 C CA . ARG A 1 359 ? -56.969 3.117 129.167 1.00 72.19 359 ARG A CA 1
ATOM 2800 C C . ARG A 1 359 ? -56.259 2.004 129.941 1.00 72.19 359 ARG A C 1
ATOM 2802 O O . ARG A 1 359 ? -55.040 2.030 130.059 1.00 72.19 359 ARG A O 1
ATOM 2809 N N . SER A 1 360 ? -57.016 1.044 130.462 1.00 75.56 360 SER A N 1
ATOM 2810 C CA . SER A 1 360 ? -56.524 -0.152 131.140 1.00 75.56 360 SER A CA 1
ATOM 2811 C C . SER A 1 360 ? -57.471 -1.307 130.845 1.00 75.56 360 SER A C 1
ATOM 2813 O O . SER A 1 360 ? -58.687 -1.122 130.907 1.00 75.56 360 SER A O 1
ATOM 2815 N N . ALA A 1 361 ? -56.922 -2.481 130.542 1.00 76.88 361 ALA A N 1
ATOM 2816 C CA . ALA A 1 361 ? -57.723 -3.666 130.285 1.00 76.88 361 ALA A CA 1
ATOM 2817 C C . ALA A 1 361 ? -58.459 -4.100 131.565 1.00 76.88 361 ALA A C 1
ATOM 2819 O O . ALA A 1 361 ? -57.837 -4.270 132.616 1.00 76.88 361 ALA A O 1
ATOM 2820 N N . GLN A 1 362 ? -59.778 -4.259 131.491 1.00 80.62 362 GLN A N 1
ATOM 2821 C CA . GLN A 1 362 ? -60.592 -4.680 132.630 1.00 80.62 362 GLN A CA 1
ATOM 2822 C C . GLN A 1 362 ? -60.610 -6.208 132.686 1.00 80.62 362 GLN A C 1
ATOM 2824 O O . GLN A 1 362 ? -61.039 -6.841 131.724 1.00 80.62 362 GLN A O 1
ATOM 2829 N N . ASN A 1 363 ? -60.139 -6.807 133.784 1.00 80.31 363 ASN A N 1
ATOM 2830 C CA . ASN A 1 363 ? -60.241 -8.255 133.978 1.00 80.31 363 ASN A CA 1
ATOM 2831 C C . ASN A 1 363 ? -61.709 -8.617 134.247 1.00 80.31 363 ASN A C 1
ATOM 2833 O O . ASN A 1 363 ? -62.292 -8.177 135.236 1.00 80.31 363 ASN A O 1
ATOM 2837 N N . LEU A 1 364 ? -62.296 -9.375 133.328 1.00 76.94 364 LEU A N 1
ATOM 2838 C CA . LEU A 1 364 ? -63.692 -9.787 133.345 1.00 76.94 364 LEU A CA 1
ATOM 2839 C C . LEU A 1 364 ? -63.889 -11.119 134.074 1.00 76.94 364 LEU A C 1
ATOM 2841 O O . LEU A 1 364 ? -64.890 -11.297 134.769 1.00 76.94 364 LEU A O 1
ATOM 2845 N N . PHE A 1 365 ? -62.931 -12.035 133.932 1.00 73.56 365 PHE A N 1
ATOM 2846 C CA . PHE A 1 365 ? -62.942 -13.358 134.546 1.00 73.56 365 PHE A CA 1
ATOM 2847 C C . PHE A 1 365 ? -61.549 -13.683 135.080 1.00 73.56 365 PHE A C 1
ATOM 2849 O O . PHE A 1 365 ? -60.628 -13.888 134.293 1.00 73.56 365 PHE A O 1
ATOM 2856 N N . GLY A 1 366 ? -61.408 -13.740 136.408 1.00 66.56 366 GLY A N 1
ATOM 2857 C CA . GLY A 1 366 ? -60.158 -14.120 137.066 1.00 66.56 366 GLY A CA 1
ATOM 2858 C C . GLY A 1 366 ? -59.986 -15.639 137.138 1.00 66.56 366 GLY A C 1
ATOM 2859 O O . GLY A 1 366 ? -60.902 -16.338 137.567 1.00 66.56 366 GLY A O 1
ATOM 2860 N N . PHE A 1 367 ? -58.811 -16.120 136.728 1.00 64.25 367 PHE A N 1
ATOM 2861 C CA . PHE A 1 367 ? -58.294 -17.496 136.740 1.00 64.25 367 PHE A CA 1
ATOM 2862 C C . PHE A 1 367 ? -59.260 -18.599 137.228 1.00 64.25 367 PHE A C 1
ATOM 2864 O O . PHE A 1 367 ? -59.188 -19.082 138.365 1.00 64.25 367 PHE A O 1
ATOM 2871 N N . VAL A 1 368 ? -60.155 -19.049 136.342 1.00 62.09 368 VAL A N 1
ATOM 2872 C CA . VAL A 1 368 ? -61.108 -20.138 136.627 1.00 62.09 368 VAL A CA 1
ATOM 2873 C C . VAL A 1 368 ? -60.419 -21.495 136.439 1.00 62.09 368 VAL A C 1
ATOM 2875 O O . VAL A 1 368 ? -60.080 -21.862 135.319 1.00 62.09 368 VAL A O 1
ATOM 2878 N N . LYS A 1 369 ? -60.200 -22.243 137.534 1.00 59.44 369 LYS A N 1
ATOM 2879 C CA . LYS A 1 369 ? -59.371 -23.474 137.559 1.00 59.44 369 LYS A CA 1
ATOM 2880 C C . LYS A 1 369 ? -60.095 -24.799 137.268 1.00 59.44 369 LYS A C 1
ATOM 2882 O O . LYS A 1 369 ? -59.457 -25.850 137.260 1.00 59.44 369 LYS A O 1
ATOM 2887 N N . SER A 1 370 ? -61.413 -24.794 137.076 1.00 61.50 370 SER A N 1
ATOM 2888 C CA . SER A 1 370 ? -62.200 -26.024 136.874 1.00 61.50 370 SER A CA 1
ATOM 2889 C C . SER A 1 370 ? -63.420 -25.773 135.990 1.00 61.50 370 SER A C 1
ATOM 2891 O O . SER A 1 370 ? -63.829 -24.623 135.841 1.00 61.50 370 SER A O 1
ATOM 2893 N N . SER A 1 371 ? -63.989 -26.837 135.410 1.00 64.19 371 SER A N 1
ATOM 2894 C CA . SER A 1 371 ? -65.203 -26.774 134.585 1.00 64.19 371 SER A CA 1
ATOM 2895 C C . SER A 1 371 ? -66.299 -25.985 135.301 1.00 64.19 371 SER A C 1
ATOM 2897 O O . SER A 1 371 ? -66.715 -26.356 136.401 1.00 64.19 371 SER A O 1
ATOM 2899 N N . GLY A 1 372 ? -66.758 -24.902 134.685 1.00 67.06 372 GLY A N 1
ATOM 2900 C CA . GLY A 1 372 ? -67.691 -23.980 135.311 1.00 67.06 372 GLY A CA 1
ATOM 2901 C C . GLY A 1 372 ? -68.208 -22.938 134.332 1.00 67.06 372 GLY A C 1
ATOM 2902 O O . GLY A 1 372 ? -67.631 -22.696 133.269 1.00 67.06 372 GLY A O 1
ATOM 2903 N N . THR A 1 373 ? -69.329 -22.334 134.701 1.00 68.62 373 THR A N 1
ATOM 2904 C CA . THR A 1 373 ? -69.925 -21.186 134.017 1.00 68.62 373 THR A CA 1
ATOM 2905 C C . THR A 1 373 ? -69.743 -19.954 134.890 1.00 68.62 373 THR A C 1
ATOM 2907 O O . THR A 1 373 ? -70.108 -19.980 136.065 1.00 68.62 373 THR A O 1
ATOM 2910 N N . GLY A 1 374 ? -69.189 -18.888 134.321 1.00 72.88 374 GLY A N 1
ATOM 2911 C CA . GLY A 1 374 ? -69.098 -17.572 134.943 1.00 72.88 374 GLY A CA 1
ATOM 2912 C C . GLY A 1 374 ? -69.870 -16.545 134.122 1.00 72.88 374 GLY A C 1
ATOM 2913 O O . GLY A 1 374 ? -69.931 -16.641 132.899 1.00 72.88 374 GLY A O 1
ATOM 2914 N N . SER A 1 375 ? -70.438 -15.546 134.787 1.00 72.88 375 SER A N 1
ATOM 2915 C CA . SER A 1 375 ? -71.031 -14.373 134.141 1.00 72.88 375 SER A CA 1
ATOM 2916 C C . SER A 1 375 ? -70.437 -13.113 134.753 1.00 72.88 375 SER A C 1
ATOM 2918 O O . SER A 1 375 ? -70.165 -13.087 135.955 1.00 72.88 375 SER A O 1
ATOM 2920 N N . THR A 1 376 ? -70.196 -12.094 133.933 1.00 77.62 376 THR A N 1
ATOM 2921 C CA . THR A 1 376 ? -69.675 -10.800 134.377 1.00 77.62 376 THR A CA 1
ATOM 2922 C C . THR A 1 376 ? -70.338 -9.667 133.601 1.00 77.62 376 THR A C 1
ATOM 2924 O O . THR A 1 376 ? -70.623 -9.785 132.405 1.00 77.62 376 THR A O 1
ATOM 2927 N N . LEU A 1 377 ? -70.625 -8.566 134.291 1.00 77.25 377 LEU A N 1
ATOM 2928 C CA . LEU A 1 377 ? -71.222 -7.376 133.689 1.00 77.25 377 LEU A CA 1
ATOM 2929 C C . LEU A 1 377 ? -70.133 -6.572 132.969 1.00 77.25 377 LEU A C 1
ATOM 2931 O O . LEU A 1 377 ? -69.102 -6.248 133.556 1.00 77.25 377 LEU A O 1
ATOM 2935 N N . LEU A 1 378 ? -70.365 -6.250 131.695 1.00 74.56 378 LEU A N 1
ATOM 2936 C CA . LEU A 1 378 ? -69.463 -5.419 130.901 1.00 74.56 378 LEU A CA 1
ATOM 2937 C C . LEU A 1 378 ? -69.704 -3.939 131.209 1.00 74.56 378 LEU A C 1
ATOM 2939 O O . LEU A 1 378 ? -70.775 -3.408 130.914 1.00 74.56 378 LEU A O 1
ATOM 2943 N N . ASP A 1 379 ? -68.685 -3.254 131.727 1.00 77.00 379 ASP A N 1
ATOM 2944 C CA . ASP A 1 379 ? -68.720 -1.805 131.949 1.00 77.00 379 ASP A CA 1
ATOM 2945 C C . ASP A 1 379 ? -68.338 -1.051 130.661 1.00 77.00 379 ASP A C 1
ATOM 2947 O O . ASP A 1 379 ? -67.231 -0.538 130.496 1.00 77.00 379 ASP A O 1
ATOM 2951 N N . VAL A 1 380 ? -69.248 -1.060 129.681 1.00 73.62 380 VAL A N 1
ATOM 2952 C CA . VAL A 1 380 ? -69.088 -0.381 128.383 1.00 73.62 380 VAL A CA 1
ATOM 2953 C C . VAL A 1 380 ? -70.253 0.569 128.101 1.00 73.62 380 VAL A C 1
ATOM 2955 O O . VAL A 1 380 ? -71.389 0.269 128.479 1.00 73.62 380 VAL A O 1
ATOM 2958 N N . PRO A 1 381 ? -70.028 1.702 127.402 1.00 76.69 381 PRO A N 1
ATOM 2959 C CA . PRO A 1 381 ? -71.090 2.663 127.115 1.00 76.69 381 PRO A CA 1
ATOM 2960 C C . PRO A 1 381 ? -72.269 2.050 126.359 1.00 76.69 381 PRO A C 1
ATOM 2962 O O . PRO A 1 381 ? -72.091 1.186 125.503 1.00 76.69 381 PRO A O 1
ATOM 2965 N N . LYS A 1 382 ? -73.480 2.570 126.593 1.00 77.62 382 LYS A N 1
ATOM 2966 C CA . LYS A 1 382 ? -74.720 2.091 125.951 1.00 77.62 382 LYS A CA 1
ATOM 2967 C C . LYS A 1 382 ? -74.704 2.148 124.418 1.00 77.62 382 LYS A C 1
ATOM 2969 O O . LYS A 1 382 ? -75.406 1.389 123.762 1.00 77.62 382 LYS A O 1
ATOM 2974 N N . ASN A 1 383 ? -73.904 3.016 123.817 1.00 77.12 383 ASN A N 1
ATOM 2975 C CA . ASN A 1 383 ? -73.771 3.117 122.362 1.00 77.12 383 ASN A CA 1
ATOM 2976 C C . ASN A 1 383 ? -72.665 2.218 121.779 1.00 77.12 383 ASN A C 1
ATOM 2978 O O . ASN A 1 383 ? -72.465 2.209 120.564 1.00 77.12 383 ASN A O 1
ATOM 2982 N N . ALA A 1 384 ? -71.958 1.451 122.615 1.00 80.75 384 ALA A N 1
ATOM 2983 C CA . ALA A 1 384 ? -71.037 0.441 122.128 1.00 80.75 384 ALA A CA 1
ATOM 2984 C C . ALA A 1 384 ? -71.818 -0.682 121.428 1.00 80.75 384 ALA A C 1
ATOM 2986 O O . ALA A 1 384 ? -72.794 -1.199 121.979 1.00 80.75 384 ALA A O 1
ATOM 2987 N N . THR A 1 385 ? -71.394 -1.030 120.213 1.00 80.44 385 THR A N 1
ATOM 2988 C CA . THR A 1 385 ? -71.978 -2.108 119.398 1.00 80.44 385 THR A CA 1
ATOM 2989 C C . THR A 1 385 ? -71.132 -3.364 119.413 1.00 80.44 385 THR A C 1
ATOM 2991 O O . THR A 1 385 ? -71.665 -4.463 119.294 1.00 80.44 385 THR A O 1
ATOM 2994 N N . GLU A 1 386 ? -69.820 -3.200 119.564 1.00 83.19 386 GLU A N 1
ATOM 2995 C CA . GLU A 1 386 ? -68.871 -4.301 119.646 1.00 83.19 386 GLU A CA 1
ATOM 2996 C C . GLU A 1 386 ? -67.870 -4.026 120.762 1.00 83.19 386 GLU A C 1
ATOM 2998 O O . GLU A 1 386 ? -67.466 -2.881 120.978 1.00 83.19 386 GLU A O 1
ATOM 3003 N N . VAL A 1 387 ? -67.433 -5.074 121.443 1.00 83.12 387 VAL A N 1
ATOM 3004 C CA . VAL A 1 387 ? -66.360 -5.026 122.433 1.00 83.12 387 VAL A CA 1
ATOM 3005 C C . VAL A 1 387 ? -65.177 -5.846 121.955 1.00 83.12 387 VAL A C 1
ATOM 3007 O O . VAL A 1 387 ? -65.346 -6.896 121.342 1.00 83.12 387 VAL A O 1
ATOM 3010 N N . LEU A 1 388 ? -63.973 -5.361 122.231 1.00 85.88 388 LEU A N 1
ATOM 3011 C CA . LEU A 1 388 ? -62.735 -6.076 121.977 1.00 85.88 388 LEU A CA 1
ATOM 3012 C C . LEU A 1 388 ? -62.327 -6.807 123.243 1.00 85.88 388 LEU A C 1
ATOM 3014 O O . LEU A 1 388 ? -61.941 -6.184 124.236 1.00 85.88 388 LEU A O 1
ATOM 3018 N N . ILE A 1 389 ? -62.391 -8.126 123.183 1.00 83.31 389 ILE A N 1
ATOM 3019 C CA . ILE A 1 389 ? -61.998 -9.008 124.267 1.00 83.31 389 ILE A CA 1
ATOM 3020 C C . ILE A 1 389 ? -60.637 -9.603 123.943 1.00 83.31 389 ILE A C 1
ATOM 3022 O O . ILE A 1 389 ? -60.424 -10.147 122.862 1.00 83.31 389 ILE A O 1
ATOM 3026 N N . HIS A 1 390 ? -59.721 -9.507 124.893 1.00 81.75 390 HIS A N 1
ATOM 3027 C CA . HIS A 1 390 ? -58.450 -10.200 124.883 1.00 81.75 390 HIS A CA 1
ATOM 3028 C C . HIS A 1 390 ? -58.519 -11.385 125.834 1.00 81.75 390 HIS A C 1
ATOM 3030 O O . HIS A 1 390 ? -58.867 -11.237 127.002 1.00 81.75 390 HIS A O 1
ATOM 3036 N N . THR A 1 391 ? -58.186 -12.565 125.342 1.00 80.31 391 THR A N 1
ATOM 3037 C CA . THR A 1 391 ? -58.238 -13.795 126.131 1.00 80.31 391 THR A CA 1
ATOM 3038 C C . THR A 1 391 ? -56.827 -14.306 126.336 1.00 80.31 391 THR A C 1
ATOM 3040 O O . THR A 1 391 ? -56.081 -14.431 125.365 1.00 80.31 391 THR A O 1
ATOM 3043 N N . TYR A 1 392 ? -56.494 -14.618 127.583 1.00 79.12 392 TYR A N 1
ATOM 3044 C CA . TYR A 1 392 ? -55.230 -15.204 127.989 1.00 79.12 392 TYR A CA 1
ATOM 3045 C C . TYR A 1 392 ? -55.488 -16.605 128.536 1.00 79.12 392 TYR A C 1
ATOM 3047 O O . TYR A 1 392 ? -56.198 -16.779 129.529 1.00 79.12 392 TYR A O 1
ATOM 3055 N N . PHE A 1 393 ? -54.932 -17.619 127.880 1.00 74.38 393 PHE A N 1
ATOM 3056 C CA . PHE A 1 393 ? -55.079 -19.006 128.314 1.00 74.38 393 PHE A CA 1
ATOM 3057 C C . PHE A 1 393 ? -53.762 -19.593 128.814 1.00 74.38 393 PHE A C 1
ATOM 3059 O O . PHE A 1 393 ? -52.736 -19.475 128.142 1.00 74.38 393 PHE A O 1
ATOM 3066 N N . LEU A 1 394 ? -53.814 -20.273 129.965 1.00 72.88 394 LEU A N 1
ATOM 3067 C CA . LEU A 1 394 ? -52.676 -20.949 130.577 1.00 72.88 394 LEU A CA 1
ATOM 3068 C C . LEU A 1 394 ? -53.072 -22.367 131.020 1.00 72.88 394 LEU A C 1
ATOM 3070 O O . LEU A 1 394 ? -53.796 -22.556 131.997 1.00 72.88 394 LEU A O 1
ATOM 3074 N N . SER A 1 395 ? -52.583 -23.381 130.306 1.00 66.38 395 SER A N 1
ATOM 3075 C CA . SER A 1 395 ? -52.775 -24.798 130.651 1.00 66.38 395 SER A CA 1
ATOM 3076 C C . SER A 1 395 ? -51.478 -25.411 131.169 1.00 66.38 395 SER A C 1
ATOM 3078 O O . SER A 1 395 ? -50.452 -25.316 130.499 1.00 66.38 395 SER A O 1
ATOM 3080 N N . GLY A 1 396 ? -51.519 -26.054 132.340 1.00 60.56 396 GLY A N 1
ATOM 3081 C CA . GLY A 1 396 ? -50.378 -26.735 132.956 1.00 60.56 396 GLY A CA 1
ATOM 3082 C C . GLY A 1 396 ? -50.716 -28.141 133.459 1.00 60.56 396 GLY A C 1
ATOM 3083 O O . GLY A 1 396 ? -50.651 -28.400 134.655 1.00 60.56 396 GLY A O 1
ATOM 3084 N N . GLY A 1 397 ? -51.068 -29.084 132.584 1.00 61.31 397 GLY A N 1
ATOM 3085 C CA . GLY A 1 397 ? -51.311 -30.470 133.002 1.00 61.31 397 GLY A CA 1
ATOM 3086 C C . GLY A 1 397 ? -51.682 -31.414 131.861 1.00 61.31 397 GLY A C 1
ATOM 3087 O O . GLY A 1 397 ? -51.969 -30.975 130.750 1.00 61.31 397 GLY A O 1
ATOM 3088 N N . SER A 1 398 ? -51.668 -32.718 132.145 1.00 58.78 398 SER A N 1
ATOM 3089 C CA . SER A 1 398 ? -52.031 -33.768 131.188 1.00 58.78 398 SER A CA 1
ATOM 3090 C C . SER A 1 398 ? -53.544 -33.824 131.126 1.00 58.78 398 SER A C 1
ATOM 3092 O O . SER A 1 398 ? -54.181 -34.324 132.055 1.00 58.78 398 SER A O 1
ATOM 3094 N N . VAL A 1 399 ? -54.129 -33.268 130.070 1.00 57.72 399 VAL A N 1
ATOM 3095 C CA . VAL A 1 399 ? -55.580 -33.274 129.897 1.00 57.72 399 VAL A CA 1
ATOM 3096 C C . VAL A 1 399 ? -55.912 -34.071 128.650 1.00 57.72 399 VAL A C 1
ATOM 3098 O O . VAL A 1 399 ? -55.654 -33.615 127.546 1.00 57.72 399 VAL A O 1
ATOM 3101 N N . ASN A 1 400 ? -56.460 -35.273 128.837 1.00 59.88 400 ASN A N 1
ATOM 3102 C CA . ASN A 1 400 ? -56.993 -36.090 127.750 1.00 59.88 400 ASN A CA 1
ATOM 3103 C C . ASN A 1 400 ? -58.453 -35.690 127.507 1.00 59.88 400 ASN A C 1
ATOM 3105 O O . ASN A 1 400 ? -59.340 -36.102 128.257 1.00 59.88 400 ASN A O 1
ATOM 3109 N N . GLY A 1 401 ? -58.695 -34.880 126.477 1.00 65.69 401 GLY A N 1
ATOM 3110 C CA . GLY A 1 401 ? -60.037 -34.507 126.025 1.00 65.69 401 GLY A CA 1
ATOM 3111 C C . GLY A 1 401 ? -60.099 -33.124 125.381 1.00 65.69 401 GLY A C 1
ATOM 3112 O O . GLY A 1 401 ? -59.182 -32.316 125.531 1.00 65.69 401 GLY A O 1
ATOM 3113 N N . ASP A 1 402 ? -61.196 -32.854 124.674 1.00 68.25 402 ASP A N 1
ATOM 3114 C CA . ASP A 1 402 ? -61.455 -31.549 124.068 1.00 68.25 402 ASP A CA 1
ATOM 3115 C C . ASP A 1 402 ? -61.795 -30.517 125.144 1.00 68.25 402 ASP A C 1
ATOM 3117 O O . ASP A 1 402 ? -62.693 -30.707 125.970 1.00 68.25 402 ASP A O 1
ATOM 3121 N N . GLN A 1 403 ? -61.046 -29.418 125.131 1.00 68.25 403 GLN A N 1
ATOM 3122 C CA . GLN A 1 403 ? -61.271 -28.261 125.984 1.00 68.25 403 GLN A CA 1
ATOM 3123 C C . GLN A 1 403 ? -61.824 -27.130 125.137 1.00 68.25 403 GLN A C 1
ATOM 3125 O O . GLN A 1 403 ? -61.170 -26.702 124.183 1.00 68.25 403 GLN A O 1
ATOM 3130 N N . GLN A 1 404 ? -63.007 -26.641 125.495 1.00 76.56 404 GLN A N 1
ATOM 3131 C CA . GLN A 1 404 ? -63.673 -25.568 124.774 1.00 76.56 404 GLN A CA 1
ATOM 3132 C C . GLN A 1 404 ? -64.066 -24.451 125.727 1.00 76.56 404 GLN A C 1
ATOM 3134 O O . GLN A 1 404 ? -64.755 -24.677 126.723 1.00 76.56 404 GLN A O 1
ATOM 3139 N N . VAL A 1 405 ? -63.638 -23.232 125.403 1.00 74.19 405 VAL A N 1
ATOM 3140 C CA . VAL A 1 405 ? -64.142 -22.035 126.076 1.00 74.19 405 VAL A CA 1
ATOM 3141 C C . VAL A 1 405 ? -65.053 -21.291 125.136 1.00 74.19 405 VAL A C 1
ATOM 3143 O O . VAL A 1 405 ? -64.669 -20.899 124.034 1.00 74.19 405 VAL A O 1
ATOM 3146 N N . TYR A 1 406 ? -66.271 -21.099 125.613 1.00 80.56 406 TYR A N 1
ATOM 3147 C CA . TYR A 1 406 ? -67.276 -20.304 124.949 1.00 80.56 406 TYR A CA 1
ATOM 3148 C C . TYR A 1 406 ? -67.387 -18.977 125.664 1.00 80.56 406 TYR A C 1
ATOM 3150 O O . TYR A 1 406 ? -67.590 -18.942 126.878 1.00 80.56 406 TYR A O 1
ATOM 3158 N N . LEU A 1 407 ? -67.302 -17.906 124.888 1.00 79.75 407 LEU A N 1
ATOM 3159 C CA . LEU A 1 407 ? -67.839 -16.620 125.291 1.00 79.75 407 LEU A CA 1
ATOM 3160 C C . LEU A 1 407 ? -69.160 -16.416 124.570 1.00 79.75 407 LEU A C 1
ATOM 3162 O O . LEU A 1 407 ? -69.276 -16.718 123.380 1.00 79.75 407 LEU A O 1
ATOM 3166 N N . TRP A 1 408 ? -70.153 -15.908 125.284 1.00 81.56 408 TRP A N 1
ATOM 3167 C CA . TRP A 1 408 ? -71.372 -15.431 124.655 1.00 81.56 408 TRP A CA 1
ATOM 3168 C C . TRP A 1 408 ? -71.899 -14.190 125.330 1.00 81.56 408 TRP A C 1
ATOM 3170 O O . TRP A 1 408 ? -71.708 -13.953 126.521 1.00 81.56 408 TRP A O 1
ATOM 3180 N N . THR A 1 409 ? -72.602 -13.415 124.531 1.00 78.00 409 THR A N 1
ATOM 3181 C CA . THR A 1 409 ? -73.459 -12.331 124.978 1.00 78.00 409 THR A CA 1
ATOM 3182 C C . THR A 1 409 ? -74.881 -12.711 124.584 1.00 78.00 409 THR A C 1
ATOM 3184 O O . THR A 1 409 ? -75.096 -13.422 123.594 1.00 78.00 409 THR A O 1
ATOM 3187 N N . ASP A 1 410 ? -75.856 -12.278 125.375 1.00 73.06 410 ASP A N 1
ATOM 3188 C CA . ASP A 1 410 ? -77.252 -12.372 124.969 1.00 73.06 410 ASP A CA 1
ATOM 3189 C C . ASP A 1 410 ? -77.570 -11.153 124.103 1.00 73.06 410 ASP A C 1
ATOM 3191 O O . ASP A 1 410 ? -77.601 -10.009 124.564 1.00 73.06 410 ASP A O 1
ATOM 3195 N N . VAL A 1 411 ? -77.769 -11.384 122.807 1.00 68.19 411 VAL A N 1
ATOM 3196 C CA . VAL A 1 411 ? -78.130 -10.331 121.858 1.00 68.19 411 VAL A CA 1
ATOM 3197 C C . VAL A 1 411 ? -79.566 -10.588 121.429 1.00 68.19 411 VAL A C 1
ATOM 3199 O O . VAL A 1 411 ? -79.836 -11.489 120.645 1.00 68.19 411 VAL A O 1
ATOM 3202 N N . ARG A 1 412 ? -80.508 -9.786 121.947 1.00 66.00 412 ARG A N 1
ATOM 3203 C CA . ARG A 1 412 ? -81.946 -9.866 121.602 1.00 66.00 412 ARG A CA 1
ATOM 3204 C C . ARG A 1 412 ? -82.586 -11.238 121.881 1.00 66.00 412 ARG A C 1
ATOM 3206 O O . ARG A 1 412 ? -83.465 -11.669 121.144 1.00 66.00 412 ARG A O 1
ATOM 3213 N N . GLY A 1 413 ? -82.159 -11.904 122.953 1.00 67.31 413 GLY A N 1
ATOM 3214 C CA . GLY A 1 413 ? -82.684 -13.213 123.355 1.00 67.31 413 GLY A CA 1
ATOM 3215 C C . GLY A 1 413 ? -82.043 -14.406 122.640 1.00 67.31 413 GLY A C 1
ATOM 3216 O O . GLY A 1 413 ? -82.396 -15.541 122.951 1.00 67.31 413 GLY A O 1
ATOM 3217 N N . GLU A 1 414 ? -81.088 -14.178 121.732 1.00 71.69 414 GLU A N 1
ATOM 3218 C CA . GLU A 1 414 ? -80.269 -15.234 121.137 1.00 71.69 414 GLU A CA 1
ATOM 3219 C C . GLU A 1 414 ? -78.871 -15.262 121.774 1.00 71.69 414 GLU A C 1
ATOM 3221 O O . GLU A 1 414 ? -78.194 -14.236 121.883 1.00 71.69 414 GLU A O 1
ATOM 3226 N N . GLN A 1 415 ? -78.429 -16.458 122.180 1.00 76.19 415 GLN A N 1
ATOM 3227 C CA . GLN A 1 415 ? -77.075 -16.688 122.686 1.00 76.19 415 GLN A CA 1
ATOM 3228 C C . GLN A 1 415 ? -76.092 -16.782 121.523 1.00 76.19 415 GLN A C 1
ATOM 3230 O O . GLN A 1 415 ? -75.999 -17.821 120.864 1.00 76.19 415 GLN A O 1
ATOM 3235 N N . MET A 1 416 ? -75.301 -15.732 121.303 1.00 75.81 416 MET A N 1
ATOM 3236 C CA . MET A 1 416 ? -74.214 -15.793 120.329 1.00 75.81 416 MET A CA 1
ATOM 3237 C C . MET A 1 416 ? -72.970 -16.399 120.980 1.00 75.81 416 MET A C 1
ATOM 3239 O O . MET A 1 416 ? -72.148 -15.694 121.559 1.00 75.81 416 MET A O 1
ATOM 3243 N N . ARG A 1 417 ? -72.841 -17.726 120.904 1.00 77.69 417 ARG A N 1
ATOM 3244 C CA . ARG A 1 417 ? -71.680 -18.461 121.428 1.00 77.69 417 ARG A CA 1
ATOM 3245 C C . ARG A 1 417 ? -70.554 -18.495 120.409 1.00 77.69 417 ARG A C 1
ATOM 3247 O O . ARG A 1 417 ? -70.697 -19.099 119.350 1.00 77.69 417 ARG A O 1
ATOM 3254 N N . ILE A 1 418 ? -69.412 -17.918 120.768 1.00 78.25 418 ILE A N 1
ATOM 3255 C CA . ILE A 1 418 ? -68.182 -18.024 119.986 1.00 78.25 418 ILE A CA 1
ATOM 3256 C C . ILE A 1 418 ? -67.216 -18.942 120.742 1.00 78.25 418 ILE A C 1
ATOM 3258 O O . ILE A 1 418 ? -66.867 -18.641 121.890 1.00 78.25 418 ILE A O 1
ATOM 3262 N N . PRO A 1 419 ? -66.787 -20.067 120.140 1.00 77.50 419 PRO A N 1
ATOM 3263 C CA . PRO A 1 419 ? -65.696 -20.856 120.686 1.00 77.50 419 PRO A CA 1
ATOM 3264 C C . PRO A 1 419 ? -64.403 -20.057 120.506 1.00 77.50 419 PRO A C 1
ATOM 3266 O O . PRO A 1 419 ? -63.877 -19.951 119.401 1.00 77.50 419 PRO A O 1
ATOM 3269 N N . ILE A 1 420 ? -63.904 -19.462 121.584 1.00 74.00 420 ILE A N 1
ATOM 3270 C CA . ILE A 1 420 ? -62.669 -18.661 121.548 1.00 74.00 420 ILE A CA 1
ATOM 3271 C C . ILE A 1 420 ? -61.413 -19.514 121.681 1.00 74.00 420 ILE A C 1
ATOM 3273 O O . ILE A 1 420 ? -60.319 -19.073 121.345 1.00 74.00 420 ILE A O 1
ATOM 3277 N N . PHE A 1 421 ? -61.573 -20.740 122.170 1.00 72.31 421 PHE A N 1
ATOM 3278 C CA . PHE A 1 421 ? -60.497 -21.703 122.290 1.00 72.31 421 PHE A CA 1
ATOM 3279 C C . PHE A 1 421 ? -61.058 -23.112 122.124 1.00 72.31 421 PHE A C 1
ATOM 3281 O O . PHE A 1 421 ? -62.031 -23.468 122.785 1.00 72.31 421 PHE A O 1
ATOM 3288 N N . SER A 1 422 ? -60.442 -23.904 121.248 1.00 69.00 422 SER A N 1
ATOM 3289 C CA . SER A 1 422 ? -60.723 -25.330 121.078 1.00 69.00 422 SER A CA 1
ATOM 3290 C C . SER A 1 422 ? -59.424 -26.027 120.692 1.00 69.00 422 SER A C 1
ATOM 3292 O O . SER A 1 422 ? -58.975 -25.905 119.553 1.00 69.00 422 SER A O 1
ATOM 3294 N N . LYS A 1 423 ? -58.801 -26.742 121.631 1.00 67.69 423 LYS A N 1
ATOM 3295 C CA . LYS A 1 423 ? -57.629 -27.581 121.346 1.00 67.69 423 LYS A CA 1
ATOM 3296 C C . LYS A 1 423 ? -57.725 -28.911 122.078 1.00 67.69 423 LYS A C 1
ATOM 3298 O O . LYS A 1 423 ? -58.058 -28.961 123.260 1.00 67.69 423 LYS A O 1
ATOM 3303 N N . THR A 1 424 ? -57.369 -29.968 121.360 1.00 64.31 424 THR A N 1
ATOM 3304 C CA . THR A 1 424 ? -57.178 -31.315 121.894 1.00 64.31 424 THR A CA 1
ATOM 3305 C C . THR A 1 424 ? -55.698 -31.482 122.211 1.00 64.31 424 THR A C 1
ATOM 3307 O O . THR A 1 424 ? -54.857 -31.420 121.313 1.00 64.31 424 THR A O 1
ATOM 3310 N N . TYR A 1 425 ? -55.359 -31.681 123.481 1.00 62.44 425 TYR A N 1
ATOM 3311 C CA . TYR A 1 425 ? -53.994 -32.015 123.882 1.00 62.44 425 TYR A CA 1
ATOM 3312 C C . TYR A 1 425 ? -53.918 -33.507 124.200 1.00 62.44 425 TYR A C 1
ATOM 3314 O O . TYR A 1 425 ? -54.831 -34.063 124.798 1.00 62.44 425 TYR A O 1
ATOM 3322 N N . SER A 1 426 ? -52.839 -34.173 123.786 1.00 56.56 426 SER A N 1
ATOM 3323 C CA . SER A 1 426 ? -52.608 -35.589 124.105 1.00 56.56 426 SER A CA 1
ATOM 3324 C C . SER A 1 426 ? -51.428 -35.814 125.058 1.00 56.56 426 SER A C 1
ATOM 3326 O O . SER A 1 426 ? -51.192 -36.952 125.455 1.00 56.56 426 SER A O 1
ATOM 3328 N N . GLN A 1 427 ? -50.672 -34.764 125.425 1.00 57.38 427 GLN A N 1
ATOM 3329 C CA . GLN A 1 427 ? -49.521 -34.808 126.347 1.00 57.38 427 GLN A CA 1
ATOM 3330 C C . GLN A 1 427 ? -49.305 -33.450 127.058 1.00 57.38 427 GLN A C 1
ATOM 3332 O O . GLN A 1 427 ? -49.807 -32.427 126.595 1.00 57.38 427 GLN A O 1
ATOM 3337 N N . ASN A 1 428 ? -48.546 -33.440 128.168 1.00 57.28 428 ASN A N 1
ATOM 3338 C CA . ASN A 1 428 ? -48.196 -32.252 128.972 1.00 57.28 428 ASN A CA 1
ATOM 3339 C C . ASN A 1 428 ? -47.538 -31.142 128.122 1.00 57.28 428 ASN A C 1
ATOM 3341 O O . ASN A 1 428 ? -46.326 -31.169 127.913 1.00 57.28 428 ASN A O 1
ATOM 3345 N N . ALA A 1 429 ? -48.302 -30.142 127.680 1.00 57.09 429 ALA A N 1
ATOM 3346 C CA . ALA A 1 429 ? -47.781 -28.977 126.970 1.00 57.09 429 ALA A CA 1
ATOM 3347 C C . ALA A 1 429 ? -48.303 -27.686 127.611 1.00 57.09 429 ALA A C 1
ATOM 3349 O O . ALA A 1 429 ? -49.510 -27.496 127.748 1.00 57.09 429 ALA A O 1
ATOM 3350 N N . TRP A 1 430 ? -47.382 -26.798 127.989 1.00 60.12 430 TRP A N 1
ATOM 3351 C CA . TRP A 1 430 ? -47.719 -25.436 128.394 1.00 60.12 430 TRP A CA 1
ATOM 3352 C C . TRP A 1 430 ? -47.950 -24.627 127.119 1.00 60.12 430 TRP A C 1
ATOM 3354 O O . TRP A 1 430 ? -47.012 -24.392 126.359 1.00 60.12 430 TRP A O 1
ATOM 3364 N N . SER A 1 431 ? -49.197 -24.242 126.851 1.00 61.50 431 SER A N 1
ATOM 3365 C CA . SER A 1 431 ? -49.535 -23.377 125.719 1.00 61.50 431 SER A CA 1
ATOM 3366 C C . SER A 1 431 ? -50.015 -22.026 126.218 1.00 61.50 431 SER A C 1
ATOM 3368 O O . SER A 1 431 ? -50.897 -21.982 127.075 1.00 61.50 431 SER A O 1
ATOM 3370 N N . TYR A 1 432 ? -49.498 -20.964 125.612 1.00 65.31 432 TYR A N 1
ATOM 3371 C CA . TYR A 1 432 ? -50.018 -19.612 125.750 1.00 65.31 432 TYR A CA 1
ATOM 3372 C C . TYR A 1 432 ? -50.764 -19.259 124.466 1.00 65.31 432 TYR A C 1
ATOM 3374 O O . TYR A 1 432 ? -50.201 -19.394 123.378 1.00 65.31 432 TYR A O 1
ATOM 3382 N N . ASP A 1 433 ? -52.021 -18.846 124.585 1.00 70.69 433 ASP A N 1
ATOM 3383 C CA . ASP A 1 433 ? -52.798 -18.315 123.466 1.00 70.69 433 ASP A CA 1
ATOM 3384 C C . ASP A 1 433 ? -53.293 -16.919 123.835 1.00 70.69 433 ASP A C 1
ATOM 3386 O O . ASP A 1 433 ? -53.951 -16.742 124.864 1.00 70.69 433 ASP A O 1
ATOM 3390 N N . ASN A 1 434 ? -52.921 -15.950 123.000 1.00 72.69 434 ASN A N 1
ATOM 3391 C CA . ASN A 1 434 ? -53.255 -14.543 123.142 1.00 72.69 434 ASN A CA 1
ATOM 3392 C C . ASN A 1 434 ? -54.046 -14.140 121.907 1.00 72.69 434 ASN A C 1
ATOM 3394 O O . ASN A 1 434 ? -53.470 -13.836 120.860 1.00 72.69 434 ASN A O 1
ATOM 3398 N N . SER A 1 435 ? -55.363 -14.113 122.041 1.00 76.88 435 SER A N 1
ATOM 3399 C CA . SER A 1 435 ? -56.256 -13.810 120.930 1.00 76.88 435 SER A CA 1
ATOM 3400 C C . SER A 1 435 ? -57.130 -12.604 121.262 1.00 76.88 435 SER A C 1
ATOM 3402 O O . SER A 1 435 ? -57.528 -12.398 122.410 1.00 76.88 435 SER A O 1
ATOM 3404 N N . HIS A 1 436 ? -57.385 -11.777 120.247 1.00 81.44 436 HIS A N 1
ATOM 3405 C CA . HIS A 1 436 ? -58.273 -10.623 120.333 1.00 81.44 436 HIS A CA 1
ATOM 3406 C C . HIS A 1 436 ? -59.514 -10.889 119.499 1.00 81.44 436 HIS A C 1
ATOM 3408 O O . HIS A 1 436 ? -59.416 -11.259 118.330 1.00 81.44 436 HIS A O 1
ATOM 3414 N N . TRP A 1 437 ? -60.671 -10.646 120.088 1.00 80.62 437 TRP A N 1
ATOM 3415 C CA . TRP A 1 437 ? -61.950 -10.989 119.499 1.00 80.62 437 TRP A CA 1
ATOM 3416 C C . TRP A 1 437 ? -62.896 -9.806 119.597 1.00 80.62 437 TRP A C 1
ATOM 3418 O O . TRP A 1 437 ? -63.076 -9.229 120.670 1.00 80.62 437 TRP A O 1
ATOM 3428 N N . TRP A 1 438 ? -63.506 -9.457 118.471 1.00 82.00 438 TRP A N 1
ATOM 3429 C CA . TRP A 1 438 ? -64.605 -8.506 118.438 1.00 82.00 438 TRP A CA 1
ATOM 3430 C C . TRP A 1 438 ? -65.908 -9.249 118.697 1.00 82.00 438 TRP A C 1
ATOM 3432 O O . TRP A 1 438 ? -66.273 -10.152 117.949 1.00 82.00 438 TRP A O 1
ATOM 3442 N N . PHE A 1 439 ? -66.595 -8.863 119.764 1.00 78.88 439 PHE A N 1
ATOM 3443 C CA . PHE A 1 439 ? -67.875 -9.429 120.149 1.00 78.88 439 PHE A CA 1
ATOM 3444 C C . PHE A 1 439 ? -68.972 -8.395 119.980 1.00 78.88 439 PHE A C 1
ATOM 3446 O O . PHE A 1 439 ? -68.881 -7.331 120.598 1.00 78.88 439 PHE A O 1
ATOM 3453 N N . PRO A 1 440 ? -70.028 -8.686 119.212 1.00 79.19 440 PRO A N 1
ATOM 3454 C CA . PRO A 1 440 ? -71.203 -7.842 119.227 1.00 79.19 440 PRO A CA 1
ATOM 3455 C C . PRO A 1 440 ? -71.860 -7.909 120.611 1.00 79.19 440 PRO A C 1
ATOM 3457 O O . PRO A 1 440 ? -71.948 -8.968 121.239 1.00 79.19 440 PRO A O 1
ATOM 3460 N N . ILE A 1 441 ? -72.328 -6.763 121.091 1.00 76.44 441 ILE A N 1
ATOM 3461 C CA . ILE A 1 441 ? -73.085 -6.661 122.340 1.00 76.44 441 ILE A CA 1
ATOM 3462 C C . ILE A 1 441 ? -74.503 -6.177 122.057 1.00 76.44 441 ILE A C 1
ATOM 3464 O O . ILE A 1 441 ? -74.749 -5.393 121.138 1.00 76.44 441 ILE A O 1
ATOM 3468 N N . GLY A 1 442 ? -75.456 -6.679 122.842 1.00 69.56 442 GLY A N 1
ATOM 3469 C CA . GLY A 1 442 ? -76.862 -6.317 122.721 1.00 69.56 442 GLY A CA 1
ATOM 3470 C C . GLY A 1 442 ? -77.094 -4.821 122.938 1.00 69.56 442 GLY A C 1
ATOM 3471 O O . GLY A 1 442 ? -76.518 -4.203 123.831 1.00 69.56 442 GLY A O 1
ATOM 3472 N N . LEU A 1 443 ? -77.973 -4.237 122.119 1.00 62.12 443 LEU A N 1
ATOM 3473 C CA . LEU A 1 443 ? -78.344 -2.817 122.192 1.00 62.12 443 LEU A CA 1
ATOM 3474 C C . LEU A 1 443 ? -79.347 -2.499 123.316 1.00 62.12 443 LEU A C 1
ATOM 3476 O O . LEU A 1 443 ? -79.656 -1.332 123.527 1.00 62.12 443 LEU A O 1
ATOM 3480 N N . THR A 1 444 ? -79.876 -3.505 124.011 1.00 63.59 444 THR A N 1
ATOM 3481 C CA . THR A 1 444 ? -80.920 -3.341 125.032 1.00 63.59 444 THR A CA 1
ATOM 3482 C C . THR A 1 444 ? -80.332 -3.012 126.407 1.00 63.59 444 THR A C 1
ATOM 3484 O O . THR A 1 444 ? -79.202 -3.384 126.715 1.00 63.59 444 THR A O 1
ATOM 3487 N N . ASP A 1 445 ? -81.099 -2.271 127.210 1.00 58.59 445 ASP A N 1
ATOM 3488 C CA . ASP A 1 445 ? -80.657 -1.629 128.459 1.00 58.59 445 ASP A CA 1
ATOM 3489 C C . ASP A 1 445 ? -80.604 -2.557 129.687 1.00 58.59 445 ASP A C 1
ATOM 3491 O O . ASP A 1 445 ? -80.096 -2.159 130.735 1.00 58.59 445 ASP A O 1
ATOM 3495 N N . GLU A 1 446 ? -81.095 -3.787 129.570 1.00 59.72 446 GLU A N 1
ATOM 3496 C CA . GLU A 1 446 ? -81.173 -4.735 130.680 1.00 59.72 446 GLU A CA 1
ATOM 3497 C C . GLU A 1 446 ? -80.009 -5.735 130.571 1.00 59.72 446 GLU A C 1
ATOM 3499 O O . GLU A 1 446 ? -80.031 -6.660 129.767 1.00 59.72 446 GLU A O 1
ATOM 3504 N N . GLU A 1 447 ? -78.955 -5.454 131.345 1.00 60.66 447 GLU A N 1
ATOM 3505 C CA . GLU A 1 447 ? -77.807 -6.320 131.664 1.00 60.66 447 GLU A CA 1
ATOM 3506 C C . GLU A 1 447 ? -76.942 -6.800 130.477 1.00 60.66 447 GLU A C 1
ATOM 3508 O O . GLU A 1 447 ? -77.051 -7.919 129.978 1.00 60.66 447 GLU A O 1
ATOM 3513 N N . ARG A 1 448 ? -75.963 -5.968 130.077 1.00 72.06 448 ARG A N 1
ATOM 3514 C CA . ARG A 1 448 ? -74.876 -6.362 129.158 1.00 72.06 448 ARG A CA 1
ATOM 3515 C C . ARG A 1 448 ? -73.903 -7.303 129.857 1.00 72.06 448 ARG A C 1
ATOM 3517 O O . ARG A 1 448 ? -72.865 -6.885 130.368 1.00 72.06 448 ARG A O 1
ATOM 3524 N N . THR A 1 449 ? -74.255 -8.575 129.889 1.00 75.19 449 THR A N 1
ATOM 3525 C CA . THR A 1 449 ? -73.402 -9.619 130.444 1.00 75.19 449 THR A CA 1
ATOM 3526 C C . THR A 1 449 ? -72.548 -10.238 129.344 1.00 75.19 449 THR A C 1
ATOM 3528 O O . THR A 1 449 ? -73.026 -10.570 128.256 1.00 75.19 449 THR A O 1
ATOM 3531 N N . LEU A 1 450 ? -71.254 -10.376 129.624 1.00 79.44 450 LEU A N 1
ATOM 3532 C CA . LEU A 1 450 ? -70.435 -11.360 128.937 1.00 79.44 450 LEU A CA 1
ATOM 3533 C C . LEU A 1 450 ? -70.475 -12.609 129.794 1.00 79.44 450 LEU A C 1
ATOM 3535 O O . LEU A 1 450 ? -70.173 -12.578 130.985 1.00 79.44 450 LEU A O 1
ATOM 3539 N N . ASN A 1 451 ? -70.853 -13.709 129.181 1.00 80.69 451 ASN A N 1
ATOM 3540 C CA . ASN A 1 451 ? -70.905 -14.996 129.827 1.00 80.69 451 ASN A CA 1
ATOM 3541 C C . ASN A 1 451 ? -69.771 -15.861 129.292 1.00 80.69 451 ASN A C 1
ATOM 3543 O O . ASN A 1 451 ? -69.431 -15.807 128.108 1.00 80.69 451 ASN A O 1
ATOM 3547 N N . MET A 1 452 ? -69.189 -16.657 130.179 1.00 81.88 452 MET A N 1
ATOM 3548 C CA . MET A 1 452 ? -68.124 -17.590 129.860 1.00 81.88 452 MET A CA 1
ATOM 3549 C C . MET A 1 452 ? -68.481 -18.984 130.360 1.00 81.88 452 MET A C 1
ATOM 3551 O O . MET A 1 452 ? -68.916 -19.175 131.495 1.00 81.88 452 MET A O 1
ATOM 3555 N N . GLN A 1 453 ? -68.246 -19.982 129.520 1.00 82.12 453 GLN A N 1
ATOM 3556 C CA . GLN A 1 453 ? -68.417 -21.389 129.850 1.00 82.12 453 GLN A CA 1
ATOM 3557 C C . GLN A 1 453 ? -67.152 -22.104 129.453 1.00 82.12 453 GLN A C 1
ATOM 3559 O O . GLN A 1 453 ? -66.754 -22.095 128.289 1.00 82.12 453 GLN A O 1
ATOM 3564 N N . VAL A 1 454 ? -66.560 -22.751 130.442 1.00 76.25 454 VAL A N 1
ATOM 3565 C CA . VAL A 1 454 ? -65.399 -23.603 130.266 1.00 76.25 454 VAL A CA 1
ATOM 3566 C C . VAL A 1 454 ? -65.918 -25.042 130.254 1.00 76.25 454 VAL A C 1
ATOM 3568 O O . VAL A 1 454 ? -66.289 -25.586 131.297 1.00 76.25 454 VAL A O 1
ATOM 3571 N N . ALA A 1 455 ? -66.030 -25.628 129.061 1.00 74.50 455 ALA A N 1
ATOM 3572 C CA . ALA A 1 455 ? -66.544 -26.974 128.828 1.00 74.50 455 ALA A CA 1
ATOM 3573 C C . ALA A 1 455 ? -65.386 -27.955 128.573 1.00 74.50 455 ALA A C 1
ATOM 3575 O O . ALA A 1 455 ? -64.517 -27.703 127.742 1.00 74.50 455 ALA A O 1
ATOM 3576 N N . GLY A 1 456 ? -65.361 -29.070 129.309 1.00 70.75 456 GLY A N 1
ATOM 3577 C CA . GLY A 1 456 ? -64.304 -30.086 129.229 1.00 70.75 456 GLY A CA 1
ATOM 3578 C C . GLY A 1 456 ? -63.965 -30.686 130.597 1.00 70.75 456 GLY A C 1
ATOM 3579 O O . GLY A 1 456 ? -64.337 -30.140 131.636 1.00 70.75 456 GLY A O 1
ATOM 3580 N N . ASN A 1 457 ? -63.271 -31.827 130.617 1.00 65.00 457 ASN A N 1
ATOM 3581 C CA . ASN A 1 457 ? -62.862 -32.503 131.853 1.00 65.00 457 ASN A CA 1
ATOM 3582 C C . ASN A 1 457 ? -61.485 -31.982 132.303 1.00 65.00 457 ASN A C 1
ATOM 3584 O O . ASN A 1 457 ? -60.443 -32.542 131.959 1.00 65.00 457 ASN A O 1
ATOM 3588 N N . TYR A 1 458 ? -61.470 -30.852 133.012 1.00 64.38 458 TYR A N 1
ATOM 3589 C CA . TYR A 1 458 ? -60.234 -30.201 133.450 1.00 64.38 458 TYR A CA 1
ATOM 3590 C C . TYR A 1 458 ? -59.705 -30.855 134.727 1.00 64.38 458 TYR A C 1
ATOM 3592 O O . TYR A 1 458 ? -60.230 -30.622 135.814 1.00 64.38 458 TYR A O 1
ATOM 3600 N N . GLN A 1 459 ? -58.636 -31.648 134.620 1.00 59.34 459 GLN A N 1
ATOM 3601 C CA . GLN A 1 459 ? -57.912 -32.110 135.803 1.00 59.34 459 GLN A CA 1
ATOM 3602 C C . GLN A 1 459 ? -56.926 -31.027 136.283 1.00 59.34 459 GLN A C 1
ATOM 3604 O O . GLN A 1 459 ? -55.855 -30.816 135.723 1.00 59.34 459 GLN A O 1
ATOM 3609 N N . ASN A 1 460 ? -57.357 -30.313 137.324 1.00 58.78 460 ASN A N 1
ATOM 3610 C CA . ASN A 1 460 ? -56.635 -29.498 138.312 1.00 58.78 460 ASN A CA 1
ATOM 3611 C C . ASN A 1 460 ? -55.638 -28.382 137.923 1.00 58.78 460 ASN A C 1
ATOM 3613 O O . ASN A 1 460 ? -55.262 -27.673 138.848 1.00 58.78 460 ASN A O 1
ATOM 3617 N N . ASN A 1 461 ? -55.244 -28.116 136.667 1.00 62.91 461 ASN A N 1
ATOM 3618 C CA . ASN A 1 461 ? -54.220 -27.073 136.395 1.00 62.91 461 ASN A CA 1
ATOM 3619 C C . ASN A 1 461 ? -54.379 -26.232 135.096 1.00 62.91 461 ASN A C 1
ATOM 3621 O O . ASN A 1 461 ? -53.382 -25.771 134.542 1.00 62.91 461 ASN A O 1
ATOM 3625 N N . ALA A 1 462 ? -55.590 -25.983 134.592 1.00 64.06 462 ALA A N 1
ATOM 3626 C CA . ALA A 1 462 ? -55.791 -25.002 133.510 1.00 64.06 462 ALA A CA 1
ATOM 3627 C C . ALA A 1 462 ? -56.543 -23.774 134.032 1.00 64.06 462 ALA A C 1
ATOM 3629 O O . ALA A 1 462 ? -57.480 -23.934 134.809 1.00 64.06 462 ALA A O 1
ATOM 3630 N N . GLY A 1 463 ? -56.142 -22.573 133.617 1.00 70.31 463 GLY A N 1
ATOM 3631 C CA . GLY A 1 463 ? -56.848 -21.336 133.927 1.00 70.31 463 GLY A CA 1
ATOM 3632 C C . GLY A 1 463 ? -56.916 -20.391 132.738 1.00 70.31 463 GLY A C 1
ATOM 3633 O O . GLY A 1 463 ? -56.072 -20.412 131.843 1.00 70.31 463 GLY A O 1
ATOM 3634 N N . PHE A 1 464 ? -57.964 -19.578 132.739 1.00 72.44 464 PHE A N 1
ATOM 3635 C CA . PHE A 1 464 ? -58.262 -18.598 131.704 1.00 72.44 464 PHE A CA 1
ATOM 3636 C C . PHE A 1 464 ? -58.456 -17.244 132.371 1.00 72.44 464 PHE A C 1
ATOM 3638 O O . PHE A 1 464 ? -59.188 -17.161 133.361 1.00 72.44 464 PHE A O 1
ATOM 3645 N N . ASP A 1 465 ? -57.837 -16.215 131.803 1.00 79.38 465 ASP A N 1
ATOM 3646 C CA . ASP A 1 465 ? -58.142 -14.824 132.101 1.00 79.38 465 ASP A CA 1
ATOM 3647 C C . ASP A 1 465 ? -58.732 -14.171 130.852 1.00 79.38 465 ASP A C 1
ATOM 3649 O O . ASP A 1 465 ? -58.261 -14.360 129.728 1.00 79.38 465 ASP A O 1
ATOM 3653 N N . VAL A 1 466 ? -59.789 -13.393 131.040 1.00 78.62 466 VAL A N 1
ATOM 3654 C CA . VAL A 1 466 ? -60.450 -12.677 129.949 1.00 78.62 466 VAL A CA 1
ATOM 3655 C C . VAL A 1 466 ? -60.463 -11.205 130.298 1.00 78.62 466 VAL A C 1
ATOM 3657 O O . VAL A 1 466 ? -60.909 -10.819 131.375 1.00 78.62 466 VAL A O 1
ATOM 3660 N N . TYR A 1 467 ? -59.987 -10.382 129.375 1.00 81.81 467 TYR A N 1
ATOM 3661 C CA . TYR A 1 467 ? -59.859 -8.948 129.542 1.00 81.81 467 TYR A CA 1
ATOM 3662 C C . TYR A 1 467 ? -60.673 -8.205 128.490 1.00 81.81 467 TYR A C 1
ATOM 3664 O O . TYR A 1 467 ? -60.613 -8.515 127.305 1.00 81.81 467 TYR A O 1
ATOM 3672 N N . LEU A 1 468 ? -61.383 -7.165 128.900 1.00 83.19 468 LEU A N 1
ATOM 3673 C CA . LEU A 1 468 ? -61.954 -6.182 127.989 1.00 83.19 468 LEU A CA 1
ATOM 3674 C C . LEU A 1 468 ? -60.906 -5.107 127.685 1.00 83.19 468 LEU A C 1
ATOM 3676 O O . LEU A 1 468 ? -60.379 -4.489 128.609 1.00 83.19 468 LEU A O 1
ATOM 3680 N N . VAL A 1 469 ? -60.610 -4.866 126.405 1.00 83.75 469 VAL A N 1
ATOM 3681 C CA . VAL A 1 469 ? -59.518 -3.966 125.975 1.00 83.75 469 VAL A CA 1
ATOM 3682 C C . VAL A 1 469 ? -60.026 -2.716 125.255 1.00 83.75 469 VAL A C 1
ATOM 3684 O O . VAL A 1 469 ? -59.375 -1.672 125.267 1.00 83.75 469 VAL A O 1
ATOM 3687 N N . GLY A 1 470 ? -61.208 -2.772 124.652 1.00 83.38 470 GLY A N 1
ATOM 3688 C CA . GLY A 1 470 ? -61.771 -1.640 123.923 1.00 83.38 470 GLY A CA 1
ATOM 3689 C C . GLY A 1 470 ? -63.188 -1.910 123.458 1.00 83.38 470 GLY A C 1
ATOM 3690 O O . GLY A 1 470 ? -63.721 -2.998 123.662 1.00 83.38 470 GLY A O 1
ATOM 3691 N N . TYR A 1 471 ? -63.794 -0.924 122.812 1.00 84.00 471 TYR A N 1
ATOM 3692 C CA . TYR A 1 471 ? -65.098 -1.077 122.181 1.00 84.00 471 TYR A CA 1
ATOM 3693 C C . TYR A 1 471 ? -65.212 -0.197 120.937 1.00 84.00 471 TYR A C 1
ATOM 3695 O O . TYR A 1 471 ? -64.439 0.741 120.724 1.00 84.00 471 TYR A O 1
ATOM 3703 N N . ARG A 1 472 ? -66.183 -0.523 120.091 1.00 80.81 472 ARG A N 1
ATOM 3704 C CA . ARG A 1 472 ? -66.597 0.305 118.961 1.00 80.81 472 ARG A CA 1
ATOM 3705 C C . ARG A 1 472 ? -67.935 0.932 119.260 1.00 80.81 472 ARG A C 1
ATOM 3707 O O . ARG A 1 472 ? -68.849 0.263 119.741 1.00 80.81 472 ARG A O 1
ATOM 3714 N N . VAL A 1 473 ? -68.027 2.213 118.939 1.00 76.81 473 VAL A N 1
ATOM 3715 C CA . VAL A 1 473 ? -69.258 2.982 119.019 1.00 76.81 473 VAL A CA 1
ATOM 3716 C C . VAL A 1 473 ? -69.787 3.159 117.609 1.00 76.81 473 VAL A C 1
ATOM 3718 O O . VAL A 1 473 ? -69.042 3.524 116.697 1.00 76.81 473 VAL A O 1
ATOM 3721 N N . ARG A 1 474 ? -71.080 2.914 117.425 1.00 70.94 474 ARG A N 1
ATOM 3722 C CA . ARG A 1 474 ? -71.762 3.364 116.216 1.00 70.94 474 ARG A CA 1
ATOM 3723 C C . ARG A 1 474 ? -72.069 4.845 116.409 1.00 70.94 474 ARG A C 1
ATOM 3725 O O . ARG A 1 474 ? -72.783 5.179 117.355 1.00 70.94 474 ARG A O 1
ATOM 3732 N N . GLN A 1 475 ? -71.449 5.700 115.595 1.00 61.69 475 GLN A N 1
ATOM 3733 C CA . GLN A 1 475 ? -71.835 7.111 115.527 1.00 61.69 475 GLN A CA 1
ATOM 3734 C C . GLN A 1 475 ? -73.240 7.248 114.953 1.00 61.69 475 GLN A C 1
ATOM 3736 O O . GLN A 1 475 ? -73.582 6.450 114.045 1.00 61.69 475 GLN A O 1
#

Secondary structure (DSSP, 8-state):
-PPPPP----------------HHHHHHHHHHHHHHHHHHHHHHHHHTS-HHHHHHHHHHHHHHHHHHHSTTTHHHHHHHS---HHHHHHHHS---HHHHHHHHHHHHS-HHHHHHHTTS-HHHHHHHHTHHHHHH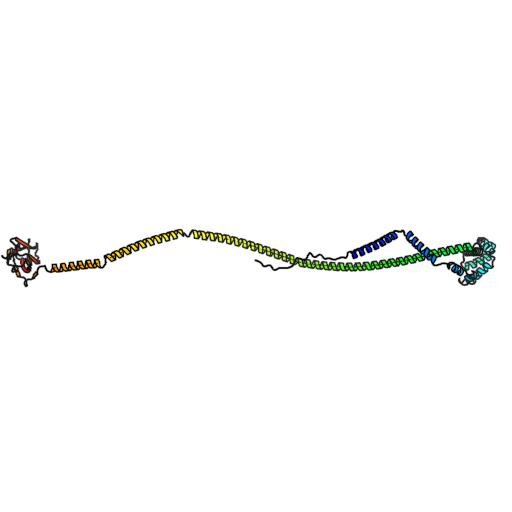HHHHHHTT--HHHHHHHHHHHHHHHSHHHHHHHHHHHHHHHHHHHHHHHHHHHHHHHHHHHHHHHHHHHHHHHHHHHHHHHHHHHHHHHHHHHHHHHHHHHHHHHHHHHHHHHHHHHHHHHHHHHHHHHHHHHHHHHHHHHHHHHHHHHHHHS-HHHHHHHHHHHHHHHHHHHHHHHHHHHHHHHHHHHTSHHHHHHHHHHHHHHHHHHHHHTTSS--EEEEEEEEEEE----SSEEEEEE----TTEEEEEEEEEEEE-S---EEEEEEEEEEETTEEEEEEEEEEEESS---EEEEEEEEEE---SSS--EEEEEEES---S-EEEEEEEEEEEE--

Sequence (475 aa):
MTQGTQNPLCDALDGGGQRTEDPEELRSFLDAADGVNNVRRKMEQLEKLPIRGKLTLRIAANSVAVKNIFGNEHDKLCSALFPKPAAFLQDRLGLTDDIGKVAQWMYDKDCHTLYQLGKYDEPVLKEKFGEEYENLRTELAKEKISVKHMTWMSWIAWASAHPSYQIAFGLFASSVVSLGFSLLLNYLVFVISSENSIDTLQADVNKLGTQIGQLQLDLLEAQFQLDKLEEDIQNIEDDVDPLEARLDGLTLKVDETLANATALAAEIEAIRDQTAADSADVQAQLDSLNITEIELLVDGVNKTAESLLITASYLSSDFDDLEMRFSEAEIANLTMRITDVERGLEGVQTQNSTWVSLRSAQNLFGFVKSSGTGSTLLDVPKNATEVLIHTYFLSGGSVNGDQQVYLWTDVRGEQMRIPIFSKTYSQNAWSYDNSHWWFPIGLTDEERTLNMQVAGNYQNNAGFDVYLVGYRVRQ

Mean predicted aligned error: 21.47 Å

Foldseek 3Di:
DDDDDDDDDDDDPDDDDDDPDDPVVVVVVVVVVVVVVVVVVVVVVVVPDPPVVVVVVVCVVVVVVVVVPDPPCVVVVVVVPDDDDPVVCPPPVPDDPVVVVVVVVCVVPPLVVVVVVLPDDPVVCCVPVPPNVVVVVVVCVVVVNDVVNVSVVSVVVVLCVDPVSVVVVVVVVVVVVVVVVVVVVVVVVVVVVVVVVVVVVVVVVVVVVVVVVVVVVVVVVVVVVVVVVVVVVVVVVVVVVVVVVVVVVVVVVVVVVVVVVVVVVVVVVVVVVVVVVVVVVVVVVVVVPPVVVVVVVVVVVVVVVVVVVVVVVVVVVVVVVVCVCVPVVVVVVVVVVVVVVVVVVVVVVPQDWDWFWDPDWAWFDPWDFFFDKDKGFDPDDLQFFKWKKKKWKWFFDQFADWKWKWKFWQAVNDTPTDGPDTDGDHDGDTDIDIDIDIGTFHSDDPTGMIMMGTDGGRDGGITMIMITTTTTGND